Protein AF-0000000076656548 (afdb_homodimer)

Foldseek 3Di:
DPADLQPLQPPDDLVVVLVLVVLVVVLVCVFVVDLDDPVQLVVCVVPPDAFEEEEEQCFQVVSVQVCCVVTDVQHAAEYEDQDCPNYDDCVSGRVNYYYDYDDLLDADDPVQFARGQEYEYEACQSRDAPVSLLSSLLNSLRNHHAFHKYKYKYWALVFKDKVVDDPLNCVLSVQLLVVCVVVRGPRPPPVCVLVSNVVNPFPPKDKDKTKQVVDDPVSLLSQLVSVLSVSLSSLQSVCVVADDVQRHHNVSSVVSSVVSNVCSVVVVMRIIGMMMIIMTTHHD/DPADLQPLLPPDDLVVVLVLVVLVVVLVCVFVVDLDDPVQLVVCVVPPDAFEEEEEQCFQVVSVQVCCVVTDVQHAAEYEDQDCPNYDDCVSGRVNYYYDYDDLLDADDPVQFARGQEYEYEACQSRDAPVSLLSSLLSSLRNHHAFHKYKYKYWALCFKDKVVDDPLNCVLSVQLLVVCVVVRGPRPPPVCVLVSNVVNPFPPKDKDKTKQVVDDPVSLLSQLVSVLSVSLSSLQSVCVVADDVQNHHNVSSVVSSVVSNVCSVVVVMRIIGMMMIIMTTHHD

Radius of gyration: 24.7 Å; Cα contacts (8 Å, |Δi|>4): 1013; chains: 2; bounding box: 60×74×53 Å

Organism: Fusarium proliferatum (strain ET1) (NCBI:txid1227346)

Sequence (568 aa):
MTGPQIYTLNSGKKGVEEHRLDYQHITWLHLTKTLIPENIKSYLNSLGRPPAVADVGTGTGVWLRDFAPEVHQDARLDGFDIDDSKFFSPTELPPNVNLSFGNVFEPIPENLVGKYDLVHVRLLMVALKAGDWAPVAKNLQSLLRPGGYILWDETGFTKFNAVPITEAYQKWISTDVRYGLSVGRDVTSPMPLEGHFRKAGYVECSHIDFSSFSEGPEVQKRAGDTLVNYARQALNGIATKGEFEWIHSHEDVEKHCDILQQEVDDGVSVMGYEVRWTIGRKPEMTGPQIYTLNSGKKGVEEHRLDYQHITWLHLTKTLIPENIKSYLNSLGRPPAVADVGTGTGVWLRDFAPEVHQDARLDGFDIDDSKFFSPTELPPNVNLSFGNVFEPIPENLVGKYDLVHVRLLMVALKAGDWAPVAKNLQSLLRPGGYILWDETGFTKFNAVPITEAYQKWISTDVRYGLSVGRDVTSPMPLEGHFRKAGYVECSHIDFSSFSEGPEVQKRAGDTLVNYARQALNGIATKGEFEWIHSHEDVEKHCDILQQEVDDGVSVMGYEVRWTIGRKPE

Nearest PDB structures (foldseek):
  3mgg-assembly1_A  TM=7.264E-01  e=1.007E-14  Methanosarcina mazei
  5wp4-assembly1_A  TM=5.772E-01  e=6.913E-12  Arabidopsis thaliana
  5wp5-assembly2_B  TM=4.930E-01  e=1.034E-12  Arabidopsis thaliana
  2p8j-assembly1_B  TM=5.799E-01  e=1.576E-07  Clostridium acetobutylicum
  2p8j-assembly1_A  TM=5.796E-01  e=3.619E-07  Clostridium acetobutylicum

Structure (mmCIF, N/CA/C/O backbone):
data_AF-0000000076656548-model_v1
#
loop_
_entity.id
_entity.type
_entity.pdbx_description
1 polymer 'Methyltransferase domain-containing protein'
#
loop_
_atom_site.group_PDB
_atom_site.id
_atom_site.type_symbol
_atom_site.label_atom_id
_atom_site.label_alt_id
_atom_site.label_comp_id
_atom_site.label_asym_id
_atom_site.label_entity_id
_atom_site.label_seq_id
_atom_site.pdbx_PDB_ins_code
_atom_site.Cartn_x
_atom_site.Cartn_y
_atom_site.Cartn_z
_atom_site.occupancy
_atom_site.B_iso_or_equiv
_atom_site.auth_seq_id
_atom_site.auth_comp_id
_atom_site.auth_asym_id
_atom_site.auth_atom_id
_atom_site.pdbx_PDB_model_num
ATOM 1 N N . MET A 1 1 ? 10.75 -25.047 -28.062 1 23.38 1 MET A N 1
ATOM 2 C CA . MET A 1 1 ? 11.781 -24.984 -27.031 1 23.38 1 MET A CA 1
ATOM 3 C C . MET A 1 1 ? 11.492 -23.859 -26.047 1 23.38 1 MET A C 1
ATOM 5 O O . MET A 1 1 ? 12.375 -23.453 -25.281 1 23.38 1 MET A O 1
ATOM 9 N N . THR A 1 2 ? 10.484 -23.031 -26.344 1 27.67 2 THR A N 1
ATOM 10 C CA . THR A 1 2 ? 10.141 -21.703 -25.859 1 27.67 2 THR A CA 1
ATOM 11 C C . THR A 1 2 ? 9.617 -21.766 -24.422 1 27.67 2 THR A C 1
ATOM 13 O O . THR A 1 2 ? 9.07 -20.781 -23.906 1 27.67 2 THR A O 1
ATOM 16 N N . GLY A 1 3 ? 9.547 -22.969 -23.859 1 27.95 3 GLY A N 1
ATOM 17 C CA . GLY A 1 3 ? 8.641 -23.312 -22.766 1 27.95 3 GLY A CA 1
ATOM 18 C C . GLY A 1 3 ? 8.984 -22.625 -21.469 1 27.95 3 GLY A C 1
ATOM 19 O O . GLY A 1 3 ? 8.133 -21.984 -20.859 1 27.95 3 GLY A O 1
ATOM 20 N N . PRO A 1 4 ? 9.875 -23.188 -20.547 1 33.03 4 PRO A N 1
ATOM 21 C CA . PRO A 1 4 ? 10.125 -23.281 -19.094 1 33.03 4 PRO A CA 1
ATOM 22 C C . PRO A 1 4 ? 10.758 -22 -18.531 1 33.03 4 PRO A C 1
ATOM 24 O O . PRO A 1 4 ? 11.258 -22 -17.406 1 33.03 4 PRO A O 1
ATOM 27 N N . GLN A 1 5 ? 11.164 -21.078 -19.266 1 34.34 5 GLN A N 1
ATOM 28 C CA . GLN A 1 5 ? 12.039 -19.984 -18.844 1 34.34 5 GLN A CA 1
ATOM 29 C C . GLN A 1 5 ? 11.352 -19.094 -17.828 1 34.34 5 GLN A C 1
ATOM 31 O O . GLN A 1 5 ? 11.938 -18.125 -17.344 1 34.34 5 GLN A O 1
ATOM 36 N N . ILE A 1 6 ? 10.148 -19.391 -17.641 1 37.22 6 ILE A N 1
ATOM 37 C CA . ILE A 1 6 ? 9.398 -18.297 -17.047 1 37.22 6 ILE A CA 1
ATOM 38 C C . ILE A 1 6 ? 9.742 -18.172 -15.57 1 37.22 6 ILE A C 1
ATOM 40 O O . ILE A 1 6 ? 9.641 -17.094 -14.984 1 37.22 6 ILE A O 1
ATOM 44 N N . TYR A 1 7 ? 9.977 -19.344 -14.812 1 43 7 TYR A N 1
ATOM 45 C CA . TYR A 1 7 ? 10.148 -19.203 -13.375 1 43 7 TYR A CA 1
ATOM 46 C C . TYR A 1 7 ? 11.625 -19 -13.023 1 43 7 TYR A C 1
ATOM 48 O O . TYR A 1 7 ? 12.438 -19.906 -13.211 1 43 7 TYR A O 1
ATOM 56 N N . THR A 1 8 ? 12.125 -17.906 -13.117 1 39.84 8 THR A N 1
ATOM 57 C CA . THR A 1 8 ? 13.5 -17.594 -12.75 1 39.84 8 THR A CA 1
ATOM 58 C C . THR A 1 8 ? 13.797 -18.016 -11.32 1 39.84 8 THR A C 1
ATOM 60 O O . THR A 1 8 ? 14.953 -18.094 -10.914 1 39.84 8 THR A O 1
ATOM 63 N N . LEU A 1 9 ? 12.766 -18.328 -10.445 1 43.78 9 LEU A N 1
ATOM 64 C CA . LEU A 1 9 ? 13.078 -18.562 -9.039 1 43.78 9 LEU A CA 1
ATOM 65 C C . LEU A 1 9 ? 13.32 -20.047 -8.781 1 43.78 9 LEU A C 1
ATOM 67 O O . LEU A 1 9 ? 13.625 -20.438 -7.648 1 43.78 9 LEU A O 1
ATOM 71 N N . ASN A 1 10 ? 12.961 -21.047 -9.719 1 43.03 10 ASN A N 1
ATOM 72 C CA . ASN A 1 10 ? 12.781 -22.469 -9.469 1 43.03 10 ASN A CA 1
ATOM 73 C C . ASN A 1 10 ? 14.117 -23.203 -9.383 1 43.03 10 ASN A C 1
ATOM 75 O O . ASN A 1 10 ? 14.188 -24.406 -9.633 1 43.03 10 ASN A O 1
ATOM 79 N N . SER A 1 11 ? 15.258 -22.625 -9.148 1 43.84 11 SER A N 1
ATOM 80 C CA . SER A 1 11 ? 16.406 -23.438 -9.547 1 43.84 11 SER A CA 1
ATOM 81 C C . SER A 1 11 ? 16.844 -24.375 -8.43 1 43.84 11 SER A C 1
ATOM 83 O O . SER A 1 11 ? 17.828 -25.094 -8.57 1 43.84 11 SER A O 1
ATOM 85 N N . GLY A 1 12 ? 16.25 -24.5 -7.246 1 48.91 12 GLY A N 1
ATOM 86 C CA . GLY A 1 12 ? 16.938 -25.281 -6.234 1 48.91 12 GLY A CA 1
ATOM 87 C C . GLY A 1 12 ? 16.406 -26.703 -6.125 1 48.91 12 GLY A C 1
ATOM 88 O O . GLY A 1 12 ? 15.5 -27.094 -6.859 1 48.91 12 GLY A O 1
ATOM 89 N N . LYS A 1 13 ? 17.078 -27.734 -5.336 1 56.22 13 LYS A N 1
ATOM 90 C CA . LYS A 1 13 ? 16.688 -29.094 -5.004 1 56.22 13 LYS A CA 1
ATOM 91 C C . LYS A 1 13 ? 15.289 -29.125 -4.383 1 56.22 13 LYS A C 1
ATOM 93 O O . LYS A 1 13 ? 14.953 -28.266 -3.57 1 56.22 13 LYS A O 1
ATOM 98 N N . LYS A 1 14 ? 14.273 -29.891 -4.863 1 57.97 14 LYS A N 1
ATOM 99 C CA . LYS A 1 14 ? 12.875 -30.047 -4.469 1 57.97 14 LYS A CA 1
ATOM 100 C C . LYS A 1 14 ? 12.703 -29.812 -2.971 1 57.97 14 LYS A C 1
ATOM 102 O O . LYS A 1 14 ? 11.914 -28.953 -2.555 1 57.97 14 LYS A O 1
ATOM 107 N N . GLY A 1 15 ? 13.398 -30.453 -2.09 1 57.22 15 GLY A N 1
ATOM 108 C CA . GLY A 1 15 ? 13.273 -30.328 -0.647 1 57.22 15 GLY A CA 1
ATOM 109 C C . GLY A 1 15 ? 13.516 -28.906 -0.152 1 57.22 15 GLY A C 1
ATOM 110 O O . GLY A 1 15 ? 12.758 -28.391 0.669 1 57.22 15 GLY A O 1
ATOM 111 N N . VAL A 1 16 ? 14.438 -28.281 -0.635 1 62.56 16 VAL A N 1
ATOM 112 C CA . VAL A 1 16 ? 14.812 -26.938 -0.215 1 62.56 16 VAL A CA 1
ATOM 113 C C . VAL A 1 16 ? 13.781 -25.922 -0.721 1 62.56 16 VAL A C 1
ATOM 115 O O . VAL A 1 16 ? 13.344 -25.047 0.024 1 62.56 16 VAL A O 1
ATOM 118 N N . GLU A 1 17 ? 13.258 -26.156 -1.923 1 71.81 17 GLU A N 1
ATOM 119 C CA . GLU A 1 17 ? 12.273 -25.25 -2.514 1 71.81 17 GLU A CA 1
ATOM 120 C C . GLU A 1 17 ? 10.922 -25.375 -1.814 1 71.81 17 GLU A C 1
ATOM 122 O O . GLU A 1 17 ? 10.25 -24.375 -1.576 1 71.81 17 GLU A O 1
ATOM 127 N N . GLU A 1 18 ? 10.648 -26.594 -1.478 1 68.5 18 GLU A N 1
ATOM 128 C CA . GLU A 1 18 ? 9.406 -26.828 -0.75 1 68.5 18 GLU A CA 1
ATOM 129 C C . GLU A 1 18 ? 9.406 -26.094 0.591 1 68.5 18 GLU A C 1
ATOM 131 O O . GLU A 1 18 ? 8.414 -25.469 0.962 1 68.5 18 GLU A O 1
ATOM 136 N N . HIS A 1 19 ? 10.508 -26.141 1.224 1 73.88 19 HIS A N 1
ATOM 137 C CA . HIS A 1 19 ? 10.625 -25.484 2.523 1 73.88 19 HIS A CA 1
ATOM 138 C C . HIS A 1 19 ? 10.539 -23.969 2.389 1 73.88 19 HIS A C 1
ATOM 140 O O . HIS A 1 19 ? 9.914 -23.312 3.215 1 73.88 19 HIS A O 1
ATOM 146 N N . ARG A 1 20 ? 11.125 -23.531 1.336 1 77 20 ARG A N 1
ATOM 147 C CA . ARG A 1 20 ? 11.086 -22.094 1.078 1 77 20 ARG A CA 1
ATOM 148 C C . ARG A 1 20 ? 9.656 -21.625 0.841 1 77 20 ARG A C 1
ATOM 150 O O . ARG A 1 20 ? 9.219 -20.625 1.412 1 77 20 ARG A O 1
ATOM 157 N N . LEU A 1 21 ? 8.992 -22.344 0.007 1 77.69 21 LEU A N 1
ATOM 158 C CA . LEU A 1 21 ? 7.625 -21.969 -0.342 1 77.69 21 LEU A CA 1
ATOM 159 C C . LEU A 1 21 ? 6.703 -22.078 0.87 1 77.69 21 LEU A C 1
ATOM 161 O O . LEU A 1 21 ? 5.816 -21.234 1.058 1 77.69 21 LEU A O 1
ATOM 165 N N . ASP A 1 22 ? 7.02 -23.031 1.637 1 79.25 22 ASP A N 1
ATOM 166 C CA . ASP A 1 22 ? 6.25 -23.188 2.867 1 79.25 22 ASP A CA 1
ATOM 167 C C . ASP A 1 22 ? 6.512 -22.031 3.826 1 79.25 22 ASP A C 1
ATOM 169 O O . ASP A 1 22 ? 5.582 -21.484 4.43 1 79.25 22 ASP A O 1
ATOM 173 N N . TYR A 1 23 ? 7.766 -21.734 3.943 1 84.69 23 TYR A N 1
ATOM 174 C CA . TYR A 1 23 ? 8.141 -20.625 4.805 1 84.69 23 TYR A CA 1
ATOM 175 C C . TYR A 1 23 ? 7.496 -19.328 4.332 1 84.69 23 TYR A C 1
ATOM 177 O O . TYR A 1 23 ? 6.973 -18.547 5.141 1 84.69 23 TYR A O 1
ATOM 185 N N . GLN A 1 24 ? 7.469 -19.141 3.078 1 88.94 24 GLN A N 1
ATOM 186 C CA . GLN A 1 24 ? 6.84 -17.969 2.475 1 88.94 24 GLN A CA 1
ATOM 187 C C . GLN A 1 24 ? 5.34 -17.953 2.74 1 88.94 24 GLN A C 1
ATOM 189 O O . GLN A 1 24 ? 4.777 -16.906 3.092 1 88.94 24 GLN A O 1
ATOM 194 N N . HIS A 1 25 ? 4.746 -19.109 2.605 1 91 25 HIS A N 1
ATOM 195 C CA . HIS A 1 25 ? 3.312 -19.25 2.83 1 91 25 HIS A CA 1
ATOM 196 C C . HIS A 1 25 ? 2.947 -18.906 4.27 1 91 25 HIS A C 1
ATOM 198 O O . HIS A 1 25 ? 1.985 -18.172 4.516 1 91 25 HIS A O 1
ATOM 204 N N . ILE A 1 26 ? 3.729 -19.359 5.184 1 90.12 26 ILE A N 1
ATOM 205 C CA . ILE A 1 26 ? 3.463 -19.125 6.602 1 90.12 26 ILE A CA 1
ATOM 206 C C . ILE A 1 26 ? 3.615 -17.641 6.91 1 90.12 26 ILE A C 1
ATOM 208 O O . ILE A 1 26 ? 2.785 -17.062 7.613 1 90.12 26 ILE A O 1
ATOM 212 N N . THR A 1 27 ? 4.684 -17.062 6.375 1 92.31 27 THR A N 1
ATOM 213 C CA . THR A 1 27 ? 4.883 -15.625 6.586 1 92.31 27 THR A CA 1
ATOM 214 C C . THR A 1 27 ? 3.719 -14.828 6 1 92.31 27 THR A C 1
ATOM 216 O O . THR A 1 27 ? 3.227 -13.891 6.625 1 92.31 27 THR A O 1
ATOM 219 N N . TRP A 1 28 ? 3.295 -15.281 4.816 1 93.88 28 TRP A N 1
ATOM 220 C CA . TRP A 1 28 ? 2.166 -14.641 4.148 1 93.88 28 TRP A CA 1
ATOM 221 C C . TRP A 1 28 ? 0.92 -14.68 5.027 1 93.88 28 TRP A C 1
ATOM 223 O O . TRP A 1 28 ? 0.222 -13.672 5.168 1 93.88 28 TRP A O 1
ATOM 233 N N . LEU A 1 29 ? 0.73 -15.766 5.645 1 94 29 LEU A N 1
ATOM 234 C CA . LEU A 1 29 ? -0.461 -15.961 6.465 1 94 29 LEU A CA 1
ATOM 235 C C . LEU A 1 29 ? -0.381 -15.133 7.742 1 94 29 LEU A C 1
ATOM 237 O O . LEU A 1 29 ? -1.406 -14.688 8.266 1 94 29 LEU A O 1
ATOM 241 N N . HIS A 1 30 ? 0.812 -14.93 8.227 1 93.94 30 HIS A N 1
ATOM 242 C CA . HIS A 1 30 ? 0.971 -14.047 9.375 1 93.94 30 HIS A CA 1
ATOM 243 C C . HIS A 1 30 ? 0.56 -12.617 9.039 1 93.94 30 HIS A C 1
ATOM 245 O O . HIS A 1 30 ? 0.119 -11.867 9.914 1 93.94 30 HIS A O 1
ATOM 251 N N . LEU A 1 31 ? 0.656 -12.281 7.766 1 95.69 31 LEU A N 1
ATOM 252 C CA . LEU A 1 31 ? 0.308 -10.922 7.352 1 95.69 31 LEU A CA 1
ATOM 253 C C . LEU A 1 31 ? -1.186 -10.812 7.066 1 95.69 31 LEU A C 1
ATOM 255 O O . LEU A 1 31 ? -1.852 -9.906 7.574 1 95.69 31 LEU A O 1
ATOM 259 N N . THR A 1 32 ? -1.741 -11.719 6.363 1 96.06 32 THR A N 1
ATOM 260 C CA . THR A 1 32 ? -3.129 -11.617 5.922 1 96.06 32 THR A CA 1
ATOM 261 C C . THR A 1 32 ? -4.078 -12.133 6.996 1 96.06 32 THR A C 1
ATOM 263 O O . THR A 1 32 ? -5.277 -11.844 6.965 1 96.06 32 THR A O 1
ATOM 266 N N . LYS A 1 33 ? -3.553 -13.016 7.926 1 93.69 33 LYS A N 1
ATOM 267 C CA . LYS A 1 33 ? -4.277 -13.586 9.055 1 93.69 33 LYS A CA 1
ATOM 268 C C . LYS A 1 33 ? -5.293 -14.625 8.586 1 93.69 33 LYS A C 1
ATOM 270 O O . LYS A 1 33 ? -5.621 -15.555 9.328 1 93.69 33 LYS A O 1
ATOM 275 N N . THR A 1 34 ? -5.844 -14.5 7.387 1 95.5 34 THR A N 1
ATOM 276 C CA . THR A 1 34 ? -6.777 -15.43 6.77 1 95.5 34 THR A CA 1
ATOM 277 C C . THR A 1 34 ? -6.359 -15.75 5.336 1 95.5 34 THR A C 1
ATOM 279 O O . THR A 1 34 ? -5.504 -15.07 4.766 1 95.5 34 THR A O 1
ATOM 282 N N . LEU A 1 35 ? -6.945 -16.812 4.809 1 96.62 35 LEU A N 1
ATOM 283 C CA . LEU A 1 35 ? -6.562 -17.25 3.467 1 96.62 35 LEU A CA 1
ATOM 284 C C . LEU A 1 35 ? -7.367 -16.5 2.408 1 96.62 35 LEU A C 1
ATOM 286 O O . LEU A 1 35 ? -6.934 -16.391 1.26 1 96.62 35 LEU A O 1
ATOM 290 N N . ILE A 1 36 ? -8.609 -16.094 2.781 1 97.44 36 ILE A N 1
ATOM 291 C CA . ILE A 1 36 ? -9.445 -15.289 1.89 1 97.44 36 ILE A CA 1
ATOM 292 C C . ILE A 1 36 ? -10.164 -14.203 2.688 1 97.44 36 ILE A C 1
ATOM 294 O O . ILE A 1 36 ? -10.328 -14.328 3.904 1 97.44 36 ILE A O 1
ATOM 298 N N . PRO A 1 37 ? -10.492 -13.141 2.066 1 96.44 37 PRO A N 1
ATOM 299 C CA . PRO A 1 37 ? -11.211 -12.094 2.789 1 96.44 37 PRO A CA 1
ATOM 300 C C . PRO A 1 37 ? -12.641 -12.492 3.148 1 96.44 37 PRO A C 1
ATOM 302 O O . PRO A 1 37 ? -13.188 -13.438 2.564 1 96.44 37 PRO A O 1
ATOM 305 N N . GLU A 1 38 ? -13.219 -11.727 4.023 1 93.94 38 GLU A N 1
ATOM 306 C CA . GLU A 1 38 ? -14.516 -12.07 4.602 1 93.94 38 GLU A CA 1
ATOM 307 C C . GLU A 1 38 ? -15.609 -12.039 3.539 1 93.94 38 GLU A C 1
ATOM 309 O O . GLU A 1 38 ? -16.531 -12.852 3.578 1 93.94 38 GLU A O 1
ATOM 314 N N . ASN A 1 39 ? -15.555 -11.141 2.646 1 94.5 39 ASN A N 1
ATOM 315 C CA . ASN A 1 39 ? -16.594 -11.047 1.633 1 94.5 39 ASN A CA 1
ATOM 316 C C . ASN A 1 39 ? -16.609 -12.273 0.729 1 94.5 39 ASN A C 1
ATOM 318 O O . ASN A 1 39 ? -17.688 -12.766 0.364 1 94.5 39 ASN A O 1
ATOM 322 N N . ILE A 1 40 ? -15.469 -12.805 0.428 1 97.69 40 ILE A N 1
ATOM 323 C CA . ILE A 1 40 ? -15.391 -14 -0.397 1 97.69 40 ILE A CA 1
ATOM 324 C C . ILE A 1 40 ? -15.836 -15.219 0.414 1 97.69 40 ILE A C 1
ATOM 326 O O . ILE A 1 40 ? -16.547 -16.094 -0.097 1 97.69 40 ILE A O 1
ATOM 330 N N . LYS A 1 41 ? -15.422 -15.25 1.656 1 96.81 41 LYS A N 1
ATOM 331 C CA . LYS A 1 41 ? -15.859 -16.328 2.539 1 96.81 41 LYS A CA 1
ATOM 332 C C . LYS A 1 41 ? -17.391 -16.359 2.641 1 96.81 41 LYS A C 1
ATOM 334 O O . LYS A 1 41 ? -17.984 -17.438 2.549 1 96.81 41 LYS A O 1
ATOM 339 N N . SER A 1 42 ? -17.969 -15.203 2.818 1 96.88 42 SER A N 1
ATOM 340 C CA . SER A 1 42 ? -19.422 -15.086 2.91 1 96.88 42 SER A CA 1
ATOM 341 C C . SER A 1 42 ? -20.094 -15.547 1.621 1 96.88 42 SER A C 1
ATOM 343 O O . SER A 1 42 ? -21.094 -16.25 1.659 1 96.88 42 SER A O 1
ATOM 345 N N . TYR A 1 43 ? -19.547 -15.219 0.535 1 97.69 43 TYR A N 1
ATOM 346 C CA . TYR A 1 43 ? -20.078 -15.633 -0.762 1 97.69 43 TYR A CA 1
ATOM 347 C C . TYR A 1 43 ? -20.031 -17.156 -0.903 1 97.69 43 TYR A C 1
ATOM 349 O O . TYR A 1 43 ? -21.047 -17.781 -1.217 1 97.69 43 TYR A O 1
ATOM 357 N N . LEU A 1 44 ? -18.875 -17.766 -0.587 1 97.81 44 LEU A N 1
ATOM 358 C CA . LEU A 1 44 ? -18.734 -19.219 -0.724 1 97.81 44 LEU A CA 1
ATOM 359 C C . LEU A 1 44 ? -19.719 -19.953 0.173 1 97.81 44 LEU A C 1
ATOM 361 O O . LEU A 1 44 ? -20.281 -20.969 -0.223 1 97.81 44 LEU A O 1
ATOM 365 N N . ASN A 1 45 ? -20 -19.359 1.306 1 95.81 45 ASN A N 1
ATOM 366 C CA . ASN A 1 45 ? -20.922 -19.984 2.256 1 95.81 45 ASN A CA 1
ATOM 367 C C . ASN A 1 45 ? -22.375 -19.812 1.818 1 95.81 45 ASN A C 1
ATOM 369 O O . ASN A 1 45 ? -23.266 -20.531 2.279 1 95.81 45 ASN A O 1
ATOM 373 N N . SER A 1 46 ? -22.594 -18.891 1.012 1 96.88 46 SER A N 1
ATOM 374 C CA . SER A 1 46 ? -23.969 -18.562 0.612 1 96.88 46 SER A CA 1
ATOM 375 C C . SER A 1 46 ? -24.391 -19.391 -0.598 1 96.88 46 SER A C 1
ATOM 377 O O . SER A 1 46 ? -25.578 -19.375 -0.972 1 96.88 46 SER A O 1
ATOM 379 N N . LEU A 1 47 ? -23.578 -20.109 -1.214 1 96.69 47 LEU A N 1
ATOM 380 C CA . LEU A 1 47 ? -23.828 -20.766 -2.486 1 96.69 47 LEU A CA 1
ATOM 381 C C . LEU A 1 47 ? -24.875 -21.859 -2.332 1 96.69 47 LEU A C 1
ATOM 383 O O . LEU A 1 47 ? -25.562 -22.219 -3.299 1 96.69 47 LEU A O 1
ATOM 387 N N . GLY A 1 48 ? -25.109 -22.484 -1.204 1 95.56 48 GLY A N 1
ATOM 388 C CA . GLY A 1 48 ? -26.047 -23.578 -0.99 1 95.56 48 GLY A CA 1
ATOM 389 C C . GLY A 1 48 ? -25.547 -24.906 -1.549 1 95.56 48 GLY A C 1
ATOM 390 O O . GLY A 1 48 ? -26.312 -25.859 -1.673 1 95.56 48 GLY A O 1
ATOM 391 N N . ARG A 1 49 ? -24.391 -24.969 -2.025 1 97 49 ARG A N 1
ATOM 392 C CA . ARG A 1 49 ? -23.688 -26.141 -2.539 1 97 49 ARG A CA 1
ATOM 393 C C . ARG A 1 49 ? -22.203 -26.062 -2.242 1 97 49 ARG A C 1
ATOM 395 O O . ARG A 1 49 ? -21.688 -24.984 -1.93 1 97 49 ARG A O 1
ATOM 402 N N . PRO A 1 50 ? -21.531 -27.234 -2.291 1 97.75 50 PRO A N 1
ATOM 403 C CA . PRO A 1 50 ? -20.078 -27.156 -2.15 1 97.75 50 PRO A CA 1
ATOM 404 C C . PRO A 1 50 ? -19.422 -26.281 -3.221 1 97.75 50 PRO A C 1
ATOM 406 O O . PRO A 1 50 ? -19.781 -26.391 -4.398 1 97.75 50 PRO A O 1
ATOM 409 N N . PRO A 1 51 ? -18.516 -25.469 -2.807 1 98.44 51 PRO A N 1
ATOM 410 C CA . PRO A 1 51 ? -17.891 -24.578 -3.783 1 98.44 51 PRO A CA 1
ATOM 411 C C . PRO A 1 51 ? -16.828 -25.281 -4.629 1 98.44 51 PRO A C 1
ATOM 413 O O . PRO A 1 51 ? -16.328 -26.344 -4.246 1 98.44 51 PRO A O 1
ATOM 416 N N . ALA A 1 52 ? -16.531 -24.734 -5.773 1 98.75 52 ALA A N 1
ATOM 417 C CA . ALA A 1 52 ? -15.383 -25.094 -6.605 1 98.75 52 ALA A CA 1
ATOM 418 C C . ALA A 1 52 ? -14.352 -23.969 -6.633 1 98.75 52 ALA A C 1
ATOM 420 O O . ALA A 1 52 ? -14.695 -22.812 -6.906 1 98.75 52 ALA A O 1
ATOM 421 N N . VAL A 1 53 ? -13.102 -24.297 -6.328 1 98.75 53 VAL A N 1
ATOM 422 C CA . VAL A 1 53 ? -12.039 -23.297 -6.207 1 98.75 53 VAL A CA 1
ATOM 423 C C . VAL A 1 53 ? -10.844 -23.719 -7.059 1 98.75 53 VAL A C 1
ATOM 425 O O . VAL A 1 53 ? -10.414 -24.875 -7.02 1 98.75 53 VAL A O 1
ATOM 428 N N . ALA A 1 54 ? -10.375 -22.766 -7.84 1 98.56 54 ALA A N 1
ATOM 429 C CA . ALA A 1 54 ? -9.156 -22.969 -8.617 1 98.56 54 ALA A CA 1
ATOM 430 C C . ALA A 1 54 ? -8.008 -22.141 -8.055 1 98.56 54 ALA A C 1
ATOM 432 O O . ALA A 1 54 ? -8.156 -20.938 -7.809 1 98.56 54 ALA A O 1
ATOM 433 N N . ASP A 1 55 ? -6.902 -22.781 -7.805 1 98.12 55 ASP A N 1
ATOM 434 C CA . ASP A 1 55 ? -5.652 -22.125 -7.434 1 98.12 55 ASP A CA 1
ATOM 435 C C . ASP A 1 55 ? -4.648 -22.172 -8.586 1 98.12 55 ASP A C 1
ATOM 437 O O . ASP A 1 55 ? -4.051 -23.203 -8.867 1 98.12 55 ASP A O 1
ATOM 441 N N . VAL A 1 56 ? -4.43 -20.969 -9.18 1 96.06 56 VAL A N 1
ATOM 442 C CA . VAL A 1 56 ? -3.584 -20.875 -10.367 1 96.06 56 VAL A CA 1
ATOM 443 C C . VAL A 1 56 ? -2.168 -20.469 -9.961 1 96.06 56 VAL A C 1
ATOM 445 O O . VAL A 1 56 ? -1.978 -19.516 -9.195 1 96.06 56 VAL A O 1
ATOM 448 N N . GLY A 1 57 ? -1.145 -21.094 -10.562 1 93.19 57 GLY A N 1
ATOM 449 C CA . GLY A 1 57 ? 0.205 -21 -10.031 1 93.19 57 GLY A CA 1
ATOM 450 C C . GLY A 1 57 ? 0.348 -21.594 -8.641 1 93.19 57 GLY A C 1
ATOM 451 O O . GLY A 1 57 ? 0.902 -20.953 -7.742 1 93.19 57 GLY A O 1
ATOM 452 N N . THR A 1 58 ? -0.108 -22.766 -8.492 1 94.38 58 THR A N 1
ATOM 453 C CA . THR A 1 58 ? -0.376 -23.344 -7.176 1 94.38 58 THR A CA 1
ATOM 454 C C . THR A 1 58 ? 0.922 -23.75 -6.492 1 94.38 58 THR A C 1
ATOM 456 O O . THR A 1 58 ? 0.959 -23.922 -5.27 1 94.38 58 THR A O 1
ATOM 459 N N . GLY A 1 59 ? 1.992 -23.969 -7.223 1 90.62 59 GLY A N 1
ATOM 460 C CA . GLY A 1 59 ? 3.232 -24.438 -6.629 1 90.62 59 GLY A CA 1
ATOM 461 C C . GLY A 1 59 ? 3.115 -25.828 -6.039 1 90.62 59 GLY A C 1
ATOM 462 O O . GLY A 1 59 ? 2.697 -26.766 -6.723 1 90.62 59 GLY A O 1
ATOM 463 N N . THR A 1 60 ? 3.359 -25.953 -4.754 1 90.06 60 THR A N 1
ATOM 464 C CA . THR A 1 60 ? 3.262 -27.25 -4.09 1 90.06 60 THR A CA 1
ATOM 465 C C . THR A 1 60 ? 1.803 -27.609 -3.832 1 90.06 60 THR A C 1
ATOM 467 O O . THR A 1 60 ? 1.475 -28.781 -3.656 1 90.06 60 THR A O 1
ATOM 470 N N . GLY A 1 61 ? 0.976 -26.719 -3.814 1 94.31 61 GLY A N 1
ATOM 471 C CA . GLY A 1 61 ? -0.413 -26.922 -3.43 1 94.31 61 GLY A CA 1
ATOM 472 C C . GLY A 1 61 ? -0.689 -26.562 -1.982 1 94.31 61 GLY A C 1
ATOM 473 O O . GLY A 1 61 ? -1.76 -26.875 -1.455 1 94.31 61 GLY A O 1
ATOM 474 N N . VAL A 1 62 ? 0.235 -25.859 -1.406 1 93.31 62 VAL A N 1
ATOM 475 C CA . VAL A 1 62 ? 0.186 -25.609 0.032 1 93.31 62 VAL A CA 1
ATOM 476 C C . VAL A 1 62 ? -1.019 -24.734 0.366 1 93.31 62 VAL A C 1
ATOM 478 O O . VAL A 1 62 ? -1.646 -24.906 1.413 1 93.31 62 VAL A O 1
ATOM 481 N N . TRP A 1 63 ? -1.331 -23.781 -0.469 1 96.12 63 TRP A N 1
ATOM 482 C CA . TRP A 1 63 ? -2.48 -22.922 -0.199 1 96.12 63 TRP A CA 1
ATOM 483 C C . TRP A 1 63 ? -3.768 -23.734 -0.145 1 96.12 63 TRP A C 1
ATOM 485 O O . TRP A 1 63 ? -4.582 -23.562 0.765 1 96.12 63 TRP A O 1
ATOM 495 N N . LEU A 1 64 ? -3.936 -24.641 -1.078 1 97.19 64 LEU A N 1
ATOM 496 C CA . LEU A 1 64 ? -5.117 -25.5 -1.128 1 97.19 64 LEU A CA 1
ATOM 497 C C . LEU A 1 64 ? -5.156 -26.438 0.072 1 97.19 64 LEU A C 1
ATOM 499 O O . LEU A 1 64 ? -6.223 -26.688 0.636 1 97.19 64 LEU A O 1
ATOM 503 N N . ARG A 1 65 ? -3.994 -27 0.36 1 95.06 65 ARG A N 1
ATOM 504 C CA . ARG A 1 65 ? -3.912 -27.891 1.519 1 95.06 65 ARG A CA 1
ATOM 505 C C . ARG A 1 65 ? -4.449 -27.203 2.77 1 95.06 65 ARG A C 1
ATOM 507 O O . ARG A 1 65 ? -5.223 -27.797 3.525 1 95.06 65 ARG A O 1
ATOM 514 N N . ASP A 1 66 ? -4.059 -25.938 2.959 1 94.5 66 ASP A N 1
ATOM 515 C CA . ASP A 1 66 ? -4.457 -25.203 4.152 1 94.5 66 ASP A CA 1
ATOM 516 C C . ASP A 1 66 ? -5.875 -24.656 4.008 1 94.5 66 ASP A C 1
ATOM 518 O O . ASP A 1 66 ? -6.535 -24.359 5.004 1 94.5 66 ASP A O 1
ATOM 522 N N . PHE A 1 67 ? -6.336 -24.531 2.754 1 96.94 67 PHE A N 1
ATOM 523 C CA . PHE A 1 67 ? -7.664 -23.984 2.49 1 96.94 67 PHE A CA 1
ATOM 524 C C . PHE A 1 67 ? -8.727 -25.078 2.631 1 96.94 67 PHE A C 1
ATOM 526 O O . PHE A 1 67 ? -9.867 -24.797 3 1 96.94 67 PHE A O 1
ATOM 533 N N . ALA A 1 68 ? -8.438 -26.234 2.414 1 96.56 68 ALA A N 1
ATOM 534 C CA . ALA A 1 68 ? -9.359 -27.359 2.352 1 96.56 68 ALA A CA 1
ATOM 535 C C . ALA A 1 68 ? -10.18 -27.484 3.635 1 96.56 68 ALA A C 1
ATOM 537 O O . ALA A 1 68 ? -11.398 -27.641 3.588 1 96.56 68 ALA A O 1
ATOM 538 N N . PRO A 1 69 ? -9.57 -27.344 4.816 1 94.12 69 PRO A N 1
ATOM 539 C CA . PRO A 1 69 ? -10.344 -27.469 6.055 1 94.12 69 PRO A CA 1
ATOM 540 C C . PRO A 1 69 ? -11.336 -26.312 6.254 1 94.12 69 PRO A C 1
ATOM 542 O O . PRO A 1 69 ? -12.211 -26.391 7.117 1 94.12 69 PRO A O 1
ATOM 545 N N . GLU A 1 70 ? -11.211 -25.234 5.473 1 93.06 70 GLU A N 1
ATOM 546 C CA . GLU A 1 70 ? -12.023 -24.047 5.688 1 93.06 70 GLU A CA 1
ATOM 547 C C . GLU A 1 70 ? -13.312 -24.109 4.867 1 93.06 70 GLU A C 1
ATOM 549 O O . GLU A 1 70 ? -14.195 -23.25 5.023 1 93.06 70 GLU A O 1
ATOM 554 N N . VAL A 1 71 ? -13.406 -25.078 4.004 1 93.75 71 VAL A N 1
ATOM 555 C CA . VAL A 1 71 ? -14.578 -25.156 3.137 1 93.75 71 VAL A CA 1
ATOM 556 C C . VAL A 1 71 ? -15.242 -26.516 3.287 1 93.75 71 VAL A C 1
ATOM 558 O O . VAL A 1 71 ? -14.742 -27.375 4.008 1 93.75 71 VAL A O 1
ATOM 561 N N . HIS A 1 72 ? -16.391 -26.656 2.578 1 90.94 72 HIS A N 1
ATOM 562 C CA . HIS A 1 72 ? -17.141 -27.906 2.598 1 90.94 72 HIS A CA 1
ATOM 563 C C . HIS A 1 72 ? -16.266 -29.078 2.178 1 90.94 72 HIS A C 1
ATOM 565 O O . HIS A 1 72 ? -15.469 -28.969 1.246 1 90.94 72 HIS A O 1
ATOM 571 N N . GLN A 1 73 ? -16.469 -30.234 2.77 1 91.56 73 GLN A N 1
ATOM 572 C CA . GLN A 1 73 ? -15.625 -31.406 2.518 1 91.56 73 GLN A CA 1
ATOM 573 C C . GLN A 1 73 ? -15.734 -31.844 1.062 1 91.56 73 GLN A C 1
ATOM 575 O O . GLN A 1 73 ? -14.781 -32.406 0.507 1 91.56 73 GLN A O 1
ATOM 580 N N . ASP A 1 74 ? -16.859 -31.547 0.454 1 95.5 74 ASP A N 1
ATOM 581 C CA . ASP A 1 74 ? -17.094 -31.984 -0.922 1 95.5 74 ASP A CA 1
ATOM 582 C C . ASP A 1 74 ? -16.734 -30.875 -1.91 1 95.5 74 ASP A C 1
ATOM 584 O O . ASP A 1 74 ? -17.031 -30.969 -3.102 1 95.5 74 ASP A O 1
ATOM 588 N N . ALA A 1 75 ? -16.109 -29.844 -1.411 1 97.81 75 ALA A N 1
ATOM 589 C CA . ALA A 1 75 ? -15.656 -28.797 -2.307 1 97.81 75 ALA A CA 1
ATOM 590 C C . ALA A 1 75 ? -14.664 -29.328 -3.334 1 97.81 75 ALA A C 1
ATOM 592 O O . ALA A 1 75 ? -13.867 -30.219 -3.027 1 97.81 75 ALA A O 1
ATOM 593 N N . ARG A 1 76 ? -14.758 -28.828 -4.527 1 98.06 76 ARG A N 1
ATOM 594 C CA . ARG A 1 76 ? -13.781 -29.141 -5.566 1 98.06 76 ARG A CA 1
ATOM 595 C C . ARG A 1 76 ? -12.617 -28.141 -5.52 1 98.06 76 ARG A C 1
ATOM 597 O O . ARG A 1 76 ? -12.797 -26.953 -5.773 1 98.06 76 ARG A O 1
ATOM 604 N N . LEU A 1 77 ? -11.453 -28.641 -5.223 1 98.56 77 LEU A N 1
ATOM 605 C CA . LEU A 1 77 ? -10.258 -27.812 -5.113 1 98.56 77 LEU A CA 1
ATOM 606 C C . LEU A 1 77 ? -9.211 -28.234 -6.141 1 98.56 77 LEU A C 1
ATOM 608 O O . LEU A 1 77 ? -8.555 -29.266 -5.98 1 98.56 77 LEU A O 1
ATOM 612 N N . ASP A 1 78 ? -9.047 -27.375 -7.148 1 98.31 78 ASP A N 1
ATOM 613 C CA . ASP A 1 78 ? -8.125 -27.703 -8.234 1 98.31 78 ASP A CA 1
ATOM 614 C C . ASP A 1 78 ? -6.938 -26.734 -8.25 1 98.31 78 ASP A C 1
ATOM 616 O O . ASP A 1 78 ? -7.121 -25.516 -8.172 1 98.31 78 ASP A O 1
ATOM 620 N N . GLY A 1 79 ? -5.734 -27.266 -8.32 1 97.88 79 GLY A N 1
ATOM 621 C CA . GLY A 1 79 ? -4.516 -26.484 -8.477 1 97.88 79 GLY A CA 1
ATOM 622 C C . GLY A 1 79 ? -3.863 -26.672 -9.836 1 97.88 79 GLY A C 1
ATOM 623 O O . GLY A 1 79 ? -3.758 -27.797 -10.328 1 97.88 79 GLY A O 1
ATOM 624 N N . PHE A 1 80 ? -3.461 -25.578 -10.414 1 96.19 80 PHE A N 1
ATOM 625 C CA . PHE A 1 80 ? -2.822 -25.609 -11.727 1 96.19 80 PHE A CA 1
ATOM 626 C C . PHE A 1 80 ? -1.441 -24.969 -11.672 1 96.19 80 PHE A C 1
ATOM 628 O O . PHE A 1 80 ? -1.264 -23.922 -11.047 1 96.19 80 PHE A O 1
ATOM 635 N N . ASP A 1 81 ? -0.51 -25.609 -12.297 1 93.88 81 ASP A N 1
ATOM 636 C CA . ASP A 1 81 ? 0.826 -25.031 -12.453 1 93.88 81 ASP A CA 1
ATOM 637 C C . ASP A 1 81 ? 1.499 -25.547 -13.719 1 93.88 81 ASP A C 1
ATOM 639 O O . ASP A 1 81 ? 1.23 -26.672 -14.164 1 93.88 81 ASP A O 1
ATOM 643 N N . ILE A 1 82 ? 2.283 -24.703 -14.289 1 90.69 82 ILE A N 1
ATOM 644 C CA . ILE A 1 82 ? 3 -25.094 -15.492 1 90.69 82 ILE A CA 1
ATOM 645 C C . ILE A 1 82 ? 4.113 -26.062 -15.141 1 90.69 82 ILE A C 1
ATOM 647 O O . ILE A 1 82 ? 4.547 -26.859 -15.977 1 90.69 82 ILE A O 1
ATOM 651 N N . ASP A 1 83 ? 4.594 -25.984 -13.93 1 87.88 83 ASP A N 1
ATOM 652 C CA . ASP A 1 83 ? 5.629 -26.875 -13.414 1 87.88 83 ASP A CA 1
ATOM 653 C C . ASP A 1 83 ? 5.051 -27.859 -12.398 1 87.88 83 ASP A C 1
ATOM 655 O O . ASP A 1 83 ? 4.789 -27.484 -11.25 1 87.88 83 ASP A O 1
ATOM 659 N N . ASP A 1 84 ? 4.938 -29.094 -12.734 1 87.12 84 ASP A N 1
ATOM 660 C CA . ASP A 1 84 ? 4.309 -30.078 -11.867 1 87.12 84 ASP A CA 1
ATOM 661 C C . ASP A 1 84 ? 5.34 -30.766 -10.977 1 87.12 84 ASP A C 1
ATOM 663 O O . ASP A 1 84 ? 5 -31.656 -10.188 1 87.12 84 ASP A O 1
ATOM 667 N N . SER A 1 85 ? 6.578 -30.297 -11.062 1 85.44 85 SER A N 1
ATOM 668 C CA . SER A 1 85 ? 7.648 -30.969 -10.32 1 85.44 85 SER A CA 1
ATOM 669 C C . SER A 1 85 ? 7.559 -30.656 -8.828 1 85.44 85 SER A C 1
ATOM 671 O O . SER A 1 85 ? 8.125 -31.391 -8.008 1 85.44 85 SER A O 1
ATOM 673 N N . LYS A 1 86 ? 6.793 -29.672 -8.484 1 84.94 86 LYS A N 1
ATOM 674 C CA . LYS A 1 86 ? 6.77 -29.234 -7.094 1 84.94 86 LYS A CA 1
ATOM 675 C C . LYS A 1 86 ? 5.496 -29.703 -6.391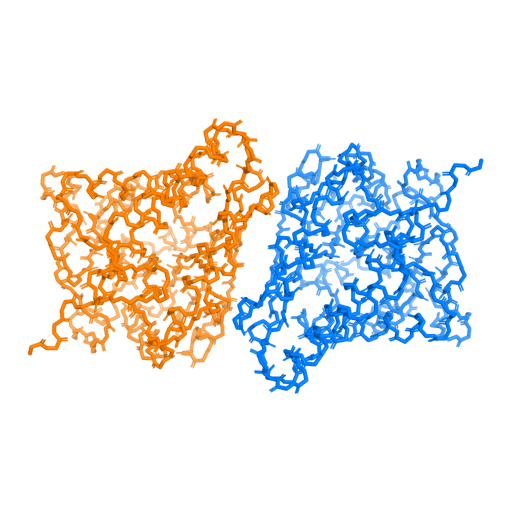 1 84.94 86 LYS A C 1
ATOM 677 O O . LYS A 1 86 ? 5.309 -29.438 -5.199 1 84.94 86 LYS A O 1
ATOM 682 N N . PHE A 1 87 ? 4.68 -30.422 -7.082 1 90.56 87 PHE A N 1
ATOM 683 C CA . PHE A 1 87 ? 3.4 -30.828 -6.516 1 90.56 87 PHE A CA 1
ATOM 684 C C . PHE A 1 87 ? 3.605 -31.719 -5.297 1 90.56 87 PHE A C 1
ATOM 686 O O . PHE A 1 87 ? 4.449 -32.625 -5.312 1 90.56 87 PHE A O 1
ATOM 693 N N . PHE A 1 88 ? 2.85 -31.438 -4.316 1 89.25 88 PHE A N 1
ATOM 694 C CA . PHE A 1 88 ? 2.746 -32.438 -3.254 1 89.25 88 PHE A CA 1
ATOM 695 C C . PHE A 1 88 ? 2.193 -33.75 -3.791 1 89.25 88 PHE A C 1
ATOM 697 O O . PHE A 1 88 ? 1.405 -33.75 -4.738 1 89.25 88 PHE A O 1
ATOM 704 N N . SER A 1 89 ? 2.605 -34.781 -3.082 1 90.5 89 SER A N 1
ATOM 705 C CA . SER A 1 89 ? 1.992 -36.062 -3.402 1 90.5 89 SER A CA 1
ATOM 706 C C . SER A 1 89 ? 0.517 -36.094 -3.02 1 90.5 89 SER A C 1
ATOM 708 O O . SER A 1 89 ? 0.105 -35.406 -2.08 1 90.5 89 SER A O 1
ATOM 710 N N . PRO A 1 90 ? -0.172 -36.844 -3.811 1 90.62 90 PRO A N 1
ATOM 711 C CA . PRO A 1 90 ? -1.601 -36.938 -3.5 1 90.62 90 PRO A CA 1
ATOM 712 C C . PRO A 1 90 ? -1.864 -37.375 -2.059 1 90.62 90 PRO A C 1
ATOM 714 O O . PRO A 1 90 ? -2.881 -37 -1.474 1 90.62 90 PRO A O 1
ATOM 717 N N . THR A 1 91 ? -1.003 -38.094 -1.464 1 91.19 91 THR A N 1
ATOM 718 C CA . THR A 1 91 ? -1.187 -38.594 -0.103 1 91.19 91 THR A CA 1
ATOM 719 C C . THR A 1 91 ? -0.968 -37.469 0.912 1 91.19 91 THR A C 1
ATOM 721 O O . THR A 1 91 ? -1.368 -37.594 2.072 1 91.19 91 THR A O 1
ATOM 724 N N . GLU A 1 92 ? -0.367 -36.406 0.464 1 91.12 92 GLU A N 1
ATOM 725 C CA . GLU A 1 92 ? -0.084 -35.281 1.345 1 91.12 92 GLU A CA 1
ATOM 726 C C . GLU A 1 92 ? -1.177 -34.219 1.249 1 91.12 92 GLU A C 1
ATOM 728 O O . GLU A 1 92 ? -1.117 -33.188 1.934 1 91.12 92 GLU A O 1
ATOM 733 N N . LEU A 1 93 ? -2.17 -34.531 0.447 1 94.31 93 LEU A N 1
ATOM 734 C CA . LEU A 1 93 ? -3.238 -33.594 0.207 1 94.31 93 LEU A CA 1
ATOM 735 C C . LEU A 1 93 ? -4.59 -34.156 0.611 1 94.31 93 LEU A C 1
ATOM 737 O O . LEU A 1 93 ? -4.793 -35.375 0.561 1 94.31 93 LEU A O 1
ATOM 741 N N . PRO A 1 94 ? -5.445 -33.281 1.017 1 95 94 PRO A N 1
ATOM 742 C CA . PRO A 1 94 ? -6.82 -33.75 1.201 1 95 94 PRO A CA 1
ATOM 743 C C . PRO A 1 94 ? -7.406 -34.375 -0.064 1 95 94 PRO A C 1
ATOM 745 O O . PRO A 1 94 ? -7.035 -34 -1.175 1 95 94 PRO A O 1
ATOM 748 N N . PRO A 1 95 ? -8.336 -35.281 0.097 1 93.81 95 PRO A N 1
ATOM 749 C CA . PRO A 1 95 ? -8.844 -36.031 -1.045 1 93.81 95 PRO A CA 1
ATOM 750 C C . PRO A 1 95 ? -9.578 -35.156 -2.059 1 93.81 95 PRO A C 1
ATOM 752 O O . PRO A 1 95 ? -9.727 -35.531 -3.221 1 93.81 95 PRO A O 1
ATOM 755 N N . ASN A 1 96 ? -10.023 -34 -1.648 1 95.44 96 ASN A N 1
ATOM 756 C CA . ASN A 1 96 ? -10.773 -33.156 -2.566 1 95.44 96 ASN A CA 1
ATOM 757 C C . ASN A 1 96 ? -9.859 -32.156 -3.27 1 95.44 96 ASN A C 1
ATOM 759 O O . ASN A 1 96 ? -10.344 -31.203 -3.906 1 95.44 96 ASN A O 1
ATOM 763 N N . VAL A 1 97 ? -8.523 -32.281 -3.152 1 97.69 97 VAL A N 1
ATOM 764 C CA . VAL A 1 97 ? -7.555 -31.438 -3.838 1 97.69 97 VAL A CA 1
ATOM 765 C C . VAL A 1 97 ? -6.957 -32.188 -5.02 1 97.69 97 VAL A C 1
ATOM 767 O O . VAL A 1 97 ? -6.453 -33.312 -4.859 1 97.69 97 VAL A O 1
ATOM 770 N N . ASN A 1 98 ? -7.035 -31.594 -6.152 1 96.94 98 ASN A N 1
ATOM 771 C CA . ASN A 1 98 ? -6.449 -32.156 -7.367 1 96.94 98 ASN A CA 1
ATOM 772 C C . ASN A 1 98 ? -5.461 -31.172 -8.008 1 96.94 98 ASN A C 1
ATOM 774 O O . ASN A 1 98 ? -5.82 -30.047 -8.328 1 96.94 98 ASN A O 1
ATOM 778 N N . LEU A 1 99 ? -4.27 -31.641 -8.164 1 97.56 99 LEU A N 1
ATOM 779 C CA . LEU A 1 99 ? -3.252 -30.828 -8.82 1 97.56 99 LEU A CA 1
ATOM 780 C C . LEU A 1 99 ? -3 -31.328 -10.242 1 97.56 99 LEU A C 1
ATOM 782 O O . LEU A 1 99 ? -2.939 -32.531 -10.484 1 97.56 99 LEU A O 1
ATOM 786 N N . SER A 1 100 ? -2.918 -30.438 -11.195 1 95.88 100 SER A N 1
ATOM 787 C CA . SER A 1 100 ? -2.654 -30.812 -12.578 1 95.88 100 SER A CA 1
ATOM 788 C C . SER A 1 100 ? -1.939 -29.688 -13.328 1 95.88 100 SER A C 1
ATOM 790 O O . SER A 1 100 ? -1.816 -28.578 -12.812 1 95.88 100 SER A O 1
ATOM 792 N N . PHE A 1 101 ? -1.501 -30.031 -14.43 1 94.56 101 PHE A N 1
ATOM 793 C CA . PHE A 1 101 ? -0.845 -29.078 -15.312 1 94.56 101 PHE A CA 1
ATOM 794 C C . PHE A 1 101 ? -1.832 -28.016 -15.789 1 94.56 101 PHE A C 1
ATOM 796 O O . PHE A 1 101 ? -2.979 -28.328 -16.109 1 94.56 101 PHE A O 1
ATOM 803 N N . GLY A 1 102 ? -1.396 -26.766 -15.805 1 92.38 102 GLY A N 1
ATOM 804 C CA . GLY A 1 102 ? -2.16 -25.656 -16.359 1 92.38 102 GLY A CA 1
ATOM 805 C C . GLY A 1 102 ? -1.296 -24.484 -16.781 1 92.38 102 GLY A C 1
ATOM 806 O O . GLY A 1 102 ? -0.324 -24.141 -16.094 1 92.38 102 GLY A O 1
ATOM 807 N N . ASN A 1 103 ? -1.636 -23.953 -17.953 1 90.5 103 ASN A N 1
ATOM 808 C CA . ASN A 1 103 ? -0.961 -22.781 -18.5 1 90.5 103 ASN A CA 1
ATOM 809 C C . ASN A 1 103 ? -1.941 -21.625 -18.75 1 90.5 103 ASN A C 1
ATOM 811 O O . ASN A 1 103 ? -2.656 -21.625 -19.75 1 90.5 103 ASN A O 1
ATOM 815 N N . VAL A 1 104 ? -1.919 -20.609 -17.938 1 86.38 104 VAL A N 1
ATOM 816 C CA . VAL A 1 104 ? -2.928 -19.562 -17.969 1 86.38 104 VAL A CA 1
ATOM 817 C C . VAL A 1 104 ? -2.6 -18.578 -19.094 1 86.38 104 VAL A C 1
ATOM 819 O O . VAL A 1 104 ? -3.391 -17.672 -19.391 1 86.38 104 VAL A O 1
ATOM 822 N N . PHE A 1 105 ? -1.452 -18.703 -19.703 1 87.38 105 PHE A N 1
ATOM 823 C CA . PHE A 1 105 ? -1.099 -17.875 -20.844 1 87.38 105 PHE A CA 1
ATOM 824 C C . PHE A 1 105 ? -1.829 -18.344 -22.094 1 87.38 105 PHE A C 1
ATOM 826 O O . PHE A 1 105 ? -1.888 -17.609 -23.094 1 87.38 105 PHE A O 1
ATOM 833 N N . GLU A 1 106 ? -2.297 -19.516 -22.016 1 90.12 106 GLU A N 1
ATOM 834 C CA . GLU A 1 106 ? -3.094 -20.078 -23.109 1 90.12 106 GLU A CA 1
ATOM 835 C C . GLU A 1 106 ? -4.578 -20.078 -22.75 1 90.12 106 GLU A C 1
ATOM 837 O O . GLU A 1 106 ? -4.945 -20.016 -21.578 1 90.12 106 GLU A O 1
ATOM 842 N N . PRO A 1 107 ? -5.352 -20.172 -23.797 1 91.25 107 PRO A N 1
ATOM 843 C CA . PRO A 1 107 ? -6.785 -20.25 -23.516 1 91.25 107 PRO A CA 1
ATOM 844 C C . PRO A 1 107 ? -7.148 -21.406 -22.594 1 91.25 107 PRO A C 1
ATOM 846 O O . PRO A 1 107 ? -6.578 -22.484 -22.703 1 91.25 107 PRO A O 1
ATOM 849 N N . ILE A 1 108 ? -8.023 -21.094 -21.781 1 94.06 108 ILE A N 1
ATOM 850 C CA . ILE A 1 108 ? -8.453 -22.094 -20.812 1 94.06 108 ILE A CA 1
ATOM 851 C C . ILE A 1 108 ? -9.195 -23.219 -21.516 1 94.06 108 ILE A C 1
ATOM 853 O O . ILE A 1 108 ? -10.039 -22.984 -22.375 1 94.06 108 ILE A O 1
ATOM 857 N N . PRO A 1 109 ? -8.906 -24.422 -21.094 1 95.19 109 PRO A N 1
ATOM 858 C CA . PRO A 1 109 ? -9.656 -25.547 -21.656 1 95.19 109 PRO A CA 1
ATOM 859 C C . PRO A 1 109 ? -11.156 -25.438 -21.422 1 95.19 109 PRO A C 1
ATOM 861 O O . PRO A 1 109 ? -11.594 -25 -20.359 1 95.19 109 PRO A O 1
ATOM 864 N N . GLU A 1 110 ? -11.945 -25.906 -22.359 1 95.62 110 GLU A N 1
ATOM 865 C CA . GLU A 1 110 ? -13.398 -25.766 -22.359 1 95.62 110 GLU A CA 1
ATOM 866 C C . GLU A 1 110 ? -14.016 -26.422 -21.125 1 95.62 110 GLU A C 1
ATOM 868 O O . GLU A 1 110 ? -14.992 -25.906 -20.578 1 95.62 110 GLU A O 1
ATOM 873 N N . ASN A 1 111 ? -13.492 -27.469 -20.719 1 95.62 111 ASN A N 1
ATOM 874 C CA . ASN A 1 111 ? -14.062 -28.219 -19.609 1 95.62 111 ASN A CA 1
ATOM 875 C C . ASN A 1 111 ? -13.867 -27.5 -18.281 1 95.62 111 ASN A C 1
ATOM 877 O O . ASN A 1 111 ? -14.469 -27.875 -17.266 1 95.62 111 ASN A O 1
ATOM 881 N N . LEU A 1 112 ? -13.07 -26.484 -18.266 1 97.12 112 LEU A N 1
ATOM 882 C CA . LEU A 1 112 ? -12.805 -25.734 -17.047 1 97.12 112 LEU A CA 1
ATOM 883 C C . LEU A 1 112 ? -13.516 -24.391 -17.062 1 97.12 112 LEU A C 1
ATOM 885 O O . LEU A 1 112 ? -13.586 -23.703 -16.047 1 97.12 112 LEU A O 1
ATOM 889 N N . VAL A 1 113 ? -14.047 -23.969 -18.219 1 97.69 113 VAL A N 1
ATOM 890 C CA . VAL A 1 113 ? -14.672 -22.656 -18.391 1 97.69 113 VAL A CA 1
ATOM 891 C C . VAL A 1 113 ? -15.938 -22.578 -17.531 1 97.69 113 VAL A C 1
ATOM 893 O O . VAL A 1 113 ? -16.797 -23.469 -17.594 1 97.69 113 VAL A O 1
ATOM 896 N N . GLY A 1 114 ? -15.992 -21.609 -16.703 1 98.06 114 GLY A N 1
ATOM 897 C CA . GLY A 1 114 ? -17.188 -21.328 -15.906 1 98.06 114 GLY A CA 1
ATOM 898 C C . GLY A 1 114 ? -17.438 -22.359 -14.828 1 98.06 114 GLY A C 1
ATOM 899 O O . GLY A 1 114 ? -18.578 -22.672 -14.508 1 98.06 114 GLY A O 1
ATOM 900 N N . LYS A 1 115 ? -16.391 -22.891 -14.281 1 98.19 115 LYS A N 1
ATOM 901 C CA . LYS A 1 115 ? -16.594 -24.016 -13.375 1 98.19 115 LYS A CA 1
ATOM 902 C C . LYS A 1 115 ? -16.281 -23.625 -11.93 1 98.19 115 LYS A C 1
ATOM 904 O O . LYS A 1 115 ? -16.594 -24.375 -11 1 98.19 115 LYS A O 1
ATOM 909 N N . TYR A 1 116 ? -15.812 -22.453 -11.695 1 98.75 116 TYR A N 1
ATOM 910 C CA . TYR A 1 116 ? -15.273 -22.172 -10.367 1 98.75 116 TYR A CA 1
ATOM 911 C C . TYR A 1 116 ? -15.977 -20.969 -9.742 1 98.75 116 TYR A C 1
ATOM 913 O O . TYR A 1 116 ? -16.344 -20.031 -10.445 1 98.75 116 TYR A O 1
ATOM 921 N N . ASP A 1 117 ? -16.062 -21 -8.445 1 98.81 117 ASP A N 1
ATOM 922 C CA . ASP A 1 117 ? -16.641 -19.922 -7.664 1 98.81 117 ASP A CA 1
ATOM 923 C C . ASP A 1 117 ? -15.57 -18.953 -7.18 1 98.81 117 ASP A C 1
ATOM 925 O O . ASP A 1 117 ? -15.852 -17.797 -6.883 1 98.81 117 ASP A O 1
ATOM 929 N N . LEU A 1 118 ? -14.406 -19.453 -7.078 1 98.81 118 LEU A N 1
ATOM 930 C CA . LEU A 1 118 ? -13.242 -18.672 -6.66 1 98.81 118 LEU A CA 1
ATOM 931 C C . LEU A 1 118 ? -12 -19.078 -7.445 1 98.81 118 LEU A C 1
ATOM 933 O O . LEU A 1 118 ? -11.711 -20.266 -7.582 1 98.81 118 LEU A O 1
ATOM 937 N N . VAL A 1 119 ? -11.352 -18.094 -7.973 1 98.75 119 VAL A N 1
ATOM 938 C CA . VAL A 1 119 ? -10.023 -18.266 -8.539 1 98.75 119 VAL A CA 1
ATOM 939 C C . VAL A 1 119 ? -8.992 -17.531 -7.684 1 98.75 119 VAL A C 1
ATOM 941 O O . VAL A 1 119 ? -9.109 -16.328 -7.461 1 98.75 119 VAL A O 1
ATOM 944 N N . HIS A 1 120 ? -8.094 -18.266 -7.188 1 98.38 120 HIS A N 1
ATOM 945 C CA . HIS A 1 120 ? -6.992 -17.719 -6.406 1 98.38 120 HIS A CA 1
ATOM 946 C C . HIS A 1 120 ? -5.691 -17.719 -7.203 1 98.38 120 HIS A C 1
ATOM 948 O O . HIS A 1 120 ? -5.406 -18.672 -7.922 1 98.38 120 HIS A O 1
ATOM 954 N N . VAL A 1 121 ? -4.973 -16.625 -7.152 1 96.62 121 VAL A N 1
ATOM 955 C CA . VAL A 1 121 ? -3.664 -16.484 -7.781 1 96.62 121 VAL A CA 1
ATOM 956 C C . VAL A 1 121 ? -2.684 -15.859 -6.785 1 96.62 121 VAL A C 1
ATOM 958 O O . VAL A 1 121 ? -3.027 -14.922 -6.07 1 96.62 121 VAL A O 1
ATOM 961 N N . ARG A 1 122 ? -1.525 -16.406 -6.711 1 94.12 122 ARG A N 1
ATOM 962 C CA . ARG A 1 122 ? -0.522 -15.805 -5.844 1 94.12 122 ARG A CA 1
ATOM 963 C C . ARG A 1 122 ? 0.857 -15.836 -6.492 1 94.12 122 ARG A C 1
ATOM 965 O O . ARG A 1 122 ? 1.305 -16.891 -6.957 1 94.12 122 ARG A O 1
ATOM 972 N N . LEU A 1 123 ? 1.553 -14.664 -6.492 1 90 123 LEU A N 1
ATOM 973 C CA . LEU A 1 123 ? 2.943 -14.484 -6.898 1 90 123 LEU A CA 1
ATOM 974 C C . LEU A 1 123 ? 3.166 -15.008 -8.312 1 90 123 LEU A C 1
ATOM 976 O O . LEU A 1 123 ? 4.109 -15.758 -8.562 1 90 123 LEU A O 1
ATOM 980 N N . LEU A 1 124 ? 2.268 -14.617 -9.188 1 84 124 LEU A N 1
ATOM 981 C CA . LEU A 1 124 ? 2.369 -14.984 -10.594 1 84 124 LEU A CA 1
ATOM 982 C C . LEU A 1 124 ? 2.93 -13.836 -11.422 1 84 124 LEU A C 1
ATOM 984 O O . LEU A 1 124 ? 3.375 -14.039 -12.555 1 84 124 LEU A O 1
ATOM 988 N N . MET A 1 125 ? 3.004 -12.695 -10.898 1 75.75 125 MET A N 1
ATOM 989 C CA . MET A 1 125 ? 3.297 -11.477 -11.641 1 75.75 125 MET A CA 1
ATOM 990 C C . MET A 1 125 ? 4.711 -11.516 -12.211 1 75.75 125 MET A C 1
ATOM 992 O O . MET A 1 125 ? 4.977 -10.93 -13.266 1 75.75 125 MET A O 1
ATOM 996 N N . VAL A 1 126 ? 5.523 -12.133 -11.523 1 70 126 VAL A N 1
ATOM 997 C CA . VAL A 1 126 ? 6.91 -12.164 -11.961 1 70 126 VAL A CA 1
ATOM 998 C C . VAL A 1 126 ? 7.008 -12.906 -13.297 1 70 126 VAL A C 1
ATOM 1000 O O . VAL A 1 126 ? 7.941 -12.688 -14.07 1 70 126 VAL A O 1
ATOM 1003 N N . ALA A 1 127 ? 5.973 -13.633 -13.547 1 70.69 127 ALA A N 1
ATOM 1004 C CA . ALA A 1 127 ? 5.98 -14.422 -14.781 1 70.69 127 ALA A CA 1
ATOM 1005 C C . ALA A 1 127 ? 5.336 -13.648 -15.922 1 70.69 127 ALA A C 1
ATOM 1007 O O . ALA A 1 127 ? 5.414 -14.055 -17.078 1 70.69 127 ALA A O 1
ATOM 1008 N N . LEU A 1 128 ? 4.738 -12.57 -15.57 1 78.31 128 LEU A N 1
ATOM 1009 C CA . LEU A 1 128 ? 3.953 -11.852 -16.562 1 78.31 128 LEU A CA 1
ATOM 1010 C C . LEU A 1 128 ? 4.73 -10.656 -17.109 1 78.31 128 LEU A C 1
ATOM 1012 O O . LEU A 1 128 ? 5.391 -9.945 -16.344 1 78.31 128 LEU A O 1
ATOM 1016 N N . LYS A 1 129 ? 4.746 -10.648 -18.422 1 79.81 129 LYS A N 1
ATOM 1017 C CA . LYS A 1 129 ? 5.184 -9.414 -19.062 1 79.81 129 LYS A CA 1
ATOM 1018 C C . LYS A 1 129 ? 4.043 -8.406 -19.156 1 79.81 129 LYS A C 1
ATOM 1020 O O . LYS A 1 129 ? 2.879 -8.758 -18.938 1 79.81 129 LYS A O 1
ATOM 1025 N N . ALA A 1 130 ? 4.414 -7.16 -19.453 1 75.5 130 ALA A N 1
ATOM 1026 C CA . ALA A 1 130 ? 3.439 -6.074 -19.453 1 75.5 130 ALA A CA 1
ATOM 1027 C C . ALA A 1 130 ? 2.266 -6.391 -20.375 1 75.5 130 ALA A C 1
ATOM 1029 O O . ALA A 1 130 ? 1.11 -6.121 -20.047 1 75.5 130 ALA A O 1
ATOM 1030 N N . GLY A 1 131 ? 2.49 -7.039 -21.438 1 78.88 131 GLY A N 1
ATOM 1031 C CA . GLY A 1 131 ? 1.458 -7.332 -22.422 1 78.88 131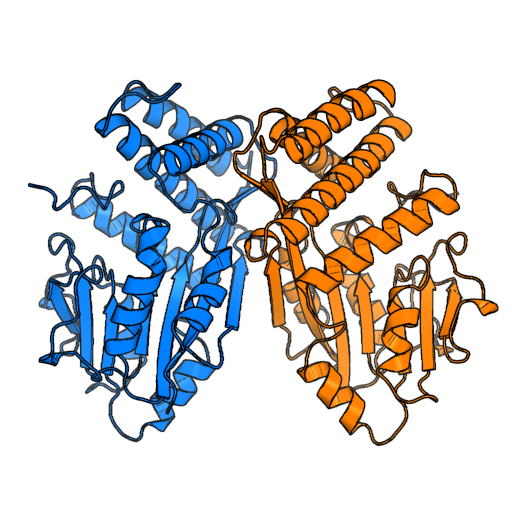 GLY A CA 1
ATOM 1032 C C . GLY A 1 131 ? 0.645 -8.57 -22.078 1 78.88 131 GLY A C 1
ATOM 1033 O O . GLY A 1 131 ? -0.399 -8.812 -22.688 1 78.88 131 GLY A O 1
ATOM 1034 N N . ASP A 1 132 ? 1.029 -9.281 -21.031 1 84.75 132 ASP A N 1
ATOM 1035 C CA . ASP A 1 132 ? 0.397 -10.555 -20.719 1 84.75 132 ASP A CA 1
ATOM 1036 C C . ASP A 1 132 ? -0.795 -10.352 -19.781 1 84.75 132 ASP A C 1
ATOM 1038 O O . ASP A 1 132 ? -1.655 -11.227 -19.672 1 84.75 132 ASP A O 1
ATOM 1042 N N . TRP A 1 133 ? -0.881 -9.25 -19.234 1 82.94 133 TRP A N 1
ATOM 1043 C CA . TRP A 1 133 ? -1.832 -9.07 -18.141 1 82.94 133 TRP A CA 1
ATOM 1044 C C . TRP A 1 133 ? -3.268 -9.195 -18.641 1 82.94 133 TRP A C 1
ATOM 1046 O O . TRP A 1 133 ? -4.062 -9.953 -18.078 1 82.94 133 TRP A O 1
ATOM 1056 N N . ALA A 1 134 ? -3.557 -8.516 -19.688 1 82 134 ALA A N 1
ATOM 1057 C CA . ALA A 1 134 ? -4.934 -8.461 -20.172 1 82 134 ALA A CA 1
ATOM 1058 C C . ALA A 1 134 ? -5.422 -9.844 -20.594 1 82 134 ALA A C 1
ATOM 1060 O O . ALA A 1 134 ? -6.469 -10.305 -20.125 1 82 134 ALA A O 1
ATOM 1061 N N . PRO A 1 135 ? -4.66 -10.57 -21.359 1 86.44 135 PRO A N 1
ATOM 1062 C CA . PRO A 1 135 ? -5.145 -11.898 -21.734 1 86.44 135 PRO A CA 1
ATOM 1063 C C . PRO A 1 135 ? -5.215 -12.867 -20.562 1 86.44 135 PRO A C 1
ATOM 1065 O O . PRO A 1 135 ? -6.129 -13.688 -20.484 1 86.44 135 PRO A O 1
ATOM 1068 N N . VAL A 1 136 ? -4.285 -12.781 -19.656 1 90.5 136 VAL A N 1
ATOM 1069 C CA . VAL A 1 136 ? -4.281 -13.672 -18.516 1 90.5 136 VAL A CA 1
ATOM 1070 C C . VAL A 1 136 ? -5.484 -13.367 -17.625 1 90.5 136 VAL A C 1
ATOM 1072 O O . VAL A 1 136 ? -6.16 -14.281 -17.141 1 90.5 136 VAL A O 1
ATOM 1075 N N . ALA A 1 137 ? -5.75 -12.078 -17.406 1 89.5 137 ALA A N 1
ATOM 1076 C CA . ALA A 1 137 ? -6.91 -11.695 -16.594 1 89.5 137 ALA A CA 1
ATOM 1077 C C . ALA A 1 137 ? -8.203 -12.219 -17.219 1 89.5 137 ALA A C 1
ATOM 1079 O O . ALA A 1 137 ? -9.094 -12.688 -16.516 1 89.5 137 ALA A O 1
ATOM 1080 N N . LYS A 1 138 ? -8.266 -12.172 -18.5 1 90.5 138 LYS A N 1
ATOM 1081 C CA . LYS A 1 138 ? -9.438 -12.664 -19.203 1 90.5 138 LYS A CA 1
ATOM 1082 C C . LYS A 1 138 ? -9.555 -14.188 -19.078 1 90.5 138 LYS A C 1
ATOM 1084 O O . LYS A 1 138 ? -10.648 -14.719 -18.875 1 90.5 138 LYS A O 1
ATOM 1089 N N . ASN A 1 139 ? -8.43 -14.812 -19.297 1 93.62 139 ASN A N 1
ATOM 1090 C CA . ASN A 1 139 ? -8.414 -16.266 -19.125 1 93.62 139 ASN A CA 1
ATOM 1091 C C . ASN A 1 139 ? -8.844 -16.672 -17.719 1 93.62 139 ASN A C 1
ATOM 1093 O O . ASN A 1 139 ? -9.648 -17.594 -17.562 1 93.62 139 ASN A O 1
ATOM 1097 N N . LEU A 1 140 ? -8.359 -15.961 -16.797 1 96.06 140 LEU A N 1
ATOM 1098 C CA . LEU A 1 140 ? -8.719 -16.266 -15.406 1 96.06 140 LEU A CA 1
ATOM 1099 C C . LEU A 1 140 ? -10.203 -16.016 -15.164 1 96.06 140 LEU A C 1
ATOM 1101 O O . LEU A 1 140 ? -10.852 -16.781 -14.445 1 96.06 140 LEU A O 1
ATOM 1105 N N . GLN A 1 141 ? -10.703 -14.984 -15.75 1 96.19 141 GLN A N 1
ATOM 1106 C CA . GLN A 1 141 ? -12.133 -14.703 -15.625 1 96.19 141 GLN A CA 1
ATOM 1107 C C . GLN A 1 141 ? -12.969 -15.828 -16.219 1 96.19 141 GLN A C 1
ATOM 1109 O O . GLN A 1 141 ? -14.039 -16.156 -15.703 1 96.19 141 GLN A O 1
ATOM 1114 N N . SER A 1 142 ? -12.508 -16.406 -17.312 1 96.44 142 SER A N 1
ATOM 1115 C CA . SER A 1 142 ? -13.25 -17.453 -18 1 96.44 142 SER A CA 1
ATOM 1116 C C . SER A 1 142 ? -13.422 -18.688 -17.109 1 96.44 142 SER A C 1
ATOM 1118 O O . SER A 1 142 ? -14.328 -19.484 -17.328 1 96.44 142 SER A O 1
ATOM 1120 N N . LEU A 1 143 ? -12.562 -18.859 -16.141 1 97.94 143 LEU A N 1
ATOM 1121 C CA . LEU A 1 143 ? -12.672 -19.969 -15.203 1 97.94 143 LEU A CA 1
ATOM 1122 C C . LEU A 1 143 ? -13.875 -19.781 -14.281 1 97.94 143 LEU A C 1
ATOM 1124 O O . LEU A 1 143 ? -14.414 -20.766 -13.758 1 97.94 143 LEU A O 1
ATOM 1128 N N . LEU A 1 144 ? -14.266 -18.578 -14.094 1 98.56 144 LEU A N 1
ATOM 1129 C CA . LEU A 1 144 ? -15.227 -18.219 -13.047 1 98.56 144 LEU A CA 1
ATOM 1130 C C . LEU A 1 144 ? -16.656 -18.438 -13.523 1 98.56 144 LEU A C 1
ATOM 1132 O O . LEU A 1 144 ? -16.984 -18.141 -14.672 1 98.56 144 LEU A O 1
ATOM 1136 N N . ARG A 1 145 ? -17.484 -18.938 -12.625 1 98.38 145 ARG A N 1
ATOM 1137 C CA . ARG A 1 145 ? -18.938 -18.828 -12.781 1 98.38 145 ARG A CA 1
ATOM 1138 C C . ARG A 1 145 ? -19.375 -17.375 -12.695 1 98.38 145 ARG A C 1
ATOM 1140 O O . ARG A 1 145 ? -18.719 -16.547 -12.062 1 98.38 145 ARG A O 1
ATOM 1147 N N . PRO A 1 146 ? -20.547 -17.109 -13.398 1 97.81 146 PRO A N 1
ATOM 1148 C CA . PRO A 1 146 ? -21.109 -15.781 -13.133 1 97.81 146 PRO A CA 1
ATOM 1149 C C . PRO A 1 146 ? -21.266 -15.5 -11.641 1 97.81 146 PRO A C 1
ATOM 1151 O O . PRO A 1 146 ? -21.781 -16.344 -10.906 1 97.81 146 PRO A O 1
ATOM 1154 N N . GLY A 1 147 ? -20.75 -14.367 -11.211 1 97.94 147 GLY A N 1
ATOM 1155 C CA . GLY A 1 147 ? -20.828 -14 -9.805 1 97.94 147 GLY A CA 1
ATOM 1156 C C . GLY A 1 147 ? -19.641 -14.469 -8.992 1 97.94 147 GLY A C 1
ATOM 1157 O O . GLY A 1 147 ? -19.484 -14.102 -7.828 1 97.94 147 GLY A O 1
ATOM 1158 N N . GLY A 1 148 ? -18.766 -15.297 -9.586 1 98.62 148 GLY A N 1
ATOM 1159 C CA . GLY A 1 148 ? -17.578 -15.789 -8.898 1 98.62 148 GLY A CA 1
ATOM 1160 C C . GLY A 1 148 ? -16.531 -14.719 -8.664 1 98.62 148 GLY A C 1
ATOM 1161 O O . GLY A 1 148 ? -16.594 -13.648 -9.273 1 98.62 148 GLY A O 1
ATOM 1162 N N . TYR A 1 149 ? -15.57 -14.992 -7.75 1 98.69 149 TYR A N 1
ATOM 1163 C CA . TYR A 1 149 ? -14.547 -14.023 -7.367 1 98.69 149 TYR A CA 1
ATOM 1164 C C . TYR A 1 149 ? -13.164 -14.484 -7.809 1 98.69 149 TYR A C 1
ATOM 1166 O O . TYR A 1 149 ? -12.898 -15.688 -7.891 1 98.69 149 TYR A O 1
ATOM 1174 N N . ILE A 1 150 ? -12.367 -13.516 -8.047 1 98.44 150 ILE A N 1
ATOM 1175 C CA . ILE A 1 150 ? -10.93 -13.75 -8.148 1 98.44 150 ILE A CA 1
ATOM 1176 C C . ILE A 1 150 ? -10.211 -13.039 -7 1 98.44 150 ILE A C 1
ATOM 1178 O O . ILE A 1 150 ? -10.555 -11.914 -6.645 1 98.44 150 ILE A O 1
ATOM 1182 N N . LEU A 1 151 ? -9.328 -13.727 -6.352 1 98.31 151 LEU A N 1
ATOM 1183 C CA . LEU A 1 151 ? -8.398 -13.18 -5.375 1 98.31 151 LEU A CA 1
ATOM 1184 C C . LEU A 1 151 ? -6.957 -13.32 -5.859 1 98.31 151 LEU A C 1
ATOM 1186 O O . LEU A 1 151 ? -6.41 -14.422 -5.875 1 98.31 151 LEU A O 1
ATOM 1190 N N . TRP A 1 152 ? -6.434 -12.219 -6.254 1 96.75 152 TRP A N 1
ATOM 1191 C CA . TRP A 1 152 ? -5.039 -12.195 -6.684 1 96.75 152 TRP A CA 1
ATOM 1192 C C . TRP A 1 152 ? -4.145 -11.609 -5.594 1 96.75 152 TRP A C 1
ATOM 1194 O O . TRP A 1 152 ? -4.199 -10.406 -5.316 1 96.75 152 TRP A O 1
ATOM 1204 N N . ASP A 1 153 ? -3.318 -12.422 -5.027 1 95.94 153 ASP A N 1
ATOM 1205 C CA . ASP A 1 153 ? -2.438 -12.117 -3.906 1 95.94 153 ASP A CA 1
ATOM 1206 C C . ASP A 1 153 ? -1 -11.906 -4.379 1 95.94 153 ASP A C 1
ATOM 1208 O O . ASP A 1 153 ? -0.326 -12.859 -4.777 1 95.94 153 ASP A O 1
ATOM 1212 N N . GLU A 1 154 ? -0.507 -10.648 -4.305 1 94.94 154 GLU A N 1
ATOM 1213 C CA . GLU A 1 154 ? 0.771 -10.328 -4.934 1 94.94 154 GLU A CA 1
ATOM 1214 C C . GLU A 1 154 ? 1.594 -9.383 -4.062 1 94.94 154 GLU A C 1
ATOM 1216 O O . GLU A 1 154 ? 1.059 -8.734 -3.158 1 94.94 154 GLU A O 1
ATOM 1221 N N . THR A 1 155 ? 2.816 -9.391 -4.258 1 95 155 THR A N 1
ATOM 1222 C CA . THR A 1 155 ? 3.781 -8.383 -3.842 1 95 155 THR A CA 1
ATOM 1223 C C . THR A 1 155 ? 4.695 -7.996 -5 1 95 155 THR A C 1
ATOM 1225 O O . THR A 1 155 ? 4.488 -8.43 -6.133 1 95 155 THR A O 1
ATOM 1228 N N . GLY A 1 156 ? 5.613 -7.035 -4.781 1 93 156 GLY A N 1
ATOM 1229 C CA . GLY A 1 156 ? 6.527 -6.586 -5.816 1 93 156 GLY A CA 1
ATOM 1230 C C . GLY A 1 156 ? 7.516 -5.539 -5.328 1 93 156 GLY A C 1
ATOM 1231 O O . GLY A 1 156 ? 7.496 -5.164 -4.152 1 93 156 GLY A O 1
ATOM 1232 N N . PHE A 1 157 ? 8.297 -5.105 -6.262 1 93.06 157 PHE A N 1
ATOM 1233 C CA . PHE A 1 157 ? 9.383 -4.188 -5.934 1 93.06 157 PHE A CA 1
ATOM 1234 C C . PHE A 1 157 ? 8.844 -2.934 -5.254 1 93.06 157 PHE A C 1
ATOM 1236 O O . PHE A 1 157 ? 9.461 -2.416 -4.32 1 93.06 157 PHE A O 1
ATOM 1243 N N . THR A 1 158 ? 7.711 -2.514 -5.656 1 92.62 158 THR A N 1
ATOM 1244 C CA . THR A 1 158 ? 7.133 -1.282 -5.137 1 92.62 158 THR A CA 1
ATOM 1245 C C . THR A 1 158 ? 6.621 -1.486 -3.713 1 92.62 158 THR A C 1
ATOM 1247 O O . THR A 1 158 ? 6.227 -0.527 -3.045 1 92.62 158 THR A O 1
ATOM 1250 N N . LYS A 1 159 ? 6.648 -2.729 -3.25 1 95.81 159 LYS A N 1
ATOM 1251 C CA . LYS A 1 159 ? 6.113 -3.053 -1.93 1 95.81 159 LYS A CA 1
ATOM 1252 C C . LYS A 1 159 ? 7.227 -3.48 -0.977 1 95.81 159 LYS A C 1
ATOM 1254 O O . LYS A 1 159 ? 6.965 -3.82 0.178 1 95.81 159 LYS A O 1
ATOM 1259 N N . PHE A 1 160 ? 8.484 -3.475 -1.471 1 96.81 160 PHE A N 1
ATOM 1260 C CA . PHE A 1 160 ? 9.633 -3.805 -0.645 1 96.81 160 PHE A CA 1
ATOM 1261 C C . PHE A 1 160 ? 10.203 -2.555 0.013 1 96.81 160 PHE A C 1
ATOM 1263 O O . PHE A 1 160 ? 10.211 -1.479 -0.589 1 96.81 160 PHE A O 1
ATOM 1270 N N . ASN A 1 161 ? 10.656 -2.721 1.22 1 96.56 161 ASN A N 1
ATOM 1271 C CA . ASN A 1 161 ? 11.312 -1.615 1.911 1 96.56 161 ASN A CA 1
ATOM 1272 C C . ASN A 1 161 ? 12.305 -2.117 2.961 1 96.56 161 ASN A C 1
ATOM 1274 O O . ASN A 1 161 ? 12.344 -3.312 3.262 1 96.56 161 ASN A O 1
ATOM 1278 N N . ALA A 1 162 ? 13.117 -1.207 3.449 1 97.38 162 ALA A N 1
ATOM 1279 C CA . ALA A 1 162 ? 14.07 -1.46 4.527 1 97.38 162 ALA A CA 1
ATOM 1280 C C . ALA A 1 162 ? 14.242 -0.226 5.406 1 97.38 162 ALA A C 1
ATOM 1282 O O . ALA A 1 162 ? 14.234 0.904 4.914 1 97.38 162 ALA A O 1
ATOM 1283 N N . VAL A 1 163 ? 14.383 -0.422 6.68 1 95.38 163 VAL A N 1
ATOM 1284 C CA . VAL A 1 163 ? 14.578 0.669 7.629 1 95.38 163 VAL A CA 1
ATOM 1285 C C . VAL A 1 163 ? 15.719 0.333 8.586 1 95.38 163 VAL A C 1
ATOM 1287 O O . VAL A 1 163 ? 15.602 -0.581 9.406 1 95.38 163 VAL A O 1
ATOM 1290 N N . PRO A 1 164 ? 16.859 1.029 8.562 1 97.06 164 PRO A N 1
ATOM 1291 C CA . PRO A 1 164 ? 17.188 1.997 7.516 1 97.06 164 PRO A CA 1
ATOM 1292 C C . PRO A 1 164 ? 17.438 1.338 6.16 1 97.06 164 PRO A C 1
ATOM 1294 O O . PRO A 1 164 ? 17.547 0.112 6.074 1 97.06 164 PRO A O 1
ATOM 1297 N N . ILE A 1 165 ? 17.453 2.176 5.191 1 97.56 165 ILE A N 1
ATOM 1298 C CA . ILE A 1 165 ? 17.781 1.711 3.848 1 97.56 165 ILE A CA 1
ATOM 1299 C C . ILE A 1 165 ? 19.297 1.604 3.693 1 97.56 165 ILE A C 1
ATOM 1301 O O . ILE A 1 165 ? 19.984 2.615 3.535 1 97.56 165 ILE A O 1
ATOM 1305 N N . THR A 1 166 ? 19.828 0.403 3.654 1 97.75 166 THR A N 1
ATOM 1306 C CA . THR A 1 166 ? 21.266 0.189 3.617 1 97.75 166 THR A CA 1
ATOM 1307 C C . THR A 1 166 ? 21.781 0.186 2.178 1 97.75 166 THR A C 1
ATOM 1309 O O . THR A 1 166 ? 20.984 0.081 1.235 1 97.75 166 THR A O 1
ATOM 1312 N N . GLU A 1 167 ? 23.047 0.287 2.072 1 97.06 167 GLU A N 1
ATOM 1313 C CA . GLU A 1 167 ? 23.672 0.219 0.755 1 97.06 167 GLU A CA 1
ATOM 1314 C C . GLU A 1 167 ? 23.438 -1.139 0.101 1 97.06 167 GLU A C 1
ATOM 1316 O O . GLU A 1 167 ? 23.234 -1.222 -1.11 1 97.06 167 GLU A O 1
ATOM 1321 N N . ALA A 1 168 ? 23.547 -2.188 0.908 1 98 168 ALA A N 1
ATOM 1322 C CA . ALA A 1 168 ? 23.328 -3.533 0.376 1 98 168 ALA A CA 1
ATOM 1323 C C . ALA A 1 168 ? 21.922 -3.691 -0.172 1 98 168 ALA A C 1
ATOM 1325 O O . ALA A 1 168 ? 21.719 -4.258 -1.25 1 98 168 ALA A O 1
ATOM 1326 N N . TYR A 1 169 ? 20.938 -3.203 0.557 1 98.38 169 TYR A N 1
ATOM 1327 C CA . TYR A 1 169 ? 19.562 -3.268 0.105 1 98.38 169 TYR A CA 1
ATOM 1328 C C . TYR A 1 169 ? 19.375 -2.498 -1.197 1 98.38 169 TYR A C 1
ATOM 1330 O O . TYR A 1 169 ? 18.75 -2.996 -2.137 1 98.38 169 TYR A O 1
ATOM 1338 N N . GLN A 1 170 ? 19.953 -1.286 -1.249 1 97.62 170 GLN A N 1
ATOM 1339 C CA . GLN A 1 170 ? 19.797 -0.427 -2.42 1 97.62 170 GLN A CA 1
ATOM 1340 C C . GLN A 1 170 ? 20.422 -1.076 -3.656 1 97.62 170 GLN A C 1
ATOM 1342 O O . GLN A 1 170 ? 19.844 -1.01 -4.746 1 97.62 170 GLN A O 1
ATOM 1347 N N . LYS A 1 171 ? 21.578 -1.616 -3.441 1 97.94 171 LYS A N 1
ATOM 1348 C CA . LYS A 1 171 ? 22.266 -2.266 -4.559 1 97.94 171 LYS A CA 1
ATOM 1349 C C 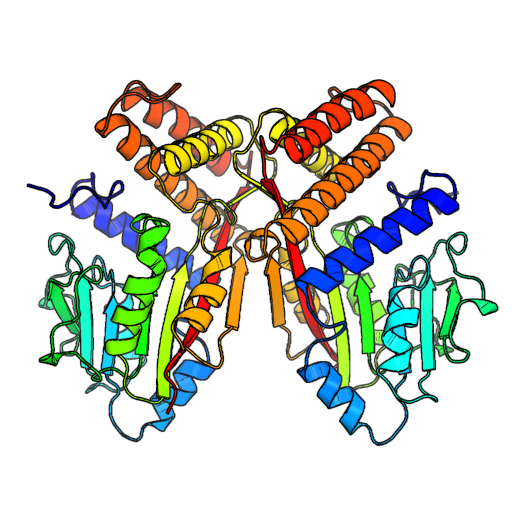. LYS A 1 171 ? 21.438 -3.418 -5.113 1 97.94 171 LYS A C 1
ATOM 1351 O O . LYS A 1 171 ? 21.266 -3.533 -6.328 1 97.94 171 LYS A O 1
ATOM 1356 N N . TRP A 1 172 ? 20.891 -4.234 -4.242 1 98 172 TRP A N 1
ATOM 1357 C CA . TRP A 1 172 ? 20.078 -5.359 -4.672 1 98 172 TRP A CA 1
ATOM 1358 C C . TRP A 1 172 ? 18.828 -4.875 -5.414 1 98 172 TRP A C 1
ATOM 1360 O O . TRP A 1 172 ? 18.625 -5.227 -6.574 1 98 172 TRP A O 1
ATOM 1370 N N . ILE A 1 173 ? 18.016 -4.016 -4.758 1 97.69 173 ILE A N 1
ATOM 1371 C CA . ILE A 1 173 ? 16.688 -3.713 -5.258 1 97.69 173 ILE A CA 1
ATOM 1372 C C . ILE A 1 173 ? 16.781 -2.924 -6.562 1 97.69 173 ILE A C 1
ATOM 1374 O O . ILE A 1 173 ? 16.016 -3.15 -7.492 1 97.69 173 ILE A O 1
ATOM 1378 N N . SER A 1 174 ? 17.781 -2.021 -6.66 1 97.38 174 SER A N 1
ATOM 1379 C CA . SER A 1 174 ? 17.922 -1.24 -7.887 1 97.38 174 SER A CA 1
ATOM 1380 C C . SER A 1 174 ? 18.344 -2.121 -9.055 1 97.38 174 SER A C 1
ATOM 1382 O O . SER A 1 174 ? 17.875 -1.937 -10.18 1 97.38 174 SER A O 1
ATOM 1384 N N . THR A 1 175 ? 19.234 -3.082 -8.781 1 97.12 175 THR A N 1
ATOM 1385 C CA . THR A 1 175 ? 19.672 -4.004 -9.82 1 97.12 175 THR A CA 1
ATOM 1386 C C . THR A 1 175 ? 18.516 -4.887 -10.281 1 97.12 175 THR A C 1
ATOM 1388 O O . THR A 1 175 ? 18.328 -5.09 -11.484 1 97.12 175 THR A O 1
ATOM 1391 N N . ASP A 1 176 ? 17.797 -5.367 -9.32 1 95.5 176 ASP A N 1
ATOM 1392 C CA . ASP A 1 176 ? 16.656 -6.227 -9.633 1 95.5 176 ASP A CA 1
ATOM 1393 C C . ASP A 1 176 ? 15.609 -5.48 -10.461 1 95.5 176 ASP A C 1
ATOM 1395 O O . ASP A 1 176 ? 15.062 -6.031 -11.414 1 95.5 176 ASP A O 1
ATOM 1399 N N . VAL A 1 177 ? 15.359 -4.25 -10.164 1 96.06 177 VAL A N 1
ATOM 1400 C CA . VAL A 1 177 ? 14.414 -3.418 -10.898 1 96.06 177 VAL A CA 1
ATOM 1401 C C . VAL A 1 177 ? 14.922 -3.18 -12.312 1 96.06 177 VAL A C 1
ATOM 1403 O O . VAL A 1 177 ? 14.18 -3.33 -13.281 1 96.06 177 VAL A O 1
ATOM 1406 N N . ARG A 1 178 ? 16.203 -2.82 -12.453 1 96.44 178 ARG A N 1
ATOM 1407 C CA . ARG A 1 178 ? 16.781 -2.574 -13.773 1 96.44 178 ARG A CA 1
ATOM 1408 C C . ARG A 1 178 ? 16.734 -3.832 -14.633 1 96.44 178 ARG A C 1
ATOM 1410 O O . ARG A 1 178 ? 16.453 -3.76 -15.836 1 96.44 178 ARG A O 1
ATOM 1417 N N . TYR A 1 179 ? 17.016 -4.926 -14.008 1 95.06 179 TYR A N 1
ATOM 1418 C CA . TYR A 1 179 ? 16.922 -6.176 -14.758 1 95.06 179 TYR A CA 1
ATOM 1419 C C . TYR A 1 179 ? 15.492 -6.434 -15.219 1 95.06 179 TYR A C 1
ATOM 1421 O O . TYR A 1 179 ? 15.266 -6.781 -16.391 1 95.06 179 TYR A O 1
ATOM 1429 N N . GLY A 1 180 ? 14.539 -6.355 -14.258 1 92.12 180 GLY A N 1
ATOM 1430 C CA . GLY A 1 180 ? 13.141 -6.531 -14.625 1 92.12 180 GLY A CA 1
ATOM 1431 C C . GLY A 1 180 ? 12.727 -5.68 -15.812 1 92.12 180 GLY A C 1
ATOM 1432 O O . GLY A 1 180 ? 12.07 -6.168 -16.734 1 92.12 180 GLY A O 1
ATOM 1433 N N . LEU A 1 181 ? 13.141 -4.441 -15.805 1 92.5 181 LEU A N 1
ATOM 1434 C CA . LEU A 1 181 ? 12.844 -3.531 -16.906 1 92.5 181 LEU A CA 1
ATOM 1435 C C . LEU A 1 181 ? 13.477 -4.023 -18.203 1 92.5 181 LEU A C 1
ATOM 1437 O O . LEU A 1 181 ? 12.844 -3.986 -19.266 1 92.5 181 LEU A O 1
ATOM 1441 N N . SER A 1 182 ? 14.68 -4.496 -18.141 1 92.88 182 SER A N 1
ATOM 1442 C CA . SER A 1 182 ? 15.422 -4.918 -19.312 1 92.88 182 SER A CA 1
ATOM 1443 C C . SER A 1 182 ? 14.766 -6.117 -19.984 1 92.88 182 SER A C 1
ATOM 1445 O O . SER A 1 182 ? 14.891 -6.301 -21.203 1 92.88 182 SER A O 1
ATOM 1447 N N . VAL A 1 183 ? 14.016 -6.906 -19.203 1 89 183 VAL A N 1
ATOM 1448 C CA . VAL A 1 183 ? 13.414 -8.102 -19.781 1 89 183 VAL A CA 1
ATOM 1449 C C . VAL A 1 183 ? 11.922 -7.867 -20 1 89 183 VAL A C 1
ATOM 1451 O O . VAL A 1 183 ? 11.164 -8.82 -20.234 1 89 183 VAL A O 1
ATOM 1454 N N . GLY A 1 184 ? 11.445 -6.68 -19.797 1 88.81 184 GLY A N 1
ATOM 1455 C CA . GLY A 1 184 ? 10.094 -6.297 -20.188 1 88.81 184 GLY A CA 1
ATOM 1456 C C . GLY A 1 184 ? 9.07 -6.535 -19.094 1 88.81 184 GLY A C 1
ATOM 1457 O O . GLY A 1 184 ? 7.863 -6.523 -19.359 1 88.81 184 GLY A O 1
ATOM 1458 N N . ARG A 1 185 ? 9.477 -6.719 -17.859 1 88.31 185 ARG A N 1
ATOM 1459 C CA . ARG A 1 185 ? 8.555 -6.906 -16.75 1 88.31 185 ARG A CA 1
ATOM 1460 C C . ARG A 1 185 ? 7.91 -5.586 -16.344 1 88.31 185 ARG A C 1
ATOM 1462 O O . ARG A 1 185 ? 8.523 -4.523 -16.469 1 88.31 185 ARG A O 1
ATOM 1469 N N . ASP A 1 186 ? 6.652 -5.66 -15.938 1 89.25 186 ASP A N 1
ATOM 1470 C CA . ASP A 1 186 ? 6.066 -4.504 -15.266 1 89.25 186 ASP A CA 1
ATOM 1471 C C . ASP A 1 186 ? 6.531 -4.414 -13.82 1 89.25 186 ASP A C 1
ATOM 1473 O O . ASP A 1 186 ? 5.93 -5.023 -12.93 1 89.25 186 ASP A O 1
ATOM 1477 N N . VAL A 1 187 ? 7.488 -3.627 -13.531 1 91.81 187 VAL A N 1
ATOM 1478 C CA . VAL A 1 187 ? 8.141 -3.574 -12.219 1 91.81 187 VAL A CA 1
ATOM 1479 C C . VAL A 1 187 ? 7.285 -2.762 -11.25 1 91.81 187 VAL A C 1
ATOM 1481 O O . VAL A 1 187 ? 7.598 -2.674 -10.062 1 91.81 187 VAL A O 1
ATOM 1484 N N . THR A 1 188 ? 6.145 -2.193 -11.703 1 91.56 188 THR A N 1
ATOM 1485 C CA . THR A 1 188 ? 5.27 -1.425 -10.828 1 91.56 188 THR A CA 1
ATOM 1486 C C . THR A 1 188 ? 4.207 -2.322 -10.195 1 91.56 188 THR A C 1
ATOM 1488 O O . THR A 1 188 ? 3.451 -1.885 -9.328 1 91.56 188 THR A O 1
ATOM 1491 N N . SER A 1 189 ? 4.137 -3.543 -10.641 1 89.62 189 SER A N 1
ATOM 1492 C CA . SER A 1 189 ? 3.199 -4.48 -10.039 1 89.62 189 SER A CA 1
ATOM 1493 C C . SER A 1 189 ? 3.416 -4.586 -8.531 1 89.62 189 SER A C 1
ATOM 1495 O O . SER A 1 189 ? 4.551 -4.52 -8.055 1 89.62 189 SER A O 1
ATOM 1497 N N . PRO A 1 190 ? 2.354 -4.668 -7.832 1 92 190 PRO A N 1
ATOM 1498 C CA . PRO A 1 190 ? 0.971 -5.008 -8.18 1 92 190 PRO A CA 1
ATOM 1499 C C . PRO A 1 190 ? 0.082 -3.773 -8.328 1 92 190 PRO A C 1
ATOM 1501 O O . PRO A 1 190 ? -1.14 -3.898 -8.438 1 92 190 PRO A O 1
ATOM 1504 N N . MET A 1 191 ? 0.604 -2.66 -8.445 1 91.81 191 MET A N 1
ATOM 1505 C CA . MET A 1 191 ? -0.142 -1.409 -8.359 1 91.81 191 MET A CA 1
ATOM 1506 C C . MET A 1 191 ? -1.205 -1.33 -9.445 1 91.81 191 MET A C 1
ATOM 1508 O O . MET A 1 191 ? -2.344 -0.936 -9.188 1 91.81 191 MET A O 1
ATOM 1512 N N . PRO A 1 192 ? -0.978 -1.788 -10.625 1 89.81 192 PRO A N 1
ATOM 1513 C CA . PRO A 1 192 ? -1.964 -1.631 -11.703 1 89.81 192 PRO A CA 1
ATOM 1514 C C . PRO A 1 192 ? -2.986 -2.764 -11.734 1 89.81 192 PRO A C 1
ATOM 1516 O O . PRO A 1 192 ? -3.891 -2.762 -12.57 1 89.81 192 PRO A O 1
ATOM 1519 N N . LEU A 1 193 ? -2.867 -3.721 -10.891 1 91.69 193 LEU A N 1
ATOM 1520 C CA . LEU A 1 193 ? -3.633 -4.957 -11.008 1 91.69 193 LEU A CA 1
ATOM 1521 C C . LEU A 1 193 ? -5.129 -4.676 -10.953 1 91.69 193 LEU A C 1
ATOM 1523 O O . LEU A 1 193 ? -5.898 -5.238 -11.742 1 91.69 193 LEU A O 1
ATOM 1527 N N . GLU A 1 194 ? -5.551 -3.895 -10.023 1 93.69 194 GLU A N 1
ATOM 1528 C CA . GLU A 1 194 ? -6.973 -3.572 -9.93 1 93.69 194 GLU A CA 1
ATOM 1529 C C . GLU A 1 194 ? -7.488 -2.959 -11.227 1 93.69 194 GLU A C 1
ATOM 1531 O O . GLU A 1 194 ? -8.586 -3.287 -11.68 1 93.69 194 GLU A O 1
ATOM 1536 N N . GLY A 1 195 ? -6.719 -2.066 -11.812 1 90.81 195 GLY A N 1
ATOM 1537 C CA . GLY A 1 195 ? -7.07 -1.486 -13.102 1 90.81 195 GLY A CA 1
ATOM 1538 C C . GLY A 1 195 ? -7.188 -2.516 -14.211 1 90.81 195 GLY A C 1
ATOM 1539 O O . GLY A 1 195 ? -8.086 -2.436 -15.047 1 90.81 195 GLY A O 1
ATOM 1540 N N . HIS A 1 196 ? -6.266 -3.463 -14.219 1 90.44 196 HIS A N 1
ATOM 1541 C CA . HIS A 1 196 ? -6.32 -4.547 -15.195 1 90.44 196 HIS A CA 1
ATOM 1542 C C . HIS A 1 196 ? -7.609 -5.352 -15.047 1 90.44 196 HIS A C 1
ATOM 1544 O O . HIS A 1 196 ? -8.203 -5.762 -16.047 1 90.44 196 HIS A O 1
ATOM 1550 N N . PHE A 1 197 ? -8.031 -5.57 -13.781 1 94 197 PHE A N 1
ATOM 1551 C CA . PHE A 1 197 ? -9.289 -6.277 -13.547 1 94 197 PHE A CA 1
ATOM 1552 C C . PHE A 1 197 ? -10.461 -5.508 -14.133 1 94 197 PHE A C 1
ATOM 1554 O O . PHE A 1 197 ? -11.289 -6.078 -14.852 1 94 197 PHE A O 1
ATOM 1561 N N . ARG A 1 198 ? -10.477 -4.242 -13.898 1 93.56 198 ARG A N 1
ATOM 1562 C CA . ARG A 1 198 ? -11.57 -3.422 -14.422 1 93.56 198 ARG A CA 1
ATOM 1563 C C . ARG A 1 198 ? -11.602 -3.459 -15.945 1 93.56 198 ARG A C 1
ATOM 1565 O O . ARG A 1 198 ? -12.664 -3.607 -16.547 1 93.56 198 ARG A O 1
ATOM 1572 N N . LYS A 1 199 ? -10.477 -3.385 -16.547 1 91.12 199 LYS A N 1
ATOM 1573 C CA . LYS A 1 199 ? -10.367 -3.406 -18.016 1 91.12 199 LYS A CA 1
ATOM 1574 C C . LYS A 1 199 ? -10.805 -4.754 -18.578 1 91.12 199 LYS A C 1
ATOM 1576 O O . LYS A 1 199 ? -11.359 -4.824 -19.672 1 91.12 199 LYS A O 1
ATOM 1581 N N . ALA A 1 200 ? -10.594 -5.758 -17.781 1 92.06 200 ALA A N 1
ATOM 1582 C CA . ALA A 1 200 ? -10.945 -7.105 -18.219 1 92.06 200 ALA A CA 1
ATOM 1583 C C . ALA A 1 200 ? -12.438 -7.379 -17.984 1 92.06 200 ALA A C 1
ATOM 1585 O O . ALA A 1 200 ? -12.938 -8.445 -18.359 1 92.06 200 ALA A O 1
ATOM 1586 N N . GLY A 1 201 ? -13.156 -6.477 -17.328 1 94.12 201 GLY A N 1
ATOM 1587 C CA . GLY A 1 201 ? -14.594 -6.602 -17.203 1 94.12 201 GLY A CA 1
ATOM 1588 C C . GLY A 1 201 ? -15.039 -7.066 -15.828 1 94.12 201 GLY A C 1
ATOM 1589 O O . GLY A 1 201 ? -16.234 -7.324 -15.602 1 94.12 201 GLY A O 1
ATOM 1590 N N . TYR A 1 202 ? -14.094 -7.172 -14.883 1 97.06 202 TYR A N 1
ATOM 1591 C CA . TYR A 1 202 ? -14.5 -7.488 -13.516 1 97.06 202 TYR A CA 1
ATOM 1592 C C . TYR A 1 202 ? -15.25 -6.32 -12.891 1 97.06 202 TYR A C 1
ATOM 1594 O O . TYR A 1 202 ? -15.047 -5.164 -13.273 1 97.06 202 TYR A O 1
ATOM 1602 N N . VAL A 1 203 ? -16.078 -6.637 -11.969 1 97.12 203 VAL A N 1
ATOM 1603 C CA . VAL A 1 203 ? -16.797 -5.621 -11.211 1 97.12 203 VAL A CA 1
ATOM 1604 C C . VAL A 1 203 ? -16.469 -5.754 -9.727 1 97.12 203 VAL A C 1
ATOM 1606 O O . VAL A 1 203 ? -1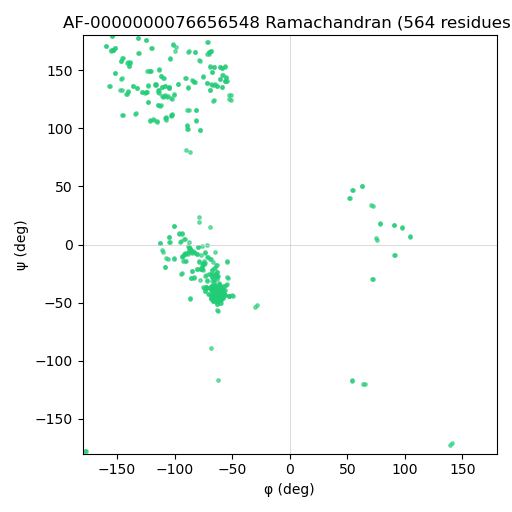5.789 -6.695 -9.32 1 97.12 203 VAL A O 1
ATOM 1609 N N . GLU A 1 204 ? -16.875 -4.758 -8.914 1 95.69 204 GLU A N 1
ATOM 1610 C CA . GLU A 1 204 ? -16.594 -4.734 -7.477 1 95.69 204 GLU A CA 1
ATOM 1611 C C . GLU A 1 204 ? -15.117 -4.945 -7.188 1 95.69 204 GLU A C 1
ATOM 1613 O O . GLU A 1 204 ? -14.758 -5.727 -6.305 1 95.69 204 GLU A O 1
ATOM 1618 N N . CYS A 1 205 ? -14.328 -4.344 -8 1 96.62 205 CYS A N 1
ATOM 1619 C CA . CYS A 1 205 ? -12.883 -4.465 -7.84 1 96.62 205 CYS A CA 1
ATOM 1620 C C . CYS A 1 205 ? -12.398 -3.678 -6.625 1 96.62 205 CYS A C 1
ATOM 1622 O O . CYS A 1 205 ? -12.883 -2.574 -6.363 1 96.62 205 CYS A O 1
ATOM 1624 N N . SER A 1 206 ? -11.484 -4.223 -5.867 1 95.5 206 SER A N 1
ATOM 1625 C CA . SER A 1 206 ? -10.883 -3.584 -4.699 1 95.5 206 SER A CA 1
ATOM 1626 C C . SER A 1 206 ? -9.547 -4.227 -4.344 1 95.5 206 SER A C 1
ATOM 1628 O O . SER A 1 206 ? -9.133 -5.199 -4.977 1 95.5 206 SER A O 1
ATOM 1630 N N . HIS A 1 207 ? -8.844 -3.625 -3.441 1 96.75 207 HIS A N 1
ATOM 1631 C CA . HIS A 1 207 ? -7.625 -4.242 -2.939 1 96.75 207 HIS A CA 1
ATOM 1632 C C . HIS A 1 207 ? -7.402 -3.908 -1.467 1 96.75 207 HIS A C 1
ATOM 1634 O O . HIS A 1 207 ? -7.969 -2.941 -0.953 1 96.75 207 HIS A O 1
ATOM 1640 N N . ILE A 1 208 ? -6.652 -4.699 -0.83 1 94.69 208 ILE A N 1
ATOM 1641 C CA . ILE A 1 208 ? -6.242 -4.527 0.559 1 94.69 208 ILE A CA 1
ATOM 1642 C C . ILE A 1 208 ? -4.75 -4.832 0.7 1 94.69 208 ILE A C 1
ATOM 1644 O O . ILE A 1 208 ? -4.262 -5.82 0.148 1 94.69 208 ILE A O 1
ATOM 1648 N N . ASP A 1 209 ? -4.062 -3.998 1.45 1 96.25 209 ASP A N 1
ATOM 1649 C CA . ASP A 1 209 ? -2.635 -4.199 1.669 1 96.25 209 ASP A CA 1
ATOM 1650 C C . ASP A 1 209 ? -2.354 -4.625 3.109 1 96.25 209 ASP A C 1
ATOM 1652 O O . ASP A 1 209 ? -3.012 -4.152 4.039 1 96.25 209 ASP A O 1
ATOM 1656 N N . PHE A 1 210 ? -1.398 -5.484 3.248 1 96.69 210 PHE A N 1
ATOM 1657 C CA . PHE A 1 210 ? -0.891 -5.945 4.535 1 96.69 210 PHE A CA 1
ATOM 1658 C C . PHE A 1 210 ? 0.616 -5.738 4.629 1 96.69 210 PHE A C 1
ATOM 1660 O O . PHE A 1 210 ? 1.361 -6.148 3.736 1 96.69 210 PHE A O 1
ATOM 1667 N N . SER A 1 211 ? 1.03 -5.152 5.699 1 96.81 211 SER A N 1
ATOM 1668 C CA . SER A 1 211 ? 2.445 -4.797 5.77 1 96.81 211 SER A CA 1
ATOM 1669 C C . SER A 1 211 ? 3.148 -5.547 6.895 1 96.81 211 SER A C 1
ATOM 1671 O O . SER A 1 211 ? 2.617 -5.656 8 1 96.81 211 SER A O 1
ATOM 1673 N N . SER A 1 212 ? 4.328 -6.023 6.633 1 97.38 212 SER A N 1
ATOM 1674 C CA . SER A 1 212 ? 5.137 -6.645 7.68 1 97.38 212 SER A CA 1
ATOM 1675 C C . SER A 1 212 ? 5.586 -5.617 8.711 1 97.38 212 SER A C 1
ATOM 1677 O O . SER A 1 212 ? 5.883 -5.969 9.859 1 97.38 212 SER A O 1
ATOM 1679 N N . PHE A 1 213 ? 5.609 -4.355 8.367 1 95.31 213 PHE A N 1
ATOM 1680 C CA . PHE A 1 213 ? 6.059 -3.305 9.273 1 95.31 213 PHE A CA 1
ATOM 1681 C C . PHE A 1 213 ? 5.008 -3.023 10.336 1 95.31 213 PHE A C 1
ATOM 1683 O O . PHE A 1 213 ? 5.293 -2.363 11.344 1 95.31 213 PHE A O 1
ATOM 1690 N N . SER A 1 214 ? 3.805 -3.492 10.086 1 93.31 214 SER A N 1
ATOM 1691 C CA . SER A 1 214 ? 2.727 -3.311 11.055 1 93.31 214 SER A CA 1
ATOM 1692 C C . SER A 1 214 ? 2.717 -4.434 12.086 1 93.31 214 SER A C 1
ATOM 1694 O O . SER A 1 214 ? 1.9 -4.422 13.008 1 93.31 214 SER A O 1
ATOM 1696 N N . GLU A 1 215 ? 3.596 -5.406 11.914 1 94.75 215 GLU A N 1
ATOM 1697 C CA . GLU A 1 215 ? 3.594 -6.598 12.758 1 94.75 215 GLU A CA 1
ATOM 1698 C C . GLU A 1 215 ? 4.68 -6.52 13.828 1 94.75 215 GLU A C 1
ATOM 1700 O O . GLU A 1 215 ? 5.465 -5.57 13.852 1 94.75 215 GLU A O 1
ATOM 1705 N N . GLY A 1 216 ? 4.695 -7.465 14.758 1 93.19 216 GLY A N 1
ATOM 1706 C CA . GLY A 1 216 ? 5.699 -7.551 15.812 1 93.19 216 GLY A CA 1
ATOM 1707 C C . GLY A 1 216 ? 7.059 -7.996 15.305 1 93.19 216 GLY A C 1
ATOM 1708 O O . GLY A 1 216 ? 7.195 -8.375 14.141 1 93.19 216 GLY A O 1
ATOM 1709 N N . PRO A 1 217 ? 8.047 -7.988 16.172 1 94.12 217 PRO A N 1
ATOM 1710 C CA . PRO A 1 217 ? 9.438 -8.242 15.781 1 94.12 217 PRO A CA 1
ATOM 1711 C C . PRO A 1 217 ? 9.625 -9.633 15.172 1 94.12 217 PRO A C 1
ATOM 1713 O O . PRO A 1 217 ? 10.438 -9.805 14.258 1 94.12 217 PRO A O 1
ATOM 1716 N N . GLU A 1 218 ? 8.891 -10.609 15.656 1 93.94 218 GLU A N 1
ATOM 1717 C CA . GLU A 1 218 ? 9.047 -11.969 15.141 1 93.94 218 GLU A CA 1
ATOM 1718 C C . GLU A 1 218 ? 8.609 -12.055 13.68 1 93.94 218 GLU A C 1
ATOM 1720 O O . GLU A 1 218 ? 9.305 -12.641 12.852 1 93.94 218 GLU A O 1
ATOM 1725 N N . VAL A 1 219 ? 7.477 -11.508 13.383 1 95.5 219 VAL A N 1
ATOM 1726 C CA . VAL A 1 219 ? 6.953 -11.531 12.023 1 95.5 219 VAL A CA 1
ATOM 1727 C C . VAL A 1 219 ? 7.824 -10.656 11.125 1 95.5 219 VAL A C 1
ATOM 1729 O O . VAL A 1 219 ? 8.062 -11 9.961 1 95.5 219 VAL A O 1
ATOM 1732 N N . GLN A 1 220 ? 8.32 -9.57 11.656 1 96.44 220 GLN A N 1
ATOM 1733 C CA . GLN A 1 220 ? 9.227 -8.719 10.891 1 96.44 220 GLN A CA 1
ATOM 1734 C C . GLN A 1 220 ? 10.508 -9.461 10.523 1 96.44 220 GLN A C 1
ATOM 1736 O O . GLN A 1 220 ? 10.992 -9.352 9.398 1 96.44 220 GLN A O 1
ATOM 1741 N N . LYS A 1 221 ? 11.008 -10.188 11.461 1 96 221 LYS A N 1
ATOM 1742 C CA . LYS A 1 221 ? 12.203 -10.984 11.188 1 96 221 LYS A CA 1
ATOM 1743 C C . LYS A 1 221 ? 11.938 -12.016 10.102 1 96 221 LYS A C 1
ATOM 1745 O O . LYS A 1 221 ? 12.734 -12.172 9.172 1 96 221 LYS A O 1
ATOM 1750 N N . ARG A 1 222 ? 10.828 -12.711 10.203 1 94.62 222 ARG A N 1
ATOM 1751 C CA . ARG A 1 222 ? 10.445 -13.695 9.188 1 94.62 222 ARG A CA 1
ATOM 1752 C C . ARG A 1 222 ? 10.32 -13.047 7.812 1 94.62 222 ARG A C 1
ATOM 1754 O O . ARG A 1 222 ? 10.734 -13.625 6.809 1 94.62 222 ARG A O 1
ATOM 1761 N N . ALA A 1 223 ? 9.672 -11.891 7.824 1 96.75 223 ALA A N 1
ATOM 1762 C CA . ALA A 1 223 ? 9.508 -11.164 6.57 1 96.75 223 ALA A CA 1
ATOM 1763 C C . ALA A 1 223 ? 10.859 -10.781 5.973 1 96.75 223 ALA A C 1
ATOM 1765 O O . ALA A 1 223 ? 11.055 -10.883 4.762 1 96.75 223 ALA A O 1
ATOM 1766 N N . GLY A 1 224 ? 11.773 -10.312 6.844 1 97.25 224 GLY A N 1
ATOM 1767 C CA . GLY A 1 224 ? 13.117 -10.008 6.387 1 97.25 224 GLY A CA 1
ATOM 1768 C C . GLY A 1 224 ? 13.828 -11.203 5.785 1 97.25 224 GLY A C 1
ATOM 1769 O O . GLY A 1 224 ? 14.414 -11.109 4.703 1 97.25 224 GLY A O 1
ATOM 1770 N N . ASP A 1 225 ? 13.742 -12.344 6.469 1 95.81 225 ASP A N 1
ATOM 1771 C CA . ASP A 1 225 ? 14.336 -13.578 5.969 1 95.81 225 ASP A CA 1
ATOM 1772 C C . ASP A 1 225 ? 13.742 -13.969 4.621 1 95.81 225 ASP A C 1
ATOM 1774 O O . ASP A 1 225 ? 14.461 -14.398 3.715 1 95.81 225 ASP A O 1
ATOM 1778 N N . THR A 1 226 ? 12.477 -13.828 4.52 1 94.94 226 THR A N 1
ATOM 1779 C CA . THR A 1 226 ? 11.773 -14.164 3.285 1 94.94 226 THR A CA 1
ATOM 1780 C C . THR A 1 226 ? 12.25 -13.273 2.139 1 94.94 226 THR A C 1
ATOM 1782 O O . THR A 1 226 ? 12.445 -13.75 1.017 1 94.94 226 THR A O 1
ATOM 1785 N N . LEU A 1 227 ? 12.414 -12.031 2.428 1 96 227 LEU A N 1
ATOM 1786 C CA . LEU A 1 227 ? 12.82 -11.086 1.392 1 96 227 LEU A CA 1
ATOM 1787 C C . LEU A 1 227 ? 14.25 -11.375 0.93 1 96 227 LEU A C 1
ATOM 1789 O O . LEU A 1 227 ? 14.555 -11.266 -0.261 1 96 227 LEU A O 1
ATOM 1793 N N . VAL A 1 228 ? 15.133 -11.719 1.849 1 96.06 228 VAL A N 1
ATOM 1794 C CA . VAL A 1 228 ? 16.5 -12.062 1.479 1 96.06 228 VAL A CA 1
ATOM 1795 C C . VAL A 1 228 ? 16.5 -13.32 0.609 1 96.06 228 VAL A C 1
ATOM 1797 O O . VAL A 1 228 ? 17.234 -13.406 -0.373 1 96.06 228 VAL A O 1
ATOM 1800 N N . ASN A 1 229 ? 15.68 -14.266 0.992 1 92.94 229 ASN A N 1
ATOM 1801 C CA . ASN A 1 229 ? 15.555 -15.469 0.177 1 92.94 229 ASN A CA 1
ATOM 1802 C C . ASN A 1 229 ? 15.055 -15.141 -1.228 1 92.94 229 ASN A C 1
ATOM 1804 O O . ASN A 1 229 ? 15.516 -15.734 -2.207 1 92.94 229 ASN A O 1
ATOM 1808 N N . TYR A 1 230 ? 14.164 -14.281 -1.283 1 92.25 230 TYR A N 1
ATOM 1809 C CA . TYR A 1 230 ? 13.703 -13.82 -2.588 1 92.25 230 TYR A CA 1
ATOM 1810 C C . TYR A 1 230 ? 14.844 -13.203 -3.387 1 92.25 230 TYR A C 1
ATOM 1812 O O . TYR A 1 230 ? 15.016 -13.508 -4.57 1 92.25 230 TYR A O 1
ATOM 1820 N N . ALA A 1 231 ? 15.562 -12.281 -2.756 1 95.25 231 ALA A N 1
ATOM 1821 C CA . ALA A 1 231 ? 16.688 -11.641 -3.414 1 95.25 231 ALA A CA 1
ATOM 1822 C C . ALA A 1 231 ? 17.672 -12.672 -3.971 1 95.25 231 ALA A C 1
ATOM 1824 O O . ALA A 1 231 ? 18.125 -12.555 -5.105 1 95.25 231 ALA A O 1
ATOM 1825 N N . ARG A 1 232 ? 17.922 -13.641 -3.15 1 94.19 232 ARG A N 1
ATOM 1826 C CA . ARG A 1 232 ? 18.844 -14.711 -3.533 1 94.19 232 ARG A CA 1
ATOM 1827 C C . ARG A 1 232 ? 18.344 -15.445 -4.773 1 94.19 232 ARG A C 1
ATOM 1829 O O . ARG A 1 232 ? 19.109 -15.672 -5.715 1 94.19 232 ARG A O 1
ATOM 1836 N N . GLN A 1 233 ? 17.094 -15.75 -4.797 1 89.25 233 GLN A N 1
ATOM 1837 C CA . GLN A 1 233 ? 16.516 -16.469 -5.926 1 89.25 233 GLN A CA 1
ATOM 1838 C C . GLN A 1 233 ? 16.5 -15.602 -7.184 1 89.25 233 GLN A C 1
ATOM 1840 O O . GLN A 1 233 ? 16.875 -16.062 -8.266 1 89.25 233 GLN A O 1
ATOM 1845 N N . ALA A 1 234 ? 16.062 -14.422 -7.035 1 90.88 234 ALA A N 1
ATOM 1846 C CA . ALA A 1 234 ? 15.977 -13.5 -8.164 1 90.88 234 ALA A CA 1
ATOM 1847 C C . ALA A 1 234 ? 17.344 -13.25 -8.781 1 90.88 234 ALA A C 1
ATOM 1849 O O . ALA A 1 234 ? 17.516 -13.359 -10 1 90.88 234 ALA A O 1
ATOM 1850 N N . LEU A 1 235 ? 18.359 -12.984 -7.961 1 95.12 235 LEU A N 1
ATOM 1851 C CA . LEU A 1 235 ? 19.688 -12.641 -8.453 1 95.12 235 LEU A CA 1
ATOM 1852 C C . LEU A 1 235 ? 20.391 -13.867 -9.039 1 95.12 235 LEU A C 1
ATOM 1854 O O . LEU A 1 235 ? 21.141 -13.766 -10.008 1 95.12 235 LEU A O 1
ATOM 1858 N N . ASN A 1 236 ? 20.156 -14.977 -8.406 1 93.38 236 ASN A N 1
ATOM 1859 C CA . ASN A 1 236 ? 20.734 -16.188 -8.977 1 93.38 236 ASN A CA 1
ATOM 1860 C C . ASN A 1 236 ? 20.109 -16.531 -10.32 1 93.38 236 ASN A C 1
ATOM 1862 O O . ASN A 1 236 ? 20.766 -17.078 -11.203 1 93.38 236 ASN A O 1
ATOM 1866 N N . GLY A 1 237 ? 18.781 -16.234 -10.43 1 90.12 237 GLY A N 1
ATOM 1867 C CA . GLY A 1 237 ? 18.172 -16.344 -11.742 1 90.12 237 GLY A CA 1
ATOM 1868 C C . GLY A 1 237 ? 18.844 -15.492 -12.797 1 90.12 237 GLY A C 1
ATOM 1869 O O . GLY A 1 237 ? 19.031 -15.93 -13.93 1 90.12 237 GLY A O 1
ATOM 1870 N N . ILE A 1 238 ? 19.219 -14.352 -12.422 1 92.06 238 ILE A N 1
ATOM 1871 C CA . ILE A 1 238 ? 19.938 -13.43 -13.312 1 92.06 238 ILE A CA 1
ATOM 1872 C C . ILE A 1 238 ? 21.297 -14.016 -13.672 1 92.06 238 ILE A C 1
ATOM 1874 O O . ILE A 1 238 ? 21.688 -14.023 -14.844 1 92.06 238 ILE A O 1
ATOM 1878 N N . ALA A 1 239 ? 22 -14.5 -12.672 1 93.62 239 ALA A N 1
ATOM 1879 C CA . ALA A 1 239 ? 23.328 -15.078 -12.883 1 93.62 239 ALA A CA 1
ATOM 1880 C C . ALA A 1 239 ? 23.266 -16.25 -13.859 1 93.62 239 ALA A C 1
ATOM 1882 O O . ALA A 1 239 ? 24.156 -16.422 -14.695 1 93.62 239 ALA A O 1
ATOM 1883 N N . THR A 1 240 ? 22.297 -17.047 -13.773 1 92.06 240 THR A N 1
ATOM 1884 C CA . THR A 1 240 ? 22.141 -18.219 -14.625 1 92.06 240 THR A CA 1
ATOM 1885 C C . THR A 1 240 ? 21.938 -17.812 -16.078 1 92.06 240 THR A C 1
ATOM 1887 O O . THR A 1 240 ? 22.391 -18.516 -16.984 1 92.06 240 THR A O 1
ATOM 1890 N N . LYS A 1 241 ? 21.203 -16.75 -16.359 1 89.38 241 LYS A N 1
ATOM 1891 C CA . LYS A 1 241 ? 20.891 -16.297 -17.703 1 89.38 241 LYS A CA 1
ATOM 1892 C C . LYS A 1 241 ? 22.062 -15.539 -18.312 1 89.38 241 LYS A C 1
ATOM 1894 O O . LYS A 1 241 ? 22.109 -15.305 -19.516 1 89.38 241 LYS A O 1
ATOM 1899 N N . GLY A 1 242 ? 22.984 -15.148 -17.484 1 85.75 242 GLY A N 1
ATOM 1900 C CA . GLY A 1 242 ? 24.172 -14.422 -17.938 1 85.75 242 GLY A CA 1
ATOM 1901 C C . GLY A 1 242 ? 24.578 -13.312 -16.984 1 85.75 242 GLY A C 1
ATOM 1902 O O . GLY A 1 242 ? 24.078 -13.234 -15.859 1 85.75 242 GLY A O 1
ATOM 1903 N N . GLU A 1 243 ? 25.5 -12.547 -17.438 1 88 243 GLU A N 1
ATOM 1904 C CA . GLU A 1 243 ? 26.016 -11.461 -16.609 1 88 243 GLU A CA 1
ATOM 1905 C C . GLU A 1 243 ? 25.125 -10.227 -16.703 1 88 243 GLU A C 1
ATOM 1907 O O . GLU A 1 243 ? 24.531 -9.969 -17.766 1 88 243 GLU A O 1
ATOM 1912 N N . PHE A 1 244 ? 24.953 -9.633 -15.617 1 95.44 244 PHE A N 1
ATOM 1913 C CA . PHE A 1 244 ? 24.219 -8.375 -15.547 1 95.44 244 PHE A CA 1
ATOM 1914 C C . PHE A 1 244 ? 24.812 -7.461 -14.484 1 95.44 244 PHE A C 1
ATOM 1916 O O . PHE A 1 244 ? 24.734 -7.754 -13.289 1 95.44 244 PHE A O 1
ATOM 1923 N N . GLU A 1 245 ? 25.438 -6.344 -14.992 1 96.19 245 GLU A N 1
ATOM 1924 C CA . GLU A 1 245 ? 26.094 -5.379 -14.109 1 96.19 245 GLU A CA 1
ATOM 1925 C C . GLU A 1 245 ? 27.109 -6.062 -13.203 1 96.19 245 GLU A C 1
ATOM 1927 O O . GLU A 1 245 ? 28.016 -6.742 -13.688 1 96.19 245 GLU A O 1
ATOM 1932 N N . TRP A 1 246 ? 26.891 -6.027 -11.852 1 96.81 246 TRP A N 1
ATOM 1933 C CA . TRP A 1 246 ? 27.891 -6.551 -10.93 1 96.81 246 TRP A CA 1
ATOM 1934 C C . TRP A 1 246 ? 27.719 -8.055 -10.734 1 96.81 246 TRP A C 1
ATOM 1936 O O . TRP A 1 246 ? 28.531 -8.695 -10.07 1 96.81 246 TRP A O 1
ATOM 1946 N N . ILE A 1 247 ? 26.672 -8.633 -11.281 1 97.44 247 ILE A N 1
ATOM 1947 C CA . ILE A 1 247 ? 26.406 -10.062 -11.156 1 97.44 247 ILE A CA 1
ATOM 1948 C C . ILE A 1 247 ? 27.094 -10.812 -12.289 1 97.44 247 ILE A C 1
ATOM 1950 O O . ILE A 1 247 ? 26.562 -10.906 -13.398 1 97.44 247 ILE A O 1
ATOM 1954 N N . HIS A 1 248 ? 28.266 -11.406 -11.992 1 95.94 248 HIS A N 1
ATOM 1955 C CA . HIS A 1 248 ? 29.031 -12.141 -12.984 1 95.94 248 HIS A CA 1
ATOM 1956 C C . HIS A 1 248 ? 28.984 -13.641 -12.734 1 95.94 248 HIS A C 1
ATOM 1958 O O . HIS A 1 248 ? 29.281 -14.438 -13.625 1 95.94 248 HIS A O 1
ATOM 1964 N N . SER A 1 249 ? 28.625 -13.992 -11.461 1 95.31 249 SER A N 1
ATOM 1965 C CA . SER A 1 249 ? 28.594 -15.391 -11.055 1 95.31 249 SER A CA 1
ATOM 1966 C C . SER A 1 249 ? 27.625 -15.602 -9.891 1 95.31 249 SER A C 1
ATOM 1968 O O . SER A 1 249 ? 27.156 -14.633 -9.281 1 95.31 249 SER A O 1
ATOM 1970 N N . HIS A 1 250 ? 27.344 -16.875 -9.656 1 95.75 250 HIS A N 1
ATOM 1971 C CA . HIS A 1 250 ? 26.531 -17.203 -8.484 1 95.75 250 HIS A CA 1
ATOM 1972 C C . HIS A 1 250 ? 27.25 -16.812 -7.199 1 95.75 250 HIS A C 1
ATOM 1974 O O . HIS A 1 250 ? 26.609 -16.453 -6.207 1 95.75 250 HIS A O 1
ATOM 1980 N N . GLU A 1 251 ? 28.547 -16.812 -7.254 1 96.44 251 GLU A N 1
ATOM 1981 C CA . GLU A 1 251 ? 29.328 -16.422 -6.082 1 96.44 251 GLU A CA 1
ATOM 1982 C C . GLU A 1 251 ? 29.094 -14.953 -5.734 1 96.44 251 GLU A C 1
ATOM 1984 O O . GLU A 1 251 ? 28.984 -14.602 -4.559 1 96.44 251 GLU A O 1
ATOM 1989 N N . ASP A 1 252 ? 29 -14.086 -6.742 1 97.44 252 ASP A N 1
ATOM 1990 C CA . ASP A 1 252 ? 28.688 -12.68 -6.523 1 97.44 252 ASP A CA 1
ATOM 1991 C C . ASP A 1 252 ? 27.359 -12.508 -5.785 1 97.44 252 ASP A C 1
ATOM 1993 O O . ASP A 1 252 ? 27.266 -11.711 -4.855 1 97.44 252 ASP A O 1
ATOM 1997 N N . VAL A 1 253 ? 26.391 -13.289 -6.203 1 97.38 253 VAL A N 1
ATOM 1998 C CA . VAL A 1 253 ? 25.047 -13.227 -5.648 1 97.38 253 VAL A CA 1
ATOM 1999 C C . VAL A 1 253 ? 25.062 -13.664 -4.184 1 97.38 253 VAL A C 1
ATOM 2001 O O . VAL A 1 253 ? 24.547 -12.969 -3.312 1 97.38 253 VAL A O 1
ATOM 2004 N N . GLU A 1 254 ? 25.734 -14.758 -3.922 1 97.19 254 GLU A N 1
ATOM 2005 C CA . GLU A 1 254 ? 25.75 -15.305 -2.568 1 97.19 254 GLU A CA 1
ATOM 2006 C C . GLU A 1 254 ? 26.469 -14.375 -1.6 1 97.19 254 GLU A C 1
ATOM 2008 O O . GLU A 1 254 ? 26.016 -14.188 -0.464 1 97.19 254 GLU A O 1
ATOM 2013 N N . LYS A 1 255 ? 27.562 -13.773 -2.037 1 98 255 LYS A N 1
ATOM 2014 C CA . LYS A 1 255 ? 28.297 -12.82 -1.206 1 98 255 LYS A CA 1
ATOM 2015 C C . LYS A 1 255 ? 27.406 -11.641 -0.813 1 98 255 LYS A C 1
ATOM 2017 O O . LYS A 1 255 ? 27.391 -11.234 0.35 1 98 255 LYS A O 1
ATOM 2022 N N . HIS A 1 256 ? 26.719 -11.141 -1.794 1 98.44 256 HIS A N 1
ATOM 2023 C CA . HIS A 1 256 ? 25.875 -9.984 -1.526 1 98.44 256 HIS A CA 1
ATOM 2024 C C . HIS A 1 256 ? 24.703 -10.352 -0.623 1 98.44 256 HIS A C 1
ATOM 2026 O O . HIS A 1 256 ? 24.391 -9.617 0.314 1 98.44 256 HIS A O 1
ATOM 2032 N N . CYS A 1 257 ? 24.047 -11.5 -0.886 1 97.81 257 CYS A N 1
ATOM 2033 C CA . CYS A 1 257 ? 22.891 -11.922 -0.103 1 97.81 257 CYS A CA 1
ATOM 2034 C C . CYS A 1 257 ? 23.297 -12.273 1.324 1 97.81 257 CYS A C 1
ATOM 2036 O 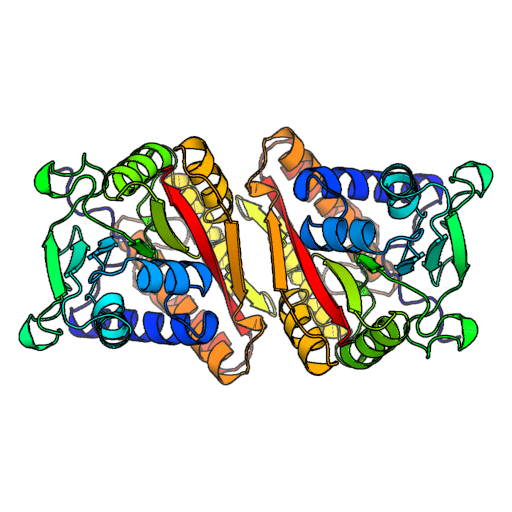O . CYS A 1 257 ? 22.5 -12.086 2.258 1 97.81 257 CYS A O 1
ATOM 2038 N N . ASP A 1 258 ? 24.516 -12.703 1.492 1 98 258 ASP A N 1
ATOM 2039 C CA . ASP A 1 258 ? 25.031 -12.945 2.84 1 98 258 ASP A CA 1
ATOM 2040 C C . ASP A 1 258 ? 25.109 -11.641 3.635 1 98 258 ASP A C 1
ATOM 2042 O O . ASP A 1 258 ? 24.844 -11.625 4.84 1 98 258 ASP A O 1
ATOM 2046 N N . ILE A 1 259 ? 25.547 -10.586 2.971 1 98.62 259 ILE A N 1
ATOM 2047 C CA . ILE A 1 259 ? 25.578 -9.273 3.615 1 98.62 259 ILE A CA 1
ATOM 2048 C C . ILE A 1 259 ? 24.156 -8.867 4.027 1 98.62 259 ILE A C 1
ATOM 2050 O O . ILE A 1 259 ? 23.938 -8.438 5.16 1 98.62 259 ILE A O 1
ATOM 2054 N N . LEU A 1 260 ? 23.156 -9.055 3.109 1 98.44 260 LEU A N 1
ATOM 2055 C CA . LEU A 1 260 ? 21.766 -8.742 3.414 1 98.44 260 LEU A CA 1
ATOM 2056 C C . LEU A 1 260 ? 21.281 -9.539 4.621 1 98.44 260 LEU A C 1
ATOM 2058 O O . LEU A 1 260 ? 20.672 -8.984 5.531 1 98.44 260 LEU A O 1
ATOM 2062 N N . GLN A 1 261 ? 21.609 -10.828 4.566 1 97.56 261 GLN A N 1
ATOM 2063 C CA . GLN A 1 261 ? 21.156 -11.703 5.645 1 97.56 261 GLN A CA 1
ATOM 2064 C C . GLN A 1 261 ? 21.766 -11.281 6.984 1 97.56 261 GLN A C 1
ATOM 2066 O O . GLN A 1 261 ? 21.078 -11.289 8.008 1 97.56 261 GLN A O 1
ATOM 2071 N N . GLN A 1 262 ? 23 -10.938 6.992 1 98.12 262 GLN A N 1
ATOM 2072 C CA . GLN A 1 262 ? 23.672 -10.5 8.211 1 98.12 262 GLN A CA 1
ATOM 2073 C C . GLN A 1 262 ? 23.047 -9.227 8.766 1 98.12 262 GLN A C 1
ATOM 2075 O O . GLN A 1 262 ? 22.906 -9.07 9.977 1 98.12 262 GLN A O 1
ATOM 2080 N N . GLU A 1 263 ? 22.719 -8.32 7.875 1 98 263 GLU A N 1
ATOM 2081 C CA . GLU A 1 263 ? 22.078 -7.082 8.312 1 98 263 GLU A CA 1
ATOM 2082 C C . GLU A 1 263 ? 20.734 -7.352 8.969 1 98 263 GLU A C 1
ATOM 2084 O O . GLU A 1 263 ? 20.375 -6.688 9.945 1 98 263 GLU A O 1
ATOM 2089 N N . VAL A 1 264 ? 20 -8.352 8.43 1 97.19 264 VAL A N 1
ATOM 2090 C CA . VAL A 1 264 ? 18.719 -8.734 9.016 1 97.19 264 VAL A CA 1
ATOM 2091 C C . VAL A 1 264 ? 18.953 -9.438 10.352 1 97.19 264 VAL A C 1
ATOM 2093 O O . VAL A 1 264 ? 18.297 -9.109 11.352 1 97.19 264 VAL A O 1
ATOM 2096 N N . ASP A 1 265 ? 19.891 -10.289 10.445 1 96.75 265 ASP A N 1
ATOM 2097 C CA . ASP A 1 265 ? 20.172 -11.086 11.641 1 96.75 265 ASP A CA 1
ATOM 2098 C C . ASP A 1 265 ? 20.672 -10.211 12.781 1 96.75 265 ASP A C 1
ATOM 2100 O O . ASP A 1 265 ? 20.312 -10.422 13.938 1 96.75 265 ASP A O 1
ATOM 2104 N N . ASP A 1 266 ? 21.5 -9.203 12.461 1 97 266 ASP A N 1
ATOM 2105 C CA . ASP A 1 266 ? 22.141 -8.367 13.477 1 97 266 ASP A CA 1
ATOM 2106 C C . ASP A 1 266 ? 21.25 -7.195 13.859 1 97 266 ASP A C 1
ATOM 2108 O O . ASP A 1 266 ? 21.594 -6.402 14.742 1 97 266 ASP A O 1
ATOM 2112 N N . GLY A 1 267 ? 20.172 -7.082 13.172 1 94.5 267 GLY A N 1
ATOM 2113 C CA . GLY A 1 267 ? 19.25 -5.996 13.492 1 94.5 267 GLY A CA 1
ATOM 2114 C C . GLY A 1 267 ? 19.703 -4.656 12.93 1 94.5 267 GLY A C 1
ATOM 2115 O O . GLY A 1 267 ? 19.266 -3.604 13.406 1 94.5 267 GLY A O 1
ATOM 2116 N N . VAL A 1 268 ? 20.625 -4.691 11.93 1 96.06 268 VAL A N 1
ATOM 2117 C CA . VAL A 1 268 ? 21.109 -3.477 11.281 1 96.06 268 VAL A CA 1
ATOM 2118 C C . VAL A 1 268 ? 19.969 -2.838 10.477 1 96.06 268 VAL A C 1
ATOM 2120 O O . VAL A 1 268 ? 19.859 -1.612 10.422 1 96.06 268 VAL A O 1
ATOM 2123 N N . SER A 1 269 ? 19.141 -3.664 9.875 1 96.5 269 SER A N 1
ATOM 2124 C CA . SER A 1 269 ? 18.031 -3.211 9.039 1 96.5 269 SER A CA 1
ATOM 2125 C C . SER A 1 269 ? 16.828 -4.137 9.156 1 96.5 269 SER A C 1
ATOM 2127 O O . SER A 1 269 ? 16.984 -5.359 9.203 1 96.5 269 SER A O 1
ATOM 2129 N N . VAL A 1 270 ? 15.688 -3.531 9.336 1 96.62 270 VAL A N 1
ATOM 2130 C CA . VAL A 1 270 ? 14.445 -4.285 9.211 1 96.62 270 VAL A CA 1
ATOM 2131 C C . VAL A 1 270 ? 13.969 -4.254 7.758 1 96.62 270 VAL A C 1
ATOM 2133 O O . VAL A 1 270 ? 13.461 -3.232 7.285 1 96.62 270 VAL A O 1
ATOM 2136 N N . MET A 1 271 ? 14.203 -5.355 7.098 1 97.62 271 MET A N 1
ATOM 2137 C CA . MET A 1 271 ? 13.695 -5.508 5.738 1 97.62 271 MET A CA 1
ATOM 2138 C C . MET A 1 271 ? 12.289 -6.094 5.75 1 97.62 271 MET A C 1
ATOM 2140 O O . MET A 1 271 ? 12 -7.012 6.52 1 97.62 271 MET A O 1
ATOM 2144 N N . GLY A 1 272 ? 11.406 -5.512 4.957 1 96.75 272 GLY A N 1
ATOM 2145 C CA . GLY A 1 272 ? 10.023 -5.977 4.938 1 96.75 272 GLY A CA 1
ATOM 2146 C C . GLY A 1 272 ? 9.32 -5.691 3.623 1 96.75 272 GLY A C 1
ATOM 2147 O O . GLY A 1 272 ? 9.945 -5.23 2.664 1 96.75 272 GLY A O 1
ATOM 2148 N N . TYR A 1 273 ? 8.07 -6.094 3.553 1 97.19 273 TYR A N 1
ATOM 2149 C CA . TYR A 1 273 ? 7.266 -5.93 2.348 1 97.19 273 TYR A CA 1
ATOM 2150 C C . TYR A 1 273 ? 5.781 -5.859 2.688 1 97.19 273 TYR A C 1
ATOM 2152 O O . TYR A 1 273 ? 5.391 -6.066 3.838 1 97.19 273 TYR A O 1
ATOM 2160 N N . GLU A 1 274 ? 5.039 -5.457 1.714 1 96.75 274 GLU A N 1
ATOM 2161 C CA . GLU A 1 274 ? 3.58 -5.523 1.771 1 96.75 274 GLU A CA 1
ATOM 2162 C C . GLU A 1 274 ? 3.035 -6.543 0.775 1 96.75 274 GLU A C 1
ATOM 2164 O O . GLU A 1 274 ? 3.621 -6.754 -0.29 1 96.75 274 GLU A O 1
ATOM 2169 N N . VAL A 1 275 ? 2 -7.16 1.206 1 96.69 275 VAL A N 1
ATOM 2170 C CA . VAL A 1 275 ? 1.24 -8.039 0.321 1 96.69 275 VAL A CA 1
ATOM 2171 C C . VAL A 1 275 ? -0.095 -7.387 -0.03 1 96.69 275 VAL A C 1
ATOM 2173 O O . VAL A 1 275 ? -0.727 -6.754 0.819 1 96.69 275 VAL A O 1
ATOM 2176 N N . ARG A 1 276 ? -0.435 -7.48 -1.277 1 96.75 276 ARG A N 1
ATOM 2177 C CA . ARG A 1 276 ? -1.7 -6.902 -1.721 1 96.75 276 ARG A CA 1
ATOM 2178 C C . ARG A 1 276 ? -2.66 -7.988 -2.193 1 96.75 276 ARG A C 1
ATOM 2180 O O . ARG A 1 276 ? -2.35 -8.742 -3.119 1 96.75 276 ARG A O 1
ATOM 2187 N N . TRP A 1 277 ? -3.834 -8.047 -1.497 1 97.69 277 TRP A N 1
ATOM 2188 C CA . TRP A 1 277 ? -4.98 -8.766 -2.047 1 97.69 277 TRP A CA 1
ATOM 2189 C C . TRP A 1 277 ? -5.734 -7.902 -3.049 1 97.69 277 TRP A C 1
ATOM 2191 O O . TRP A 1 277 ? -6.23 -6.828 -2.701 1 97.69 277 TRP A O 1
ATOM 2201 N N . THR A 1 278 ? -5.773 -8.281 -4.254 1 96.75 278 THR A N 1
ATOM 2202 C CA . THR A 1 278 ? -6.625 -7.637 -5.246 1 96.75 278 THR A CA 1
ATOM 2203 C C . THR A 1 278 ? -7.824 -8.523 -5.586 1 96.75 278 THR A C 1
ATOM 2205 O O . THR A 1 278 ? -7.66 -9.695 -5.906 1 96.75 278 THR A O 1
ATOM 2208 N N . ILE A 1 279 ? -8.992 -7.941 -5.477 1 98 279 ILE A N 1
ATOM 2209 C CA . ILE A 1 279 ? -10.242 -8.695 -5.602 1 98 279 ILE A CA 1
ATOM 2210 C C . ILE A 1 279 ? -11.016 -8.203 -6.82 1 98 279 ILE A C 1
ATOM 2212 O O . ILE A 1 279 ? -11.047 -7.008 -7.109 1 98 279 ILE A O 1
ATOM 2216 N N . GLY A 1 280 ? -11.57 -9.094 -7.57 1 97.69 280 GLY A N 1
ATOM 2217 C CA . GLY A 1 280 ? -12.539 -8.828 -8.625 1 97.69 280 GLY A CA 1
ATOM 2218 C C . GLY A 1 280 ? -13.672 -9.844 -8.656 1 97.69 280 GLY A C 1
ATOM 2219 O O . GLY A 1 280 ? -13.539 -10.945 -8.133 1 97.69 280 GLY A O 1
ATOM 2220 N N . ARG A 1 281 ? -14.781 -9.414 -9.227 1 98.38 281 ARG A N 1
ATOM 2221 C CA . ARG A 1 281 ? -15.953 -10.289 -9.359 1 98.38 281 ARG A CA 1
ATOM 2222 C C . ARG A 1 281 ? -16.406 -10.375 -10.812 1 98.38 281 ARG A C 1
ATOM 2224 O O . ARG A 1 281 ? -16.438 -9.359 -11.516 1 98.38 281 ARG A O 1
ATOM 2231 N N . LYS A 1 282 ? -16.625 -11.586 -11.273 1 98.06 282 LYS A N 1
ATOM 2232 C CA . LYS A 1 282 ? -17.25 -11.727 -12.578 1 98.06 282 LYS A CA 1
ATOM 2233 C C . LYS A 1 282 ? -18.703 -11.281 -12.547 1 98.06 282 LYS A C 1
ATOM 2235 O O . LYS A 1 282 ? -19.469 -11.695 -11.664 1 98.06 282 LYS A O 1
ATOM 2240 N N . PRO A 1 283 ? -19.078 -10.492 -13.508 1 96.25 283 PRO A N 1
ATOM 2241 C CA . PRO A 1 283 ? -20.469 -10.07 -13.523 1 96.25 283 PRO A CA 1
ATOM 2242 C C . PRO A 1 283 ? -21.453 -11.242 -13.594 1 96.25 283 PRO A C 1
ATOM 2244 O O . PRO A 1 283 ? -21.125 -12.273 -14.195 1 96.25 283 PRO A O 1
ATOM 2247 N N . GLU A 1 284 ? -22.641 -10.969 -13.031 1 92.19 284 GLU A N 1
ATOM 2248 C CA . GLU A 1 284 ? -23.688 -11.992 -13.039 1 92.19 284 GLU A CA 1
ATOM 2249 C C . GLU A 1 284 ? -24.328 -12.117 -14.414 1 92.19 284 GLU A C 1
ATOM 2251 O O . GLU A 1 284 ? -24.422 -11.133 -15.156 1 92.19 284 GLU A O 1
ATOM 2256 N N . MET B 1 1 ? 9.68 28.047 25.203 1 24.02 1 MET B N 1
ATOM 2257 C CA . MET B 1 1 ? 10.445 28.234 23.969 1 24.02 1 MET B CA 1
ATOM 2258 C C . MET B 1 1 ? 10.258 27.062 23.031 1 24.02 1 MET B C 1
ATOM 2260 O O . MET B 1 1 ? 11.031 26.891 22.078 1 24.02 1 MET B O 1
ATOM 2264 N N . THR B 1 2 ? 9.641 25.969 23.531 1 28.09 2 THR B N 1
ATOM 2265 C CA . THR B 1 2 ? 9.516 24.594 23.062 1 28.09 2 THR B CA 1
ATOM 2266 C C . THR B 1 2 ? 8.633 24.531 21.812 1 28.09 2 THR B C 1
ATOM 2268 O O . THR B 1 2 ? 8.094 23.469 21.5 1 28.09 2 THR B O 1
ATOM 2271 N N . GLY B 1 3 ? 8.391 25.719 21.172 1 27.3 3 GLY B N 1
ATOM 2272 C CA . GLY B 1 3 ? 7.289 26.047 20.266 1 27.3 3 GLY B CA 1
ATOM 2273 C C . GLY B 1 3 ? 7.281 25.203 19.016 1 27.3 3 GLY B C 1
ATOM 2274 O O . GLY B 1 3 ? 6.594 24.188 18.938 1 27.3 3 GLY B O 1
ATOM 2275 N N . PRO B 1 4 ? 7.461 25.828 17.703 1 33.66 4 PRO B N 1
ATOM 2276 C CA . PRO B 1 4 ? 7.176 25.797 16.266 1 33.66 4 PRO B CA 1
ATOM 2277 C C . PRO B 1 4 ? 8.008 24.75 15.523 1 33.66 4 PRO B C 1
ATOM 2279 O O . PRO B 1 4 ? 8.117 24.797 14.297 1 33.66 4 PRO B O 1
ATOM 2282 N N . GLN B 1 5 ? 8.844 24.031 16.078 1 34.66 5 GLN B N 1
ATOM 2283 C CA . GLN B 1 5 ? 9.93 23.281 15.453 1 34.66 5 GLN B CA 1
ATOM 2284 C C . GLN B 1 5 ? 9.383 22.172 14.57 1 34.66 5 GLN B C 1
ATOM 2286 O O . GLN B 1 5 ? 10.141 21.5 13.859 1 34.66 5 GLN B O 1
ATOM 2291 N N . ILE B 1 6 ? 8.164 21.906 14.766 1 38.5 6 ILE B N 1
ATOM 2292 C CA . ILE B 1 6 ? 7.84 20.562 14.305 1 38.5 6 ILE B CA 1
ATOM 2293 C C . ILE B 1 6 ? 7.684 20.547 12.789 1 38.5 6 ILE B C 1
ATOM 2295 O O . ILE B 1 6 ? 7.758 19.5 12.148 1 38.5 6 ILE B O 1
ATOM 2299 N N . TYR B 1 7 ? 7.207 21.719 12.164 1 42.91 7 TYR B N 1
ATOM 2300 C CA . TYR B 1 7 ? 6.957 21.625 10.734 1 42.91 7 TYR B CA 1
ATOM 2301 C C . TYR B 1 7 ? 8.227 21.906 9.938 1 42.91 7 TYR B C 1
ATOM 2303 O O . TYR B 1 7 ? 8.719 23.031 9.93 1 42.91 7 TYR B O 1
ATOM 2311 N N . THR B 1 8 ? 9.055 21.047 9.805 1 39.66 8 THR B N 1
ATOM 2312 C CA . THR B 1 8 ? 10.289 21.172 9.031 1 39.66 8 THR B CA 1
ATOM 2313 C C . THR B 1 8 ? 9.984 21.609 7.605 1 39.66 8 THR B C 1
ATOM 2315 O O . THR B 1 8 ? 10.883 22.016 6.867 1 39.66 8 THR B O 1
ATOM 2318 N N . LEU B 1 9 ? 8.688 21.547 7.121 1 43.28 9 LEU B N 1
ATOM 2319 C CA . LEU B 1 9 ? 8.469 21.812 5.703 1 43.28 9 LEU B CA 1
ATOM 2320 C C . LEU B 1 9 ? 8.133 23.281 5.465 1 43.28 9 LEU B C 1
ATOM 2322 O O . LEU B 1 9 ? 7.895 23.688 4.328 1 43.28 9 LEU B O 1
ATOM 2326 N N . ASN B 1 10 ? 7.836 24.141 6.555 1 42.25 10 ASN B N 1
ATOM 2327 C CA . ASN B 1 10 ? 7.18 25.438 6.469 1 42.25 10 ASN B CA 1
ATOM 2328 C C . ASN B 1 10 ? 8.148 26.531 6.008 1 42.25 10 ASN B C 1
ATOM 2330 O O . ASN B 1 10 ? 7.988 27.703 6.363 1 42.25 10 ASN B O 1
ATOM 2334 N N . SER B 1 11 ? 9.211 26.281 5.328 1 43.66 11 SER B N 1
ATOM 2335 C CA . SER B 1 11 ? 10.172 27.375 5.336 1 43.66 11 SER B CA 1
ATOM 2336 C C . SER B 1 11 ? 9.906 28.359 4.195 1 43.66 11 SER B C 1
ATOM 2338 O O . SER B 1 11 ? 10.617 29.344 4.043 1 43.66 11 SER B O 1
ATOM 2340 N N . GLY B 1 12 ? 8.938 28.25 3.275 1 48.84 12 GLY B N 1
ATOM 2341 C CA . GLY B 1 12 ? 8.992 29.156 2.143 1 48.84 12 GLY B CA 1
ATOM 2342 C C . GLY B 1 12 ? 8.047 30.344 2.279 1 48.84 12 GLY B C 1
ATOM 2343 O O . GLY B 1 12 ? 7.324 30.453 3.273 1 48.84 12 GLY B O 1
ATOM 2344 N N . LYS B 1 13 ? 8.133 31.531 1.414 1 56.25 13 LYS B N 1
ATOM 2345 C CA . LYS B 1 13 ? 7.246 32.688 1.294 1 56.25 13 LYS B CA 1
ATOM 2346 C C . LYS B 1 13 ? 5.797 32.25 1.101 1 56.25 13 LYS B C 1
ATOM 2348 O O . LYS B 1 13 ? 5.527 31.281 0.381 1 56.25 13 LYS B O 1
ATOM 2353 N N . LYS B 1 14 ? 4.762 32.656 1.914 1 57.78 14 LYS B N 1
ATOM 2354 C CA . LYS B 1 14 ? 3.338 32.344 1.942 1 57.78 14 LYS B CA 1
ATOM 2355 C C . LYS B 1 14 ? 2.822 32 0.547 1 57.78 14 LYS B C 1
ATOM 2357 O O . LYS B 1 14 ? 2.277 30.922 0.33 1 57.78 14 LYS B O 1
ATOM 2362 N N . GLY B 1 15 ? 3.018 32.781 -0.468 1 57.09 15 GLY B N 1
ATOM 2363 C CA . GLY B 1 15 ? 2.541 32.562 -1.823 1 57.09 15 GLY B CA 1
ATOM 2364 C C . GLY B 1 15 ? 3.074 31.281 -2.438 1 57.09 15 GLY B C 1
ATOM 2365 O O . GLY B 1 15 ? 2.32 30.516 -3.037 1 57.09 15 GLY B O 1
ATOM 2366 N N . VAL B 1 16 ? 4.234 30.984 -2.258 1 62.53 16 VAL B N 1
ATOM 2367 C CA . VAL B 1 16 ? 4.879 29.812 -2.832 1 62.53 16 VAL B CA 1
ATOM 2368 C C . VAL B 1 16 ? 4.41 28.547 -2.104 1 62.53 16 VAL B C 1
ATOM 2370 O O . VAL B 1 16 ? 4.09 27.547 -2.736 1 62.53 16 VAL B O 1
ATOM 2373 N N . GLU B 1 17 ? 4.223 28.656 -0.795 1 71.81 17 GLU B N 1
ATOM 2374 C CA . GLU B 1 17 ? 3.789 27.516 0.008 1 71.81 17 GLU B CA 1
ATOM 2375 C C . GLU B 1 17 ? 2.328 27.172 -0.267 1 71.81 17 GLU B C 1
ATOM 2377 O O . GLU B 1 17 ? 1.97 26 -0.353 1 71.81 17 GLU B O 1
ATOM 2382 N N . GLU B 1 18 ? 1.586 28.219 -0.448 1 68.31 18 GLU B N 1
ATOM 2383 C CA . GLU B 1 18 ? 0.18 28.016 -0.776 1 68.31 18 GLU B CA 1
ATOM 2384 C C . GLU B 1 18 ? 0.03 27.266 -2.098 1 68.31 18 GLU B C 1
ATOM 2386 O O . GLU B 1 18 ? -0.773 26.328 -2.203 1 68.31 18 GLU B O 1
ATOM 2391 N N . HIS B 1 19 ? 0.833 27.625 -3.023 1 73.88 19 HIS B N 1
ATOM 2392 C CA . HIS B 1 19 ? 0.77 26.984 -4.332 1 73.88 19 HIS B CA 1
ATOM 2393 C C . HIS B 1 19 ? 1.222 25.531 -4.262 1 73.88 19 HIS B C 1
ATOM 2395 O O . HIS B 1 19 ? 0.633 24.656 -4.906 1 73.88 19 HIS B O 1
ATOM 2401 N N . ARG B 1 20 ? 2.188 25.359 -3.43 1 77 20 ARG B N 1
ATOM 2402 C CA . ARG B 1 20 ? 2.684 24 -3.246 1 77 20 ARG B CA 1
ATOM 2403 C C . ARG B 1 20 ? 1.61 23.094 -2.635 1 77 20 ARG B C 1
ATOM 2405 O O . ARG B 1 20 ? 1.378 21.984 -3.111 1 77 20 ARG B O 1
ATOM 2412 N N . LEU B 1 21 ? 1.025 23.594 -1.61 1 77.5 21 LEU B N 1
ATOM 2413 C CA . LEU B 1 21 ? 0.012 22.828 -0.906 1 77.5 21 LEU B CA 1
ATOM 2414 C C . LEU B 1 21 ? -1.2 22.578 -1.798 1 77.5 21 LEU B C 1
ATOM 2416 O O . LEU B 1 21 ? -1.786 21.484 -1.769 1 77.5 21 LEU B O 1
ATOM 2420 N N . ASP B 1 22 ? -1.444 23.547 -2.578 1 79.25 22 ASP B N 1
ATOM 2421 C CA . ASP B 1 22 ? -2.543 23.391 -3.527 1 79.25 22 ASP B CA 1
ATOM 2422 C C . ASP B 1 22 ? -2.211 22.328 -4.578 1 79.25 22 ASP B C 1
ATOM 2424 O O . ASP B 1 22 ? -3.051 21.5 -4.914 1 79.25 22 ASP B O 1
ATOM 2428 N N . TYR B 1 23 ? -1.015 22.453 -5.062 1 84.75 23 TYR B N 1
ATOM 2429 C CA . TYR B 1 23 ? -0.566 21.469 -6.051 1 84.75 23 TYR B CA 1
ATOM 2430 C C . TYR B 1 23 ? -0.601 20.062 -5.477 1 84.75 23 TYR B C 1
ATOM 2432 O O . TYR B 1 23 ? -1.058 19.125 -6.141 1 84.75 23 TYR B O 1
ATOM 2440 N N . GLN B 1 24 ? -0.21 19.938 -4.277 1 88.94 24 GLN B N 1
ATOM 2441 C CA . GLN B 1 24 ? -0.228 18.656 -3.58 1 88.94 24 GLN B CA 1
ATOM 2442 C C . GLN B 1 24 ? -1.656 18.141 -3.404 1 88.94 24 GLN B C 1
ATOM 2444 O O . GLN B 1 24 ? -1.931 16.969 -3.627 1 88.94 24 GLN B O 1
ATOM 2449 N N . HIS B 1 25 ? -2.518 19.062 -3.053 1 90.94 25 HIS B N 1
ATOM 2450 C CA . HIS B 1 25 ? -3.922 18.719 -2.854 1 90.94 25 HIS B CA 1
ATOM 2451 C C . HIS B 1 25 ? -4.555 18.219 -4.148 1 90.94 25 HIS B C 1
ATOM 2453 O O . HIS B 1 25 ? -5.258 17.203 -4.145 1 90.94 25 HIS B O 1
ATOM 2459 N N . ILE B 1 26 ? -4.242 18.859 -5.223 1 90.12 26 ILE B N 1
ATOM 2460 C CA . ILE B 1 26 ? -4.809 18.469 -6.512 1 90.12 26 ILE B CA 1
ATOM 2461 C C . ILE B 1 26 ? -4.285 17.109 -6.926 1 90.12 26 ILE B C 1
ATOM 2463 O O . ILE B 1 26 ? -5.047 16.25 -7.391 1 90.12 26 ILE B O 1
ATOM 2467 N N . THR B 1 27 ? -2.984 16.922 -6.754 1 92.44 27 THR B N 1
ATOM 2468 C CA . THR B 1 27 ? -2.408 15.625 -7.078 1 92.44 27 THR B CA 1
ATOM 2469 C C . THR B 1 27 ? -3.037 14.523 -6.227 1 92.44 27 THR B C 1
ATOM 2471 O O . THR B 1 27 ? -3.359 13.445 -6.734 1 92.44 27 THR B O 1
ATOM 2474 N N . TRP B 1 28 ? -3.227 14.867 -4.949 1 93.94 28 TRP B N 1
ATOM 2475 C CA . TRP B 1 28 ? -3.852 13.93 -4.02 1 93.94 28 TRP B CA 1
ATOM 2476 C C . TRP B 1 28 ? -5.238 13.523 -4.504 1 93.94 28 TRP B C 1
ATOM 2478 O O . TRP B 1 28 ? -5.586 12.344 -4.488 1 93.94 28 TRP B O 1
ATOM 2488 N N . LEU B 1 29 ? -5.941 14.469 -4.988 1 94 29 LEU B N 1
ATOM 2489 C CA . LEU B 1 29 ? -7.312 14.227 -5.422 1 94 29 LEU B CA 1
ATOM 2490 C C . LEU B 1 29 ? -7.34 13.414 -6.711 1 94 29 LEU B C 1
ATOM 2492 O O . LEU B 1 29 ? -8.273 12.641 -6.945 1 94 29 LEU B O 1
ATOM 2496 N N . HIS B 1 30 ? -6.328 13.578 -7.52 1 93.88 30 HIS B N 1
ATOM 2497 C CA . HIS B 1 30 ? -6.23 12.742 -8.711 1 93.88 30 HIS B CA 1
ATOM 2498 C C . HIS B 1 30 ? -6.051 11.273 -8.336 1 93.88 30 HIS B C 1
ATOM 2500 O O . HIS B 1 30 ? -6.457 10.391 -9.086 1 93.88 30 HIS B O 1
ATOM 2506 N N . LEU B 1 31 ? -5.5 11.039 -7.168 1 95.62 31 LEU B N 1
ATOM 2507 C CA . LEU B 1 31 ? -5.266 9.664 -6.734 1 95.62 31 LEU B CA 1
ATOM 2508 C C . LEU B 1 31 ? -6.5 9.094 -6.043 1 95.62 31 LEU B C 1
ATOM 2510 O O . LEU B 1 31 ? -6.957 8.008 -6.383 1 95.62 31 LEU B O 1
ATOM 2514 N N . THR B 1 32 ? -7.082 9.812 -5.164 1 96.06 32 THR B N 1
ATOM 2515 C CA . THR B 1 32 ? -8.18 9.297 -4.352 1 96.06 32 THR B CA 1
ATOM 2516 C C . THR B 1 32 ? -9.508 9.438 -5.082 1 96.06 32 THR B C 1
ATOM 2518 O O . THR B 1 32 ? -10.492 8.781 -4.727 1 96.06 32 THR B O 1
ATOM 2521 N N . LYS B 1 33 ? -9.586 10.391 -6.078 1 93.69 33 LYS B N 1
ATOM 2522 C CA . LYS B 1 33 ? -10.742 10.656 -6.926 1 93.69 33 LYS B CA 1
ATOM 2523 C C . LYS B 1 33 ? -11.859 11.336 -6.137 1 93.69 33 LYS B C 1
ATOM 2525 O O . LYS B 1 33 ? -12.664 12.078 -6.703 1 93.69 33 LYS B O 1
ATOM 2530 N N . THR B 1 34 ? -11.977 11.086 -4.828 1 95.5 34 THR B N 1
ATOM 2531 C CA . THR B 1 34 ? -12.938 11.703 -3.926 1 95.5 34 THR B CA 1
ATOM 2532 C C . THR B 1 34 ? -12.25 12.211 -2.662 1 95.5 34 THR B C 1
ATOM 2534 O O . THR B 1 34 ? -11.102 11.859 -2.393 1 95.5 34 THR B O 1
ATOM 2537 N N . LEU B 1 35 ? -12.977 13.062 -1.946 1 96.56 35 LEU B N 1
ATOM 2538 C CA . LEU B 1 35 ? -12.391 13.656 -0.75 1 96.56 35 LEU B CA 1
ATOM 2539 C C . LEU B 1 35 ? -12.57 12.742 0.456 1 96.56 35 LEU B C 1
ATOM 2541 O O . LEU B 1 35 ? -11.812 12.82 1.426 1 96.56 35 LEU B O 1
ATOM 2545 N N . ILE B 1 36 ? -13.672 11.93 0.427 1 97.44 36 ILE B N 1
ATOM 2546 C CA . ILE B 1 36 ? -13.922 10.945 1.478 1 97.44 36 ILE B CA 1
ATOM 2547 C C . ILE B 1 36 ? -14.445 9.656 0.861 1 97.44 36 ILE B C 1
ATOM 2549 O O . ILE B 1 36 ? -14.984 9.664 -0.25 1 97.44 36 ILE B O 1
ATOM 2553 N N . PRO B 1 37 ? -14.234 8.57 1.51 1 96.44 37 PRO B N 1
ATOM 2554 C CA . PRO B 1 37 ? -14.75 7.309 0.97 1 96.44 37 PRO B CA 1
ATOM 2555 C C . PRO B 1 37 ? -16.266 7.215 1.055 1 96.44 37 PRO B C 1
ATOM 2557 O O . PRO B 1 37 ? -16.906 7.957 1.813 1 96.44 37 PRO B O 1
ATOM 2560 N N . GLU B 1 38 ? -16.797 6.266 0.338 1 93.94 38 GLU B N 1
ATOM 2561 C CA . GLU B 1 38 ? -18.25 6.141 0.177 1 93.94 38 GLU B CA 1
ATOM 2562 C C . GLU B 1 38 ? -18.922 5.812 1.505 1 93.94 38 GLU B C 1
ATOM 2564 O O . GLU B 1 38 ? -20.031 6.277 1.774 1 93.94 38 GLU B O 1
ATOM 2569 N N . ASN B 1 39 ? -18.328 5.02 2.301 1 94.5 39 ASN B N 1
ATOM 2570 C CA . ASN B 1 39 ? -18.938 4.641 3.564 1 94.5 39 ASN B CA 1
ATOM 2571 C C . ASN B 1 39 ? -19.094 5.84 4.496 1 94.5 39 ASN B C 1
ATOM 2573 O O . ASN B 1 39 ? -20.109 5.98 5.176 1 94.5 39 ASN B O 1
ATOM 2577 N N . ILE B 1 40 ? -18.141 6.723 4.477 1 97.69 40 ILE B N 1
ATOM 2578 C CA . ILE B 1 40 ? -18.219 7.926 5.305 1 97.69 40 ILE B CA 1
ATOM 2579 C C . ILE B 1 40 ? -19.234 8.891 4.715 1 97.69 40 ILE B C 1
ATOM 2581 O O . ILE B 1 40 ? -20.016 9.516 5.449 1 97.69 40 ILE B O 1
ATOM 2585 N N . LYS B 1 41 ? -19.234 8.992 3.41 1 96.81 41 LYS B N 1
ATOM 2586 C CA . LYS B 1 41 ? -20.219 9.82 2.742 1 96.81 41 LYS B CA 1
ATOM 2587 C C . LYS B 1 41 ? -21.641 9.367 3.082 1 96.81 41 LYS B C 1
ATOM 2589 O O . LYS B 1 41 ? -22.5 10.195 3.396 1 96.81 41 LYS B O 1
ATOM 2594 N N . SER B 1 42 ? -21.844 8.086 3.02 1 96.88 42 SER B N 1
ATOM 2595 C CA . SER B 1 42 ? -23.156 7.512 3.342 1 96.88 42 SER B CA 1
ATOM 2596 C C . SER B 1 42 ? -23.531 7.789 4.789 1 96.88 42 SER B C 1
ATOM 2598 O O . SER B 1 42 ? -24.688 8.133 5.078 1 96.88 42 SER B O 1
ATOM 2600 N N . TYR B 1 43 ? -22.625 7.695 5.664 1 97.69 43 TYR B N 1
ATOM 2601 C CA . TYR B 1 43 ? -22.859 7.984 7.074 1 97.69 43 TYR B CA 1
ATOM 2602 C C . TYR B 1 43 ? -23.266 9.438 7.273 1 97.69 43 TYR B C 1
ATOM 2604 O O . TYR B 1 43 ? -24.297 9.727 7.895 1 97.69 43 TYR B O 1
ATOM 2612 N N . LEU B 1 44 ? -22.516 10.367 6.668 1 97.81 44 LEU B N 1
ATOM 2613 C CA . LEU B 1 44 ? -22.812 11.789 6.828 1 97.81 44 LEU B CA 1
ATOM 2614 C C . LEU B 1 44 ? -24.203 12.125 6.289 1 97.81 44 LEU B C 1
ATOM 2616 O O . LEU B 1 44 ? -24.922 12.938 6.875 1 97.81 44 LEU B O 1
ATOM 2620 N N . ASN B 1 45 ? -24.594 11.438 5.254 1 95.81 45 ASN B N 1
ATOM 2621 C CA . ASN B 1 45 ? -25.891 11.68 4.641 1 95.81 45 ASN B CA 1
ATOM 2622 C C . ASN B 1 45 ? -27.016 11.07 5.465 1 95.81 45 ASN B C 1
ATOM 2624 O O . ASN B 1 45 ? -28.188 11.445 5.305 1 95.81 45 ASN B O 1
ATOM 2628 N N . SER B 1 46 ? -26.688 10.164 6.266 1 96.88 46 SER B N 1
ATOM 2629 C CA . SER B 1 46 ? -27.703 9.438 7.023 1 96.88 46 SER B CA 1
ATOM 2630 C C . SER B 1 46 ? -28.016 10.133 8.344 1 96.88 46 SER B C 1
ATOM 2632 O O . SER B 1 46 ? -28.969 9.766 9.039 1 96.88 46 SER B O 1
ATOM 2634 N N . LEU B 1 47 ? -27.328 11.117 8.734 1 96.69 47 LEU B N 1
ATOM 2635 C CA . LEU B 1 47 ? -27.406 11.727 10.055 1 96.69 47 LEU B CA 1
ATOM 2636 C C . LEU B 1 47 ? -28.75 12.414 10.266 1 96.69 47 LEU B C 1
ATOM 2638 O O . LEU B 1 47 ? -29.188 12.578 11.406 1 96.69 47 LEU B O 1
ATOM 2642 N N . GLY B 1 48 ? -29.469 12.875 9.281 1 95.56 48 GLY B N 1
ATOM 2643 C CA . GLY B 1 48 ? -30.734 13.602 9.406 1 95.56 48 GLY B CA 1
ATOM 2644 C C . GLY B 1 48 ? -30.547 15.039 9.859 1 95.56 48 GLY B C 1
ATOM 2645 O O . GLY B 1 48 ? -31.516 15.703 10.242 1 95.56 48 GLY B O 1
ATOM 2646 N N . ARG B 1 49 ? -29.391 15.492 10 1 97 49 ARG B N 1
ATOM 2647 C CA . ARG B 1 49 ? -28.984 16.844 10.344 1 97 49 ARG B CA 1
ATOM 2648 C C . ARG B 1 49 ? -27.703 17.234 9.633 1 97 49 ARG B C 1
ATOM 2650 O O . ARG B 1 49 ? -26.969 16.359 9.133 1 97 49 ARG B O 1
ATOM 2657 N N . PRO B 1 50 ? -27.453 18.562 9.539 1 97.75 50 PRO B N 1
ATOM 2658 C CA . PRO B 1 50 ? -26.156 18.953 8.984 1 97.75 50 PRO B CA 1
ATOM 2659 C C . PRO B 1 50 ? -24.984 18.391 9.781 1 97.75 50 PRO B C 1
ATOM 2661 O O . PRO B 1 50 ? -24.984 18.422 11.016 1 97.75 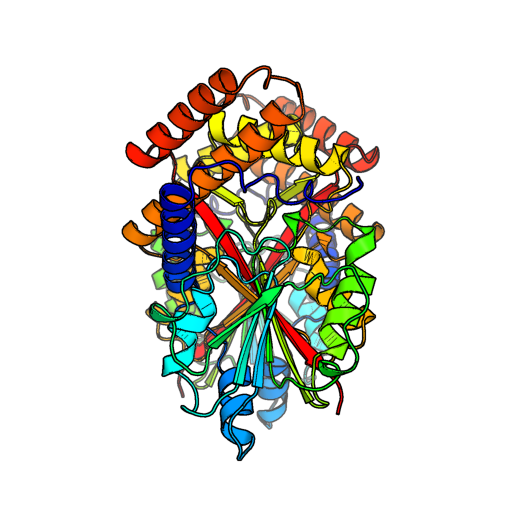50 PRO B O 1
ATOM 2664 N N . PRO B 1 51 ? -24.016 17.875 9.078 1 98.44 51 PRO B N 1
ATOM 2665 C CA . PRO B 1 51 ? -22.891 17.281 9.789 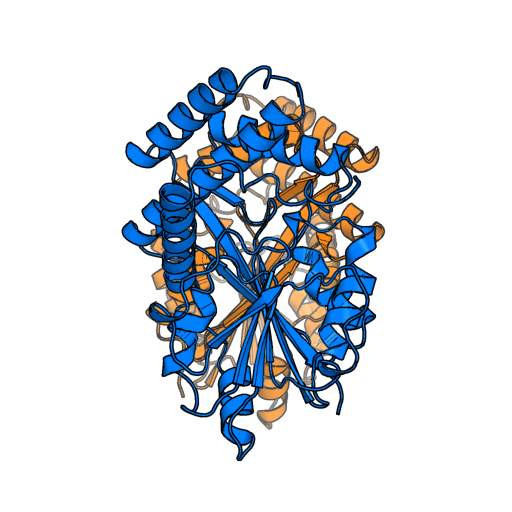1 98.44 51 PRO B CA 1
ATOM 2666 C C . PRO B 1 51 ? -21.906 18.328 10.336 1 98.44 51 PRO B C 1
ATOM 2668 O O . PRO B 1 51 ? -21.906 19.469 9.875 1 98.44 51 PRO B O 1
ATOM 2671 N N . ALA B 1 52 ? -21.141 17.969 11.32 1 98.75 52 ALA B N 1
ATOM 2672 C CA . ALA B 1 52 ? -19.984 18.703 11.812 1 98.75 52 ALA B CA 1
ATOM 2673 C C . ALA B 1 52 ? -18.688 17.969 11.492 1 98.75 52 ALA B C 1
ATOM 2675 O O . ALA B 1 52 ? -18.547 16.781 11.797 1 98.75 52 ALA B O 1
ATOM 2676 N N . VAL B 1 53 ? -17.75 18.672 10.852 1 98.75 53 VAL B N 1
ATOM 2677 C CA . VAL B 1 53 ? -16.5 18.062 10.383 1 98.75 53 VAL B CA 1
ATOM 2678 C C . VAL B 1 53 ? -15.312 18.875 10.875 1 98.75 53 VAL B C 1
ATOM 2680 O O . VAL B 1 53 ? -15.305 20.109 10.773 1 98.75 53 VAL B O 1
ATOM 2683 N N . ALA B 1 54 ? -14.367 18.172 11.438 1 98.56 54 ALA B N 1
ATOM 2684 C CA . ALA B 1 54 ? -13.102 18.781 11.836 1 98.56 54 ALA B CA 1
ATOM 2685 C C . ALA B 1 54 ? -11.961 18.344 10.93 1 98.56 54 ALA B C 1
ATOM 2687 O O . ALA B 1 54 ? -11.789 17.141 10.672 1 98.56 54 ALA B O 1
ATOM 2688 N N . ASP B 1 55 ? -11.242 19.297 10.422 1 98.06 55 ASP B N 1
ATOM 2689 C CA . ASP B 1 55 ? -10.008 19.062 9.68 1 98.06 55 ASP B CA 1
ATOM 2690 C C . ASP B 1 55 ? -8.781 19.469 10.5 1 98.06 55 ASP B C 1
ATOM 2692 O O . ASP B 1 55 ? -8.5 20.656 10.648 1 98.06 55 ASP B O 1
ATOM 2696 N N . VAL B 1 56 ? -8.031 18.453 10.93 1 96 56 VAL B N 1
ATOM 2697 C CA . VAL B 1 56 ? -6.895 18.672 11.82 1 96 56 VAL B CA 1
ATOM 2698 C C . VAL B 1 56 ? -5.605 18.734 11.008 1 96 56 VAL B C 1
ATOM 2700 O O . VAL B 1 56 ? -5.348 17.859 10.18 1 96 56 VAL B O 1
ATOM 2703 N N . GLY B 1 57 ? -4.707 19.672 11.336 1 93.12 57 GLY B N 1
ATOM 2704 C CA . GLY B 1 57 ? -3.604 19.969 10.438 1 93.12 57 GLY B CA 1
ATOM 2705 C C . GLY B 1 57 ? -4.059 20.516 9.094 1 93.12 57 GLY B C 1
ATOM 2706 O O . GLY B 1 57 ? -3.613 20.047 8.047 1 93.12 57 GLY B O 1
ATOM 2707 N N . THR B 1 58 ? -4.895 21.5 9.141 1 94.31 58 THR B N 1
ATOM 2708 C CA . THR B 1 58 ? -5.695 21.891 7.988 1 94.31 58 THR B CA 1
ATOM 2709 C C . THR B 1 58 ? -4.852 22.656 6.98 1 94.31 58 THR B C 1
ATOM 2711 O O . THR B 1 58 ? -5.219 22.781 5.809 1 94.31 58 THR B O 1
ATOM 2714 N N . GLY B 1 59 ? -3.746 23.234 7.371 1 90.5 59 GLY B N 1
ATOM 2715 C CA . GLY B 1 59 ? -2.945 24.062 6.477 1 90.5 59 GLY B CA 1
ATOM 2716 C C . GLY B 1 59 ? -3.668 25.312 6.008 1 90.5 59 GLY B C 1
ATOM 2717 O O . GLY B 1 59 ? -4.156 26.094 6.824 1 90.5 59 GLY B O 1
ATOM 2718 N N . THR B 1 60 ? -3.848 25.438 4.719 1 89.88 60 THR B N 1
ATOM 2719 C CA . THR B 1 60 ? -4.543 26.594 4.172 1 89.88 60 THR B CA 1
ATOM 2720 C C . THR B 1 60 ? -6.051 26.469 4.363 1 89.88 60 THR B C 1
ATOM 2722 O O . THR B 1 60 ? -6.773 27.469 4.348 1 89.88 60 THR B O 1
ATOM 2725 N N . GLY B 1 61 ? -6.52 25.359 4.539 1 94.31 61 GLY B N 1
ATOM 2726 C CA . GLY B 1 61 ? -7.949 25.094 4.582 1 94.31 61 GLY B CA 1
ATOM 2727 C C . GLY B 1 61 ? -8.5 24.594 3.258 1 94.31 61 GLY B C 1
ATOM 2728 O O . GLY B 1 61 ? -9.719 24.516 3.076 1 94.31 61 GLY B O 1
ATOM 2729 N N . VAL B 1 62 ? -7.605 24.203 2.404 1 93.19 62 VAL B N 1
ATOM 2730 C CA . VAL B 1 62 ? -7.984 23.891 1.03 1 93.19 62 VAL B CA 1
ATOM 2731 C C . VAL B 1 62 ? -8.883 22.656 1.013 1 93.19 62 VAL B C 1
ATOM 2733 O O . VAL B 1 62 ? -9.812 22.562 0.199 1 93.19 62 VAL B O 1
ATOM 2736 N N . TRP B 1 63 ? -8.625 21.688 1.851 1 96.12 63 TRP B N 1
ATOM 2737 C CA . TRP B 1 63 ? -9.461 20.5 1.879 1 96.12 63 TRP B CA 1
ATOM 2738 C C . TRP B 1 63 ? -10.898 20.844 2.234 1 96.12 63 TRP B C 1
ATOM 2740 O O . TRP B 1 63 ? -11.844 20.391 1.588 1 96.12 63 TRP B O 1
ATOM 2750 N N . LEU B 1 64 ? -11.078 21.688 3.227 1 97.19 64 LEU B N 1
ATOM 2751 C CA . LEU B 1 64 ? -12.406 22.125 3.652 1 97.19 64 LEU B CA 1
ATOM 2752 C C . LEU B 1 64 ? -13.078 22.953 2.564 1 97.19 64 LEU B C 1
ATOM 2754 O O . LEU B 1 64 ? -14.289 22.828 2.342 1 97.19 64 LEU B O 1
ATOM 2758 N N . ARG B 1 65 ? -12.289 23.844 1.979 1 95 65 ARG B N 1
ATOM 2759 C CA . ARG B 1 65 ? -12.828 24.656 0.893 1 95 65 ARG B CA 1
ATOM 2760 C C . ARG B 1 65 ? -13.453 23.781 -0.188 1 95 65 ARG B C 1
ATOM 2762 O O . ARG B 1 65 ? -14.562 24.047 -0.659 1 95 65 ARG B O 1
ATOM 2769 N N . ASP B 1 66 ? -12.75 22.703 -0.543 1 94.44 66 ASP B N 1
ATOM 2770 C CA . ASP B 1 66 ? -13.219 21.812 -1.608 1 94.44 66 ASP B CA 1
ATOM 2771 C C . ASP B 1 66 ? -14.281 20.844 -1.093 1 94.44 66 ASP B C 1
ATOM 2773 O O . ASP B 1 66 ? -15.07 20.312 -1.873 1 94.44 66 ASP B O 1
ATOM 2777 N N . PHE B 1 67 ? -14.305 20.641 0.23 1 96.88 67 PHE B N 1
ATOM 2778 C CA . PHE B 1 67 ? -15.258 19.719 0.836 1 96.88 67 PHE B CA 1
ATOM 2779 C C . PHE B 1 67 ? -16.609 20.406 1.059 1 96.88 67 PHE B C 1
ATOM 2781 O O . PHE B 1 67 ? -17.656 19.75 1.018 1 96.88 67 PHE B O 1
ATOM 2788 N N . ALA B 1 68 ? -16.656 21.609 1.245 1 96.38 68 ALA B N 1
ATOM 2789 C CA . ALA B 1 68 ? -17.828 22.375 1.626 1 96.38 68 ALA B CA 1
ATOM 2790 C C . ALA B 1 68 ? -18.969 22.172 0.635 1 96.38 68 ALA B C 1
ATOM 2792 O O . ALA B 1 68 ? -20.109 21.922 1.034 1 96.38 68 ALA B O 1
ATOM 2793 N N . PRO B 1 69 ? -18.719 22.172 -0.684 1 94.12 69 PRO B N 1
ATOM 2794 C CA . PRO B 1 69 ? -19.812 22 -1.643 1 94.12 69 PRO B CA 1
ATOM 2795 C C . PRO B 1 69 ? -20.391 20.578 -1.607 1 94.12 69 PRO B C 1
ATOM 2797 O O . PRO B 1 69 ? -21.453 20.344 -2.176 1 94.12 69 PRO B O 1
ATOM 2800 N N . GLU B 1 70 ? -19.719 19.625 -0.94 1 93 70 GLU B N 1
ATOM 2801 C CA . GLU B 1 70 ? -20.141 18.234 -0.971 1 93 70 GLU B CA 1
ATOM 2802 C C . GLU B 1 70 ? -21.078 17.922 0.184 1 93 70 GLU B C 1
ATOM 2804 O O . GLU B 1 70 ? -21.656 16.828 0.243 1 93 70 GLU B O 1
ATOM 2809 N N . VAL B 1 71 ? -21.234 18.844 1.084 1 93.75 71 VAL B N 1
ATOM 2810 C CA . VAL B 1 71 ? -22.062 18.594 2.254 1 93.75 71 VAL B CA 1
ATOM 2811 C C . VAL B 1 71 ? -23.141 19.656 2.369 1 93.75 71 VAL B C 1
ATOM 2813 O O . VAL B 1 71 ? -23.188 20.594 1.572 1 93.75 71 VAL B O 1
ATOM 2816 N N . HIS B 1 72 ? -24.031 19.453 3.387 1 91.06 72 HIS B N 1
ATOM 2817 C CA . HIS B 1 72 ? -25.109 20.391 3.645 1 91.06 72 HIS B CA 1
ATOM 2818 C C . HIS B 1 72 ? -24.578 21.812 3.855 1 91.06 72 HIS B C 1
ATOM 2820 O O . HIS B 1 72 ? -23.547 22 4.516 1 91.06 72 HIS B O 1
ATOM 2826 N N . GLN B 1 73 ? -25.281 22.797 3.398 1 91.5 73 GLN B N 1
ATOM 2827 C CA . GLN B 1 73 ? -24.828 24.188 3.463 1 91.5 73 GLN B CA 1
ATOM 2828 C C . GLN B 1 73 ? -24.656 24.641 4.91 1 91.5 73 GLN B C 1
ATOM 2830 O O . GLN B 1 73 ? -23.812 25.5 5.199 1 91.5 73 GLN B O 1
ATOM 2835 N N . ASP B 1 74 ? -25.391 24.031 5.793 1 95.44 74 ASP B N 1
ATOM 2836 C CA . ASP B 1 74 ? -25.344 24.422 7.195 1 95.44 74 ASP B CA 1
ATOM 2837 C C . ASP B 1 74 ? -24.375 23.531 7.984 1 95.44 74 ASP B C 1
ATOM 2839 O O . ASP B 1 74 ? -24.344 23.578 9.219 1 95.44 74 ASP B O 1
ATOM 2843 N N . ALA B 1 75 ? -23.641 22.734 7.281 1 97.81 75 ALA B N 1
ATOM 2844 C CA . ALA B 1 75 ? -22.641 21.922 7.957 1 97.81 75 ALA B CA 1
ATOM 2845 C C . ALA B 1 75 ? -21.609 22.797 8.688 1 97.81 75 ALA B C 1
ATOM 2847 O O . ALA B 1 75 ? -21.266 23.875 8.211 1 97.81 75 ALA B O 1
ATOM 2848 N N . ARG B 1 76 ? -21.203 22.359 9.82 1 98 76 ARG B N 1
ATOM 2849 C CA . ARG B 1 76 ? -20.109 23 10.547 1 98 76 ARG B CA 1
ATOM 2850 C C . ARG B 1 76 ? -18.766 22.438 10.125 1 98 76 ARG B C 1
ATOM 2852 O O . ARG B 1 76 ? -18.469 21.266 10.352 1 98 76 ARG B O 1
ATOM 2859 N N . LEU B 1 77 ? -17.953 23.266 9.539 1 98.56 77 LEU B N 1
ATOM 2860 C CA . LEU B 1 77 ? -16.641 22.859 9.055 1 98.56 77 LEU B CA 1
ATOM 2861 C C . LEU B 1 77 ? -15.531 23.625 9.766 1 98.56 77 LEU B C 1
ATOM 2863 O O . LEU B 1 77 ? -15.312 24.812 9.477 1 98.56 77 LEU B O 1
ATOM 2867 N N . ASP B 1 78 ? -14.828 22.938 10.633 1 98.25 78 ASP B N 1
ATOM 2868 C CA . ASP B 1 78 ? -13.789 23.578 11.43 1 98.25 78 ASP B CA 1
ATOM 2869 C C . ASP B 1 78 ? -12.406 23.047 11.055 1 98.25 78 ASP B C 1
ATOM 2871 O O . ASP B 1 78 ? -12.203 21.844 10.969 1 98.25 78 ASP B O 1
ATOM 2875 N N . GLY B 1 79 ? -11.477 23.938 10.805 1 97.88 79 GLY B N 1
ATOM 2876 C CA . GLY B 1 79 ? -10.078 23.594 10.57 1 97.88 79 GLY B CA 1
ATOM 2877 C C . GLY B 1 79 ? -9.164 24.047 11.695 1 97.88 79 GLY B C 1
ATOM 2878 O O . GLY B 1 79 ? -9.289 25.172 12.188 1 97.88 79 GLY B O 1
ATOM 2879 N N . PHE B 1 80 ? -8.281 23.172 12.07 1 96.12 80 PHE B N 1
ATOM 2880 C CA . PHE B 1 80 ? -7.336 23.469 13.141 1 96.12 80 PHE B CA 1
ATOM 2881 C C . PHE B 1 80 ? -5.898 23.297 12.664 1 96.12 80 PHE B C 1
ATOM 2883 O O . PHE B 1 80 ? -5.586 22.328 11.961 1 96.12 80 PHE B O 1
ATOM 2890 N N . ASP B 1 81 ? -5.082 24.219 13.039 1 93.75 81 ASP B N 1
ATOM 2891 C CA . ASP B 1 81 ? -3.65 24.125 12.781 1 93.75 81 ASP B CA 1
ATOM 2892 C C . ASP B 1 81 ? -2.842 24.875 13.828 1 93.75 81 ASP B C 1
ATOM 2894 O O . ASP B 1 81 ? -3.314 25.875 14.383 1 93.75 81 ASP B O 1
ATOM 2898 N N . ILE B 1 82 ? -1.695 24.359 14.094 1 90.38 82 ILE B N 1
ATOM 2899 C CA . ILE B 1 82 ? -0.828 25.016 15.062 1 90.38 82 ILE B CA 1
ATOM 2900 C C . ILE B 1 82 ? -0.233 26.281 14.453 1 90.38 82 ILE B C 1
ATOM 2902 O O . ILE B 1 82 ? 0.143 27.219 15.164 1 90.38 82 ILE B O 1
ATOM 2906 N N . ASP B 1 83 ? -0.111 26.297 13.156 1 87.69 83 ASP B N 1
ATOM 2907 C CA . ASP B 1 83 ? 0.388 27.438 12.414 1 87.69 83 ASP B CA 1
ATOM 2908 C C . ASP B 1 83 ? -0.741 28.141 11.648 1 87.69 83 ASP B C 1
ATOM 2910 O O . ASP B 1 83 ? -1.18 27.656 10.609 1 87.69 83 ASP B O 1
ATOM 2914 N N . ASP B 1 84 ? -1.149 29.281 12.078 1 86.94 84 ASP B N 1
ATOM 2915 C CA . ASP B 1 84 ? -2.285 29.969 11.477 1 86.94 84 ASP B CA 1
ATOM 2916 C C . ASP B 1 84 ? -1.828 30.906 10.359 1 86.94 84 ASP B C 1
ATOM 2918 O O . ASP B 1 84 ? -2.648 31.594 9.742 1 86.94 84 ASP B O 1
ATOM 2922 N N . SER B 1 85 ? -0.53 30.859 10.07 1 85.25 85 SER B N 1
ATOM 2923 C CA . SER B 1 85 ? 0.011 31.797 9.086 1 85.25 85 SER B CA 1
ATOM 2924 C C . SER B 1 85 ? -0.4 31.422 7.672 1 85.25 85 SER B C 1
ATOM 2926 O O . SER B 1 85 ? -0.359 32.25 6.762 1 85.25 85 SER B O 1
ATOM 2928 N N . LYS B 1 86 ? -0.865 30.219 7.504 1 84.88 86 LYS B N 1
ATOM 2929 C CA . LYS B 1 86 ? -1.146 29.734 6.16 1 84.88 86 LYS B CA 1
ATOM 2930 C C . LYS B 1 86 ? -2.645 29.734 5.875 1 84.88 86 LYS B C 1
ATOM 2932 O O . LYS B 1 86 ? -3.074 29.375 4.773 1 84.88 86 LYS B O 1
ATOM 2937 N N . PHE B 1 87 ? -3.432 30.188 6.805 1 90.38 87 PHE B N 1
ATOM 2938 C CA . PHE B 1 87 ? -4.879 30.141 6.648 1 90.38 87 PHE B CA 1
ATOM 2939 C C . PHE B 1 87 ? -5.328 31 5.469 1 90.38 87 PHE B C 1
ATOM 2941 O O . PHE B 1 87 ? -4.852 32.125 5.293 1 90.38 87 PHE B O 1
ATOM 2948 N N . PHE B 1 88 ? -6.203 30.453 4.723 1 89.19 88 PHE B N 1
ATOM 2949 C CA . PHE B 1 88 ? -6.918 31.312 3.783 1 89.19 88 PHE B CA 1
ATOM 2950 C C . PHE B 1 88 ? -7.684 32.406 4.52 1 89.19 88 PHE B C 1
ATOM 2952 O O . PHE B 1 88 ? -8.125 32.188 5.656 1 89.19 88 PHE B O 1
ATOM 2959 N N . SER B 1 89 ? -7.84 33.469 3.781 1 90.56 89 SER B N 1
ATOM 2960 C CA . SER B 1 89 ? -8.711 34.5 4.328 1 90.56 89 SER B CA 1
ATOM 2961 C C . SER B 1 89 ? -10.156 34.031 4.387 1 90.56 89 SER B C 1
ATOM 2963 O O . SER B 1 89 ? -10.586 33.219 3.562 1 90.56 89 SER B O 1
ATOM 2965 N N . PRO B 1 90 ? -10.797 34.562 5.383 1 90.62 90 PRO B N 1
ATOM 2966 C CA . PRO B 1 90 ? -12.211 34.188 5.5 1 90.62 90 PRO B CA 1
ATOM 2967 C C . PRO B 1 90 ? -13 34.438 4.219 1 90.62 90 PRO B C 1
ATOM 2969 O O . PRO B 1 90 ? -13.969 33.719 3.93 1 90.62 90 PRO B O 1
ATOM 2972 N N . THR B 1 91 ? -12.617 35.375 3.443 1 91.19 91 THR B N 1
ATOM 2973 C CA . THR B 1 91 ? -13.336 35.75 2.221 1 91.19 91 THR B CA 1
ATOM 2974 C C . THR B 1 91 ? -13.07 34.688 1.128 1 91.19 91 THR B C 1
ATOM 2976 O O . THR B 1 91 ? -13.805 34.625 0.139 1 91.19 91 THR B O 1
ATOM 2979 N N . GLU B 1 92 ? -12.055 33.906 1.336 1 91.19 92 GLU B N 1
ATOM 2980 C CA . GLU B 1 92 ? -11.695 32.875 0.352 1 91.19 92 GLU B CA 1
ATOM 2981 C C . GLU B 1 92 ? -12.312 31.531 0.701 1 91.19 92 GLU B C 1
ATOM 2983 O O . GLU B 1 92 ? -12.125 30.562 -0.023 1 91.19 92 GLU B O 1
ATOM 2988 N N . LEU B 1 93 ? -13.078 31.578 1.768 1 94.31 93 LEU B N 1
ATOM 2989 C CA . LEU B 1 93 ? -13.664 30.328 2.252 1 94.31 93 LEU B CA 1
ATOM 2990 C C . LEU B 1 93 ? -15.188 30.422 2.283 1 94.31 93 LEU B C 1
ATOM 2992 O O . LEU B 1 93 ? -15.75 31.5 2.451 1 94.31 93 LEU B O 1
ATOM 2996 N N . PRO B 1 94 ? -15.797 29.297 2.088 1 94.88 94 PRO B N 1
ATOM 2997 C CA . PRO B 1 94 ? -17.234 29.297 2.326 1 94.88 94 PRO B CA 1
ATOM 2998 C C . PRO B 1 94 ? -17.609 29.75 3.736 1 94.88 94 PRO B C 1
ATOM 3000 O O . PRO B 1 94 ? -16.828 29.562 4.676 1 94.88 94 PRO B O 1
ATOM 3003 N N . PRO B 1 95 ? -18.781 30.281 3.9 1 93.75 95 PRO B N 1
ATOM 3004 C CA . PRO B 1 95 ? -19.156 30.891 5.18 1 93.75 95 PRO B CA 1
ATOM 3005 C C . PRO B 1 95 ? -19.25 29.875 6.312 1 93.75 95 PRO B C 1
ATOM 3007 O O . PRO B 1 95 ? -19.172 30.25 7.488 1 93.75 95 PRO B O 1
ATOM 3010 N N . ASN B 1 96 ? -19.406 28.625 5.996 1 95.38 96 ASN B N 1
ATOM 3011 C CA . ASN B 1 96 ? -19.547 27.625 7.047 1 95.38 96 ASN B CA 1
ATOM 3012 C C . ASN B 1 96 ? -18.203 27 7.41 1 95.38 96 ASN B C 1
ATOM 3014 O O . ASN B 1 96 ? -18.141 25.984 8.109 1 95.38 96 ASN B O 1
ATOM 3018 N N . VAL B 1 97 ? -17.062 27.547 6.898 1 97.69 97 VAL B N 1
ATOM 3019 C CA . VAL B 1 97 ? -15.727 27.094 7.234 1 97.69 97 VAL B CA 1
ATOM 3020 C C . VAL B 1 97 ? -15.086 28.047 8.234 1 97.69 97 VAL B C 1
ATOM 3022 O O . VAL B 1 97 ? -15.031 29.25 7.992 1 97.69 97 VAL B O 1
ATOM 3025 N N . ASN B 1 98 ? -14.648 27.516 9.312 1 96.88 98 ASN B N 1
ATOM 3026 C CA . ASN B 1 98 ? -13.945 28.281 10.336 1 96.88 98 ASN B CA 1
ATOM 3027 C C . ASN B 1 98 ? -12.555 27.703 10.617 1 96.88 98 ASN B C 1
ATOM 3029 O O . ASN B 1 98 ? -12.43 26.531 10.969 1 96.88 98 ASN B O 1
ATOM 3033 N N . LEU B 1 99 ? -11.578 28.531 10.453 1 97.56 99 LEU B N 1
ATOM 3034 C CA . LEU B 1 99 ? -10.211 28.125 10.758 1 97.56 99 LEU B CA 1
ATOM 3035 C C . LEU B 1 99 ? -9.734 28.734 12.062 1 97.56 99 LEU B C 1
ATOM 3037 O O . LEU B 1 99 ? -10 29.906 12.336 1 97.56 99 LEU B O 1
ATOM 3041 N N . SER B 1 100 ? -9.109 27.984 12.914 1 95.75 100 SER B N 1
ATOM 3042 C CA . SER B 1 100 ? -8.594 28.484 14.18 1 95.75 100 SER B CA 1
ATOM 3043 C C . SER B 1 100 ? -7.379 27.688 14.641 1 95.75 100 SER B C 1
ATOM 3045 O O . SER B 1 100 ? -7.059 26.641 14.055 1 95.75 100 SER B O 1
ATOM 3047 N N . PHE B 1 101 ? -6.781 28.203 15.586 1 94.44 101 PHE B N 1
ATOM 3048 C CA . PHE B 1 101 ? -5.629 27.547 16.203 1 94.44 101 PHE B CA 1
ATOM 3049 C C . PHE B 1 101 ? -6.043 26.25 16.875 1 94.44 101 PHE B C 1
ATOM 3051 O O . PHE B 1 101 ? -7.086 26.188 17.531 1 94.44 101 PHE B O 1
ATOM 3058 N N . GLY B 1 102 ? -5.242 25.188 16.719 1 92.19 102 GLY B N 1
ATOM 3059 C CA . GLY B 1 102 ? -5.422 23.922 17.406 1 92.19 102 GLY B CA 1
ATOM 3060 C C . GLY B 1 102 ? -4.145 23.109 17.5 1 92.19 102 GLY B C 1
ATOM 3061 O O . GLY B 1 102 ? -3.354 23.078 16.562 1 92.19 102 GLY B O 1
ATOM 3062 N N . ASN B 1 103 ? -3.945 22.562 18.688 1 90.25 103 ASN B N 1
ATOM 3063 C CA . ASN B 1 103 ? -2.805 21.688 18.953 1 90.25 103 ASN B CA 1
ATOM 3064 C C . ASN B 1 103 ? -3.254 20.297 19.422 1 90.25 103 ASN B C 1
ATOM 3066 O O . ASN B 1 103 ? -3.613 20.109 20.578 1 90.25 103 ASN B O 1
ATOM 3070 N N . VAL B 1 104 ? -3.133 19.312 18.578 1 86.06 104 VAL B N 1
ATOM 3071 C CA . VAL B 1 104 ? -3.699 18 18.844 1 86.06 104 VAL B CA 1
ATOM 3072 C C . VAL B 1 104 ? -2.77 17.219 19.766 1 86.06 104 VAL B C 1
ATOM 3074 O O . VAL B 1 104 ? -3.121 16.125 20.25 1 86.06 104 VAL B O 1
ATOM 3077 N N . PHE B 1 105 ? -1.603 17.719 20.031 1 87.12 105 PHE B N 1
ATOM 3078 C CA . PHE B 1 105 ? -0.692 17.094 20.984 1 87.12 105 PHE B CA 1
ATOM 3079 C C . PHE B 1 105 ? -1.144 17.359 22.422 1 87.12 105 PHE B C 1
ATOM 3081 O O . PHE B 1 105 ? -0.683 16.688 23.344 1 87.12 105 PHE B O 1
ATOM 3088 N N . GLU B 1 106 ? -1.96 18.312 22.531 1 89.88 106 GLU B N 1
ATOM 3089 C CA . GLU B 1 106 ? -2.553 18.641 23.828 1 89.88 106 GLU B CA 1
ATOM 3090 C C . GLU B 1 106 ? -3.996 18.156 23.922 1 89.88 106 GLU B C 1
ATOM 3092 O O . GLU B 1 106 ? -4.641 17.922 22.891 1 89.88 106 GLU B O 1
ATOM 3097 N N . PRO B 1 107 ? -4.422 18.031 25.156 1 91.12 107 PRO B N 1
ATOM 3098 C CA . PRO B 1 107 ? -5.824 17.625 25.297 1 91.12 107 PRO B CA 1
ATOM 3099 C C . PRO B 1 107 ? -6.785 18.562 24.578 1 91.12 107 PRO B C 1
ATOM 3101 O O . PRO B 1 107 ? -6.586 19.781 24.594 1 91.12 107 PRO B O 1
ATOM 3104 N N . ILE B 1 108 ? -7.711 17.969 24.031 1 93.94 108 ILE B N 1
ATOM 3105 C CA . ILE B 1 108 ? -8.703 18.719 23.266 1 93.94 108 ILE B CA 1
ATOM 3106 C C . ILE B 1 108 ? -9.531 19.594 24.219 1 93.94 108 ILE B C 1
ATOM 3108 O O . ILE B 1 108 ? -9.961 19.125 25.281 1 93.94 108 ILE B O 1
ATOM 3112 N N . PRO B 1 109 ? -9.758 20.797 23.797 1 95.12 109 PRO B N 1
ATOM 3113 C CA . PRO B 1 109 ? -10.633 21.656 24.609 1 95.12 109 PRO B CA 1
ATOM 3114 C C . PRO B 1 109 ? -12.023 21.062 24.812 1 95.12 109 PRO B C 1
ATOM 3116 O O . PRO B 1 109 ? -12.578 20.453 23.875 1 95.12 109 PRO B O 1
ATOM 3119 N N . GLU B 1 110 ? -12.617 21.297 25.953 1 95.5 110 GLU B N 1
ATOM 3120 C CA . GLU B 1 110 ? -13.883 20.688 26.359 1 95.5 110 GLU B CA 1
ATOM 3121 C C . GLU B 1 110 ? -15 21.047 25.391 1 95.5 110 GLU B C 1
ATOM 3123 O O . GLU B 1 110 ? -15.875 20.234 25.109 1 95.5 110 GLU B O 1
ATOM 3128 N N . ASN B 1 111 ? -14.984 22.203 24.906 1 95.56 111 ASN B N 1
ATOM 3129 C CA . ASN B 1 111 ? -16.062 22.688 24.047 1 95.56 111 ASN B CA 1
ATOM 3130 C C . ASN B 1 111 ? -16.031 22 22.688 1 95.56 111 ASN B C 1
ATOM 3132 O O . ASN B 1 111 ? -17 22.109 21.906 1 95.56 111 ASN B O 1
ATOM 3136 N N . LEU B 1 112 ? -15 21.281 22.391 1 97.12 112 LEU B N 1
ATOM 3137 C CA . LEU B 1 112 ? -14.867 20.609 21.094 1 97.12 112 LEU B CA 1
ATOM 3138 C C . LEU B 1 112 ? -15.07 19.109 21.25 1 97.12 112 LEU B C 1
ATOM 3140 O O . LEU B 1 112 ? -15.211 18.391 20.266 1 97.12 112 LEU B O 1
ATOM 3144 N N . VAL B 1 113 ? -15.094 18.594 22.484 1 97.62 113 VAL B N 1
ATOM 3145 C CA . VAL B 1 113 ? -15.195 17.172 22.75 1 97.62 113 VAL B CA 1
ATOM 3146 C C . VAL B 1 113 ? -16.562 16.641 22.297 1 97.62 113 VAL B C 1
ATOM 3148 O O . VAL B 1 113 ? -17.594 17.219 22.641 1 97.62 113 VAL B O 1
ATOM 3151 N N . GLY B 1 114 ? -16.531 15.68 21.453 1 98 114 GLY B N 1
ATOM 3152 C CA . GLY B 1 114 ? -17.75 15 21.031 1 98 114 GLY B CA 1
ATOM 3153 C C . GLY B 1 114 ? -18.609 15.844 20.109 1 98 114 GLY B C 1
ATOM 3154 O O . GLY B 1 114 ? -19.844 15.75 20.156 1 98 114 GLY B O 1
ATOM 3155 N N . LYS B 1 115 ? -17.984 16.641 19.328 1 98.19 115 LYS B N 1
ATOM 3156 C CA . LYS B 1 115 ? -18.797 17.609 18.578 1 98.19 115 LYS B CA 1
ATOM 3157 C C . LYS B 1 115 ? -18.812 17.266 17.094 1 98.19 115 LYS B C 1
ATOM 3159 O O . LYS B 1 115 ? -19.609 17.828 16.328 1 98.19 115 LYS B O 1
ATOM 3164 N N . TYR B 1 116 ? -18.062 16.312 16.672 1 98.75 116 TYR B N 1
ATOM 3165 C CA . TYR B 1 116 ? -17.875 16.141 15.227 1 98.75 116 TYR B CA 1
ATOM 3166 C C . TYR B 1 116 ? -18.297 14.758 14.773 1 98.75 116 TYR B C 1
ATOM 3168 O O . TYR B 1 116 ? -18.141 13.781 15.5 1 98.75 116 TYR B O 1
ATOM 3176 N N . ASP B 1 117 ? -18.766 14.703 13.555 1 98.81 117 ASP B N 1
ATOM 3177 C CA . ASP B 1 117 ? -19.172 13.453 12.914 1 98.81 117 ASP B CA 1
ATOM 3178 C C . ASP B 1 117 ? -18.031 12.867 12.094 1 98.81 117 ASP B C 1
ATOM 3180 O O . ASP B 1 117 ? -18 11.664 11.836 1 98.81 117 ASP B O 1
ATOM 3184 N N . LEU B 1 118 ? -17.156 13.703 11.695 1 98.81 118 LEU B N 1
ATOM 3185 C CA . LEU B 1 118 ? -15.984 13.32 10.922 1 98.81 118 LEU B CA 1
ATOM 3186 C C . LEU B 1 118 ? -14.766 14.141 11.344 1 98.81 118 LEU B C 1
ATOM 3188 O O . LEU B 1 118 ? -14.852 15.367 11.453 1 98.81 118 LEU B O 1
ATOM 3192 N N . VAL B 1 119 ? -13.703 13.445 11.609 1 98.75 119 VAL B N 1
ATOM 3193 C CA . VAL B 1 119 ? -12.398 14.062 11.781 1 98.75 119 VAL B CA 1
ATOM 3194 C C . VAL B 1 119 ? -11.477 13.656 10.633 1 98.75 119 VAL B C 1
ATOM 3196 O O . VAL B 1 119 ? -11.258 12.469 10.398 1 98.75 119 VAL B O 1
ATOM 3199 N N . HIS B 1 120 ? -11.047 14.609 9.93 1 98.38 120 HIS B N 1
ATOM 3200 C CA . HIS B 1 120 ? -10.094 14.406 8.844 1 98.38 120 HIS B CA 1
ATOM 3201 C C . HIS B 1 120 ? -8.695 14.867 9.242 1 98.38 120 HIS B C 1
ATOM 3203 O O . HIS B 1 120 ? -8.539 15.898 9.898 1 98.38 120 HIS B O 1
ATOM 3209 N N . VAL B 1 121 ? -7.719 14.07 8.93 1 96.56 121 VAL B N 1
ATOM 3210 C CA . VAL B 1 121 ? -6.309 14.375 9.148 1 96.56 121 VAL B CA 1
ATOM 3211 C C . VAL B 1 121 ? -5.512 14.062 7.887 1 96.56 121 VAL B C 1
ATOM 3213 O O . VAL B 1 121 ? -5.723 13.023 7.254 1 96.56 121 VAL B O 1
ATOM 3216 N N . ARG B 1 122 ? -4.664 14.945 7.52 1 94.06 122 ARG B N 1
ATOM 3217 C CA . ARG B 1 122 ? -3.814 14.656 6.371 1 94.06 122 ARG B CA 1
ATOM 3218 C C . ARG B 1 122 ? -2.393 15.156 6.602 1 94.06 122 ARG B C 1
ATOM 3220 O O . ARG B 1 122 ? -2.191 16.312 6.973 1 94.06 122 ARG B O 1
ATOM 3227 N N . LEU B 1 123 ? -1.388 14.266 6.324 1 89.75 123 LEU B N 1
ATOM 3228 C CA . LEU B 1 123 ? 0.041 14.562 6.309 1 89.75 123 LEU B CA 1
ATOM 3229 C C . LEU B 1 123 ? 0.483 15.195 7.625 1 89.75 123 LEU B C 1
ATOM 3231 O O . LEU B 1 123 ? 1.164 16.219 7.629 1 89.75 123 LEU B O 1
ATOM 3235 N N . LEU B 1 124 ? 0.051 14.578 8.711 1 83.88 124 LEU B N 1
ATOM 3236 C CA . LEU B 1 124 ? 0.426 15.031 10.047 1 83.88 124 LEU B CA 1
ATOM 3237 C C . LEU B 1 124 ? 1.545 14.164 10.617 1 83.88 124 LEU B C 1
ATOM 3239 O O . LEU B 1 124 ? 2.207 14.562 11.578 1 83.88 124 LEU B O 1
ATOM 3243 N N . MET B 1 125 ? 1.841 13.102 10.031 1 75.56 125 MET B N 1
ATOM 3244 C CA . MET B 1 125 ? 2.709 12.078 10.609 1 75.56 125 MET B CA 1
ATOM 3245 C C . MET B 1 125 ? 4.141 12.586 10.742 1 75.56 125 MET B C 1
ATOM 3247 O O . MET B 1 125 ? 4.867 12.172 11.648 1 75.56 125 MET B O 1
ATOM 3251 N N . VAL B 1 126 ? 4.465 13.383 9.875 1 69.5 126 VAL B N 1
ATOM 3252 C CA . VAL B 1 126 ? 5.836 13.891 9.906 1 69.5 126 VAL B CA 1
ATOM 3253 C C . VAL B 1 126 ? 6.07 14.688 11.188 1 69.5 126 VAL B C 1
ATOM 3255 O O . VAL B 1 126 ? 7.207 14.82 11.641 1 69.5 126 VAL B O 1
ATOM 3258 N N . ALA B 1 127 ? 4.961 15.039 11.766 1 69.94 127 ALA B N 1
ATOM 3259 C CA . ALA B 1 127 ? 5.074 15.844 12.977 1 69.94 127 ALA B CA 1
ATOM 3260 C C . ALA B 1 127 ? 5.07 14.953 14.219 1 69.94 127 ALA B C 1
ATOM 3262 O O . ALA B 1 127 ? 5.348 15.422 15.328 1 69.94 127 ALA B O 1
ATOM 3263 N N . LEU B 1 128 ? 4.773 13.734 14.008 1 78.12 128 LEU B N 1
ATOM 3264 C CA . LEU B 1 128 ? 4.582 12.852 15.156 1 78.12 128 LEU B CA 1
ATOM 3265 C C . LEU B 1 128 ? 5.824 11.992 15.391 1 78.12 128 LEU B C 1
ATOM 3267 O O . LEU B 1 128 ? 6.438 11.5 14.438 1 78.12 128 LEU B O 1
ATOM 3271 N N . LYS B 1 129 ? 6.219 12.055 16.656 1 79.5 129 LYS B N 1
ATOM 3272 C CA . LYS B 1 129 ? 7.195 11.062 17.078 1 79.5 129 LYS B CA 1
ATOM 3273 C C . LYS B 1 129 ? 6.52 9.742 17.438 1 79.5 129 LYS B C 1
ATOM 3275 O O . LYS B 1 129 ? 5.297 9.68 17.578 1 79.5 129 LYS B O 1
ATOM 3280 N N . ALA B 1 130 ? 7.348 8.688 17.547 1 75.25 130 ALA B N 1
ATOM 3281 C CA . ALA B 1 130 ? 6.824 7.34 17.766 1 75.25 130 ALA B CA 1
ATOM 3282 C C . ALA B 1 130 ? 5.922 7.301 19 1 75.25 130 ALA B C 1
ATOM 3284 O O . ALA B 1 130 ? 4.879 6.641 18.984 1 75.25 130 ALA B O 1
ATOM 3285 N N . GLY B 1 131 ? 6.188 8.047 19.984 1 78.69 131 GLY B N 1
ATOM 3286 C CA . GLY B 1 131 ? 5.438 8.031 21.234 1 78.69 131 GLY B CA 1
ATOM 3287 C C . GLY B 1 131 ? 4.207 8.922 21.203 1 78.69 131 GLY B C 1
ATOM 3288 O O . GLY B 1 131 ? 3.355 8.844 22.078 1 78.69 131 GLY B O 1
ATOM 3289 N N . ASP B 1 132 ? 4.035 9.656 20.125 1 84.38 132 ASP B N 1
ATOM 3290 C CA . ASP B 1 132 ? 2.961 10.648 20.062 1 84.38 132 ASP B CA 1
ATOM 3291 C C . ASP B 1 132 ? 1.685 10.039 19.484 1 84.38 132 ASP B C 1
ATOM 3293 O O . ASP B 1 132 ? 0.593 10.578 19.672 1 84.38 132 ASP B O 1
ATOM 3297 N N . TRP B 1 133 ? 1.813 8.938 18.922 1 82.62 133 TRP B N 1
ATOM 3298 C CA . TRP B 1 133 ? 0.706 8.414 18.141 1 82.62 133 TRP B CA 1
ATOM 3299 C C . TRP B 1 133 ? -0.491 8.086 19.016 1 82.62 133 TRP B C 1
ATOM 3301 O O . TRP B 1 133 ? -1.611 8.523 18.75 1 82.62 133 TRP B O 1
ATOM 3311 N N . ALA B 1 134 ? -0.25 7.391 20.078 1 81.44 134 ALA B N 1
ATOM 3312 C CA . ALA B 1 134 ? -1.343 6.918 20.922 1 81.44 134 ALA B CA 1
ATOM 3313 C C . ALA B 1 134 ? -2.107 8.086 21.531 1 81.44 134 ALA B C 1
ATOM 3315 O O . ALA B 1 134 ? -3.332 8.172 21.406 1 81.44 134 ALA B O 1
ATOM 3316 N N . PRO B 1 135 ? -1.428 9.047 22.078 1 86.19 135 PRO B N 1
ATOM 3317 C CA . PRO B 1 135 ? -2.174 10.164 22.672 1 86.19 135 PRO B CA 1
ATOM 3318 C C . PRO B 1 135 ? -2.885 11.008 21.625 1 86.19 135 PRO B C 1
ATOM 3320 O O . PRO B 1 135 ? -3.994 11.492 21.859 1 86.19 135 PRO B O 1
ATOM 3323 N N . VAL B 1 136 ? -2.271 11.195 20.484 1 90.38 136 VAL B N 1
ATOM 3324 C CA . VAL B 1 136 ? -2.885 11.992 19.438 1 90.38 136 VAL B CA 1
ATOM 3325 C C . VAL B 1 136 ? -4.129 11.289 18.906 1 90.38 136 VAL B C 1
ATOM 3327 O O . VAL B 1 136 ? -5.168 11.914 18.688 1 90.38 136 VAL B O 1
ATOM 3330 N N . ALA B 1 137 ? -4.023 9.961 18.703 1 89.56 137 ALA B N 1
ATOM 3331 C CA . ALA B 1 137 ? -5.18 9.195 18.25 1 89.56 137 ALA B CA 1
ATOM 3332 C C . ALA B 1 137 ? -6.336 9.305 19.234 1 89.56 137 ALA B C 1
ATOM 3334 O O . ALA B 1 137 ? -7.496 9.43 18.828 1 89.56 137 ALA B O 1
ATOM 3335 N N . LYS B 1 138 ? -6.016 9.289 20.469 1 90.88 138 LYS B N 1
ATOM 3336 C CA . LYS B 1 138 ? -7.035 9.414 21.516 1 90.88 138 LYS B CA 1
ATOM 3337 C C . LYS B 1 138 ? -7.652 10.805 21.516 1 90.88 138 LYS B C 1
ATOM 3339 O O . LYS B 1 138 ? -8.867 10.953 21.656 1 90.88 138 LYS B O 1
ATOM 3344 N N . ASN B 1 139 ? -6.773 11.781 21.438 1 93.62 139 ASN B N 1
ATOM 3345 C CA . ASN B 1 139 ? -7.27 13.148 21.359 1 93.62 139 ASN B CA 1
ATOM 3346 C C . ASN B 1 139 ? -8.195 13.344 20.156 1 93.62 139 ASN B C 1
ATOM 3348 O O . ASN B 1 139 ? -9.258 13.953 20.281 1 93.62 139 ASN B O 1
ATOM 3352 N N . LEU B 1 140 ? -7.797 12.781 19.078 1 96.06 140 LEU B N 1
ATOM 3353 C CA . LEU B 1 140 ? -8.609 12.898 17.875 1 96.06 140 LEU B CA 1
ATOM 3354 C C . LEU B 1 140 ? -9.945 12.18 18.062 1 96.06 140 LEU B C 1
ATOM 3356 O O . LEU B 1 140 ? -10.984 12.664 17.594 1 96.06 140 LEU B O 1
ATOM 3360 N N . GLN B 1 141 ? -9.906 11.07 18.703 1 96.25 141 GLN B N 1
ATOM 3361 C CA . GLN B 1 141 ? -11.141 10.344 18.969 1 96.25 141 GLN B CA 1
ATOM 3362 C C . GLN B 1 141 ? -12.086 11.164 19.844 1 96.25 141 GLN B C 1
ATOM 3364 O O . GLN B 1 141 ? -13.305 11.109 19.672 1 96.25 141 GLN B O 1
ATOM 3369 N N . SER B 1 142 ? -11.547 11.906 20.781 1 96.5 142 SER B N 1
ATOM 3370 C CA . SER B 1 142 ? -12.352 12.695 21.703 1 96.5 142 SER B CA 1
ATOM 3371 C C . SER B 1 142 ? -13.156 13.766 20.969 1 96.5 142 SER B C 1
ATOM 3373 O O . SER B 1 142 ? -14.172 14.242 21.484 1 96.5 142 SER B O 1
ATOM 3375 N N . LEU B 1 143 ? -12.703 14.156 19.812 1 97.94 143 LEU B N 1
ATOM 3376 C CA . LEU B 1 143 ? -13.43 15.125 19 1 97.94 143 LEU B CA 1
ATOM 3377 C C . LEU B 1 143 ? -14.719 14.523 18.453 1 97.94 143 LEU B C 1
ATOM 3379 O O . LEU B 1 143 ? -15.672 15.258 18.156 1 97.94 143 LEU B O 1
ATOM 3383 N N . LEU B 1 144 ? -14.758 13.25 18.328 1 98.56 144 LEU B N 1
ATOM 3384 C CA . LEU B 1 144 ? -15.805 12.57 17.578 1 98.56 144 LEU B CA 1
ATOM 3385 C C . LEU B 1 144 ? -17.031 12.336 18.453 1 98.56 144 LEU B C 1
ATOM 3387 O O . LEU B 1 144 ? -16.906 11.992 19.641 1 98.56 144 LEU B O 1
ATOM 3391 N N . ARG B 1 145 ? -18.188 12.484 17.859 1 98.38 145 ARG B N 1
ATOM 3392 C CA . ARG B 1 145 ? -19.422 11.922 18.406 1 98.38 145 ARG B CA 1
ATOM 3393 C C . ARG B 1 145 ? -19.375 10.398 18.391 1 98.38 145 ARG B C 1
ATOM 3395 O O . ARG B 1 145 ? -18.703 9.805 17.547 1 98.38 145 ARG B O 1
ATOM 3402 N N . PRO B 1 146 ? -20.156 9.805 19.375 1 97.88 146 PRO B N 1
ATOM 3403 C CA . PRO B 1 146 ? -20.312 8.359 19.219 1 97.88 146 PRO B CA 1
ATOM 3404 C C . PRO B 1 146 ? -20.797 7.973 17.828 1 97.88 146 PRO B C 1
ATOM 3406 O O . PRO B 1 146 ? -21.734 8.578 17.297 1 97.88 146 PRO B O 1
ATOM 3409 N N . GLY B 1 147 ? -20.094 7.051 17.203 1 97.94 147 GLY B N 1
ATOM 3410 C CA . GLY B 1 147 ? -20.453 6.617 15.867 1 97.94 147 GLY B CA 1
ATOM 3411 C C . GLY B 1 147 ? -19.75 7.406 14.773 1 97.94 147 GLY B C 1
ATOM 3412 O O . GLY B 1 147 ? -19.828 7.051 13.602 1 97.94 147 GLY B O 1
ATOM 3413 N N . GLY B 1 148 ? -19.047 8.492 15.141 1 98.62 148 GLY B N 1
ATOM 3414 C CA . GLY B 1 148 ? -18.344 9.305 14.164 1 98.62 148 GLY B CA 1
ATOM 3415 C C . GLY B 1 148 ? -17.109 8.617 13.594 1 98.62 148 GLY B C 1
ATOM 3416 O O . GLY B 1 148 ? -16.656 7.609 14.141 1 98.62 148 GLY B O 1
ATOM 3417 N N . TYR B 1 149 ? -16.594 9.148 12.445 1 98.69 149 TYR B N 1
ATOM 3418 C CA . TYR B 1 149 ? -15.469 8.531 11.742 1 98.69 149 TYR B CA 1
ATOM 3419 C C . TYR B 1 149 ? -14.242 9.438 11.789 1 98.69 149 TYR B C 1
ATOM 3421 O O . TYR B 1 149 ? -14.367 10.664 11.852 1 98.69 149 TYR B O 1
ATOM 3429 N N . ILE B 1 150 ? -13.141 8.797 11.758 1 98.44 150 ILE B N 1
ATOM 3430 C CA . ILE B 1 150 ? -11.891 9.477 11.445 1 98.44 150 ILE B CA 1
ATOM 3431 C C . ILE B 1 150 ? -11.344 8.984 10.109 1 98.44 150 ILE B C 1
ATOM 3433 O O . ILE B 1 150 ? -11.398 7.789 9.812 1 98.44 150 ILE B O 1
ATOM 3437 N N . LEU B 1 151 ? -10.953 9.883 9.266 1 98.38 151 LEU B N 1
ATOM 3438 C CA . LEU B 1 151 ? -10.219 9.617 8.039 1 98.38 151 LEU B CA 1
ATOM 3439 C C . LEU B 1 151 ? -8.828 10.234 8.094 1 98.38 151 LEU B C 1
ATOM 3441 O O . LEU B 1 151 ? -8.68 11.453 8.008 1 98.38 151 LEU B O 1
ATOM 3445 N N . TRP B 1 152 ? -7.891 9.383 8.258 1 96.69 152 TRP B N 1
ATOM 3446 C CA . TRP B 1 152 ? -6.5 9.828 8.273 1 96.69 152 TRP B CA 1
ATOM 3447 C C . TRP B 1 152 ? -5.812 9.508 6.953 1 96.69 152 TRP B C 1
ATOM 3449 O O . TRP B 1 152 ? -5.551 8.344 6.645 1 96.69 152 TRP B O 1
ATOM 3459 N N . ASP B 1 153 ? -5.492 10.516 6.219 1 95.88 153 ASP B N 1
ATOM 3460 C CA . ASP B 1 153 ? -4.906 10.453 4.883 1 95.88 153 ASP B CA 1
ATOM 3461 C C . ASP B 1 153 ? -3.406 10.734 4.926 1 95.88 153 ASP B C 1
ATOM 3463 O O . ASP B 1 153 ? -2.988 11.867 5.168 1 95.88 153 ASP B O 1
ATOM 3467 N N . GLU B 1 154 ? -2.59 9.695 4.648 1 94.88 154 GLU B N 1
ATOM 3468 C CA . GLU B 1 154 ? -1.154 9.828 4.879 1 94.88 154 GLU B CA 1
ATOM 3469 C C . GLU B 1 154 ? -0.355 9.148 3.77 1 94.88 154 GLU B C 1
ATOM 3471 O O . GLU B 1 154 ? -0.89 8.328 3.027 1 94.88 154 GLU B O 1
ATOM 3476 N N . THR B 1 155 ? 0.806 9.562 3.602 1 95 155 THR B N 1
ATOM 3477 C CA . THR B 1 155 ? 1.88 8.898 2.877 1 95 155 THR B CA 1
ATOM 3478 C C . THR B 1 155 ? 3.164 8.891 3.701 1 95 155 THR B C 1
ATOM 3480 O O . THR B 1 155 ? 3.168 9.305 4.859 1 95 155 THR B O 1
ATOM 3483 N N . GLY B 1 156 ? 4.238 8.258 3.178 1 92.94 156 GLY B N 1
ATOM 3484 C CA . GLY B 1 156 ? 5.508 8.18 3.881 1 92.94 156 GLY B CA 1
ATOM 3485 C C . GLY B 1 156 ? 6.59 7.477 3.08 1 92.94 156 GLY B C 1
ATOM 3486 O O . GLY B 1 156 ? 6.359 7.055 1.946 1 92.94 156 GLY B O 1
ATOM 3487 N N . PHE B 1 157 ? 7.703 7.367 3.727 1 93.06 157 PHE B N 1
ATOM 3488 C CA . PHE B 1 157 ? 8.883 6.828 3.059 1 93.06 157 PHE B CA 1
ATOM 3489 C C . PHE B 1 157 ? 8.602 5.438 2.502 1 93.06 157 PHE B C 1
ATOM 3491 O O . PHE B 1 157 ? 9.062 5.098 1.409 1 93.06 157 PHE B O 1
ATOM 3498 N N . THR B 1 158 ? 7.836 4.695 3.197 1 92.62 158 THR B N 1
ATOM 3499 C CA . THR B 1 158 ? 7.555 3.318 2.805 1 92.62 158 THR B CA 1
ATOM 3500 C C . THR B 1 158 ? 6.617 3.279 1.603 1 92.62 158 THR B C 1
ATOM 3502 O O . THR B 1 158 ? 6.371 2.211 1.035 1 92.62 158 THR B O 1
ATOM 3505 N N . LYS B 1 159 ? 6.109 4.449 1.21 1 95.81 159 LYS B N 1
ATOM 3506 C CA . LYS B 1 159 ? 5.145 4.523 0.117 1 95.81 159 LYS B CA 1
ATOM 3507 C C . LYS B 1 159 ? 5.742 5.238 -1.094 1 95.81 159 LYS B C 1
ATOM 3509 O O . LYS B 1 159 ? 5.062 5.426 -2.105 1 95.81 159 LYS B O 1
ATOM 3514 N N . PHE B 1 160 ? 7.02 5.652 -0.979 1 96.81 160 PHE B N 1
ATOM 3515 C CA . PHE B 1 160 ? 7.719 6.297 -2.084 1 96.81 160 PHE B CA 1
ATOM 3516 C C . PHE B 1 160 ? 8.453 5.266 -2.936 1 96.81 160 PHE B C 1
ATOM 3518 O O . PHE B 1 160 ? 8.969 4.277 -2.414 1 96.81 160 PHE B O 1
ATOM 3525 N N . ASN B 1 161 ? 8.461 5.504 -4.211 1 96.56 161 ASN B N 1
ATOM 3526 C CA . ASN B 1 161 ? 9.211 4.637 -5.113 1 96.56 161 ASN B CA 1
ATOM 3527 C C . ASN B 1 161 ? 9.641 5.375 -6.375 1 96.56 161 ASN B C 1
ATOM 3529 O O . ASN B 1 161 ? 9.211 6.504 -6.617 1 96.56 161 ASN B O 1
ATOM 3533 N N . ALA B 1 162 ? 10.531 4.75 -7.121 1 97.38 162 ALA B N 1
ATOM 3534 C CA . ALA B 1 162 ? 11 5.242 -8.414 1 97.38 162 ALA B CA 1
ATOM 3535 C C . ALA B 1 162 ? 11.297 4.09 -9.367 1 97.38 162 ALA B C 1
ATOM 3537 O O . ALA B 1 162 ? 11.789 3.039 -8.945 1 97.38 162 ALA B O 1
ATOM 3538 N N . VAL B 1 163 ? 11.008 4.266 -10.617 1 95.5 163 VAL B N 1
ATOM 3539 C CA . VAL B 1 163 ? 11.25 3.246 -11.633 1 95.5 163 VAL B CA 1
ATOM 3540 C C . VAL B 1 163 ? 11.906 3.883 -12.859 1 95.5 163 VAL B C 1
ATOM 3542 O O . VAL B 1 163 ? 11.281 4.676 -13.562 1 95.5 163 VAL B O 1
ATOM 3545 N N . PRO B 1 164 ? 13.164 3.586 -13.18 1 97.06 164 PRO B N 1
ATOM 3546 C CA . PRO B 1 164 ? 14.07 2.824 -12.32 1 97.06 164 PRO B CA 1
ATOM 3547 C C . PRO B 1 164 ? 14.469 3.59 -11.062 1 97.06 164 PRO B C 1
ATOM 3549 O O . PRO B 1 164 ? 14.203 4.789 -10.953 1 97.06 164 PRO B O 1
ATOM 3552 N N . ILE B 1 165 ? 15.031 2.846 -10.18 1 97.62 165 ILE B N 1
ATOM 3553 C CA . ILE B 1 165 ? 15.562 3.451 -8.969 1 97.62 165 ILE B CA 1
ATOM 3554 C C . ILE B 1 165 ? 16.953 4.043 -9.242 1 97.62 165 ILE B C 1
ATOM 3556 O O . ILE B 1 165 ? 17.938 3.309 -9.328 1 97.62 165 ILE B O 1
ATOM 3560 N N . THR B 1 166 ? 17.047 5.359 -9.312 1 97.81 166 THR B N 1
ATOM 3561 C CA . THR B 1 166 ? 18.297 6.023 -9.68 1 97.81 166 THR B CA 1
ATOM 3562 C C . THR B 1 166 ? 19.172 6.254 -8.445 1 97.81 166 THR B C 1
ATOM 3564 O O . THR B 1 166 ? 18.688 6.148 -7.312 1 97.81 166 THR B O 1
ATOM 3567 N N . GLU B 1 167 ? 20.375 6.574 -8.719 1 97.06 167 GLU B N 1
ATOM 3568 C CA . GLU B 1 167 ? 21.297 6.898 -7.629 1 97.06 167 GLU B CA 1
ATOM 3569 C C . GLU B 1 167 ? 20.844 8.141 -6.871 1 97.06 167 GLU B C 1
ATOM 3571 O O . GLU B 1 167 ? 20.969 8.211 -5.645 1 97.06 167 GLU B O 1
ATOM 3576 N N . ALA B 1 168 ? 20.375 9.125 -7.625 1 98 168 ALA B N 1
ATOM 3577 C CA . ALA B 1 168 ? 19.906 10.359 -6.992 1 98 168 ALA B CA 1
ATOM 3578 C C . ALA B 1 168 ? 18.734 10.086 -6.055 1 98 168 ALA B C 1
ATOM 3580 O O . ALA B 1 168 ? 18.688 10.609 -4.938 1 98 168 ALA B O 1
ATOM 3581 N N . TYR B 1 169 ? 17.797 9.273 -6.496 1 98.38 169 TYR B N 1
ATOM 3582 C CA . TYR B 1 169 ? 16.656 8.914 -5.664 1 98.38 169 TYR B CA 1
ATOM 3583 C C . TYR B 1 169 ? 17.109 8.195 -4.402 1 98.38 169 TYR B C 1
ATOM 3585 O O . TYR B 1 169 ? 16.641 8.508 -3.303 1 98.38 169 TYR B O 1
ATOM 3593 N N . GLN B 1 170 ? 18.031 7.23 -4.578 1 97.56 170 GLN B N 1
ATOM 3594 C CA . GLN B 1 170 ? 18.5 6.426 -3.459 1 97.56 170 GLN B CA 1
ATOM 3595 C C . GLN B 1 170 ? 19.203 7.293 -2.418 1 97.56 170 GLN B C 1
ATOM 3597 O O . GLN B 1 170 ? 19.016 7.102 -1.216 1 97.56 170 GLN B O 1
ATOM 3602 N N . LYS B 1 171 ? 20.016 8.164 -2.926 1 97.94 171 LYS B N 1
ATOM 3603 C CA . LYS B 1 171 ? 20.75 9.055 -2.02 1 97.94 171 LYS B CA 1
ATOM 3604 C C . LYS B 1 171 ? 19.797 9.906 -1.193 1 97.94 171 LYS B C 1
ATOM 3606 O O . LYS B 1 171 ? 19.938 10.016 0.025 1 97.94 171 LYS B O 1
ATOM 3611 N N . TRP B 1 172 ? 18.797 10.469 -1.83 1 98 172 TRP B N 1
ATOM 3612 C CA . TRP B 1 172 ? 17.812 11.289 -1.131 1 98 172 TRP B CA 1
ATOM 3613 C C . TRP B 1 172 ? 17.062 10.469 -0.094 1 98 172 TRP B C 1
ATOM 3615 O O . TRP B 1 172 ? 17.078 10.789 1.098 1 98 172 TRP B O 1
ATOM 3625 N N . ILE B 1 173 ? 16.406 9.367 -0.534 1 97.69 173 ILE B N 1
ATOM 3626 C CA . ILE B 1 173 ? 15.438 8.68 0.311 1 97.69 173 ILE B CA 1
ATOM 3627 C C . ILE B 1 173 ? 16.156 8.023 1.49 1 97.69 173 ILE B C 1
ATOM 3629 O O . ILE B 1 173 ? 15.648 8.039 2.615 1 97.69 173 ILE B O 1
ATOM 3633 N N . SER B 1 174 ? 17.375 7.492 1.259 1 97.38 174 SER B N 1
ATOM 3634 C CA . SER B 1 174 ? 18.109 6.855 2.352 1 97.38 174 SER B CA 1
ATOM 3635 C C . SER B 1 174 ? 18.547 7.879 3.393 1 97.38 174 SER B C 1
ATOM 3637 O O . SER B 1 174 ? 18.5 7.605 4.594 1 97.38 174 SER B O 1
ATOM 3639 N N . THR B 1 175 ? 18.953 9.055 2.922 1 97.12 175 THR B N 1
ATOM 3640 C CA . THR B 1 175 ? 19.344 10.117 3.84 1 97.12 175 THR B CA 1
ATOM 3641 C C . THR B 1 175 ? 18.156 10.609 4.656 1 97.12 175 THR B C 1
ATOM 3643 O O . THR B 1 175 ? 18.266 10.797 5.871 1 97.12 175 THR B O 1
ATOM 3646 N N . ASP B 1 176 ? 17.062 10.781 3.961 1 95.38 176 ASP B N 1
ATOM 3647 C CA . ASP B 1 176 ? 15.859 11.242 4.629 1 95.38 176 ASP B CA 1
ATOM 3648 C C . ASP B 1 176 ? 15.391 10.242 5.684 1 95.38 176 ASP B C 1
ATOM 3650 O O . ASP B 1 176 ? 14.992 10.625 6.781 1 95.38 176 ASP B O 1
ATOM 3654 N N . VAL B 1 177 ? 15.461 8.984 5.402 1 96 177 VAL B N 1
ATOM 3655 C CA . VAL B 1 177 ? 15.086 7.93 6.336 1 96 177 VAL B CA 1
ATOM 3656 C C . VAL B 1 177 ? 16.031 7.938 7.535 1 96 177 VAL B C 1
ATOM 3658 O O . VAL B 1 177 ? 15.586 7.887 8.688 1 96 177 VAL B O 1
ATOM 3661 N N . ARG B 1 178 ? 17.344 8.016 7.289 1 96.44 178 ARG B N 1
ATOM 3662 C CA . ARG B 1 178 ? 18.328 8.023 8.383 1 96.44 178 ARG B CA 1
ATOM 3663 C C . ARG B 1 178 ? 18.125 9.242 9.273 1 96.44 178 ARG B C 1
ATOM 3665 O O . ARG B 1 178 ? 18.234 9.141 10.5 1 96.44 178 ARG B O 1
ATOM 3672 N N . TYR B 1 179 ? 17.844 10.336 8.656 1 95 179 TYR B N 1
ATOM 3673 C CA . TYR B 1 179 ? 17.578 11.531 9.461 1 95 179 TYR B CA 1
ATOM 3674 C C . TYR B 1 179 ? 16.344 11.344 10.328 1 95 179 TYR B C 1
ATOM 3676 O O . TYR B 1 179 ? 16.359 11.648 11.516 1 95 179 TYR B O 1
ATOM 3684 N N . GLY B 1 180 ? 15.227 10.906 9.672 1 92.19 180 GLY B N 1
ATOM 3685 C CA . GLY B 1 180 ? 14.016 10.648 10.438 1 92.19 180 GLY B CA 1
ATOM 3686 C C . GLY B 1 180 ? 14.25 9.766 11.648 1 92.19 180 GLY B C 1
ATOM 3687 O O . GLY B 1 180 ? 13.766 10.062 12.742 1 92.19 180 GLY B O 1
ATOM 3688 N N . LEU B 1 181 ? 15.023 8.727 11.453 1 92.56 181 LEU B N 1
ATOM 3689 C CA . LEU B 1 181 ? 15.359 7.824 12.547 1 92.56 181 LEU B CA 1
ATOM 3690 C C . LEU B 1 181 ? 16.141 8.555 13.633 1 92.56 181 LEU B C 1
ATOM 3692 O O . LEU B 1 181 ? 15.883 8.367 14.828 1 92.56 181 LEU B O 1
ATOM 3696 N N . SER B 1 182 ? 17.062 9.383 13.25 1 92.88 182 SER B N 1
ATOM 3697 C CA . SER B 1 182 ? 17.938 10.078 14.188 1 92.88 182 SER B CA 1
ATOM 3698 C C . SER B 1 182 ? 17.156 11.031 15.078 1 92.88 182 SER B C 1
ATOM 3700 O O . SER B 1 182 ? 17.547 11.305 16.219 1 92.88 182 SER B O 1
ATOM 3702 N N . VAL B 1 183 ? 15.984 11.508 14.578 1 89 183 VAL B N 1
ATOM 3703 C CA . VAL B 1 183 ? 15.227 12.477 15.367 1 89 183 VAL B CA 1
ATOM 3704 C C . VAL B 1 183 ? 14.023 11.789 16 1 89 183 VAL B C 1
ATOM 3706 O O . VAL B 1 183 ? 13.109 12.453 16.484 1 89 183 VAL B O 1
ATOM 3709 N N . GLY B 1 184 ? 13.914 10.5 15.867 1 88.88 184 GLY B N 1
ATOM 3710 C CA . GLY B 1 184 ? 12.93 9.727 16.609 1 88.88 184 GLY B CA 1
ATOM 3711 C C . GLY B 1 184 ? 11.609 9.578 15.867 1 88.88 184 GLY B C 1
ATOM 3712 O O . GLY B 1 184 ? 10.602 9.195 16.469 1 88.88 184 GLY B O 1
ATOM 3713 N N . ARG B 1 185 ? 11.562 9.82 14.57 1 88.38 185 ARG B N 1
ATOM 3714 C CA . ARG B 1 185 ? 10.359 9.648 13.773 1 88.38 185 ARG B CA 1
ATOM 3715 C C . ARG B 1 185 ? 10.078 8.172 13.508 1 88.38 185 ARG B C 1
ATOM 3717 O O . ARG B 1 185 ? 11.008 7.371 13.398 1 88.38 185 ARG B O 1
ATOM 3724 N N . ASP B 1 186 ? 8.805 7.824 13.484 1 89.12 186 ASP B N 1
ATOM 3725 C CA . ASP B 1 186 ? 8.453 6.508 12.961 1 89.12 186 ASP B CA 1
ATOM 3726 C C . ASP B 1 186 ? 8.492 6.504 11.43 1 89.12 186 ASP B C 1
ATOM 3728 O O . ASP B 1 186 ? 7.5 6.84 10.781 1 89.12 186 ASP B O 1
ATOM 3732 N N . VAL B 1 187 ? 9.523 6.051 10.852 1 91.81 187 VAL B N 1
ATOM 3733 C CA . VAL B 1 187 ? 9.75 6.145 9.414 1 91.81 187 VAL B CA 1
ATOM 3734 C C . VAL B 1 187 ? 8.961 5.059 8.688 1 91.81 187 VAL B C 1
ATOM 3736 O O . VAL B 1 187 ? 8.938 5.016 7.453 1 91.81 187 VAL B O 1
ATOM 3739 N N . THR B 1 188 ? 8.242 4.176 9.422 1 91.44 188 THR B N 1
ATOM 3740 C CA . THR B 1 188 ? 7.445 3.129 8.789 1 91.44 188 THR B CA 1
ATOM 3741 C C . THR B 1 188 ? 6.02 3.609 8.539 1 91.44 188 THR B C 1
ATOM 3743 O O . THR B 1 188 ? 5.223 2.912 7.906 1 91.44 188 THR B O 1
ATOM 3746 N N . SER B 1 189 ? 5.691 4.77 9.039 1 89.38 189 SER B N 1
ATOM 3747 C CA . SER B 1 189 ? 4.371 5.332 8.766 1 89.38 189 SER B CA 1
ATOM 3748 C C . SER B 1 189 ? 4.098 5.414 7.27 1 89.38 189 SER B C 1
ATOM 3750 O O . SER B 1 189 ? 5.008 5.684 6.484 1 89.38 189 SER B O 1
ATOM 3752 N N . PRO B 1 190 ? 2.916 5.121 6.922 1 91.88 190 PRO B N 1
ATOM 3753 C CA . PRO B 1 190 ? 1.661 5.02 7.668 1 91.88 190 PRO B CA 1
ATOM 3754 C C . PRO B 1 190 ? 1.292 3.576 8.008 1 91.88 190 PRO B C 1
ATOM 3756 O O . PRO B 1 190 ? 0.18 3.312 8.469 1 91.88 190 PRO B O 1
ATOM 3759 N N . MET B 1 191 ? 2.146 2.697 7.93 1 91.75 191 MET B N 1
ATOM 3760 C CA . MET B 1 191 ? 1.843 1.271 7.996 1 91.75 191 MET B CA 1
ATOM 3761 C C . MET B 1 191 ? 1.224 0.907 9.336 1 91.75 191 MET B C 1
ATOM 3763 O O . MET B 1 191 ? 0.245 0.16 9.398 1 91.75 191 MET B O 1
ATOM 3767 N N . PRO B 1 192 ? 1.626 1.47 10.414 1 89.88 192 PRO B N 1
ATOM 3768 C CA . PRO B 1 192 ? 1.093 1.059 11.719 1 89.88 192 PRO B CA 1
ATOM 3769 C C . PRO B 1 192 ? -0.183 1.809 12.094 1 89.88 192 PRO B C 1
ATOM 3771 O O . PRO B 1 192 ? -0.758 1.56 13.156 1 89.88 192 PRO B O 1
ATOM 3774 N N . LEU B 1 193 ? -0.614 2.711 11.305 1 91.69 193 LEU B N 1
ATOM 3775 C CA . LEU B 1 193 ? -1.667 3.645 11.688 1 91.69 193 LEU B CA 1
ATOM 3776 C C . LEU B 1 193 ? -2.947 2.9 12.055 1 91.69 193 LEU B C 1
ATOM 3778 O O . LEU B 1 193 ? -3.598 3.227 13.047 1 91.69 193 LEU B O 1
ATOM 3782 N N . GLU B 1 194 ? -3.348 1.98 11.25 1 93.69 194 GLU B N 1
ATOM 3783 C CA . GLU B 1 194 ? -4.559 1.221 11.547 1 93.69 194 GLU B CA 1
ATOM 3784 C C . GLU B 1 194 ? -4.457 0.538 12.906 1 93.69 194 GLU B C 1
ATOM 3786 O O . GLU B 1 194 ? -5.426 0.516 13.672 1 93.69 194 GLU B O 1
ATOM 3791 N N . GLY B 1 195 ? -3.305 -0.033 13.211 1 90.94 195 GLY B N 1
ATOM 3792 C CA . GLY B 1 195 ? -3.072 -0.63 14.516 1 90.94 195 GLY B CA 1
ATOM 3793 C C . GLY B 1 195 ? -3.193 0.364 15.656 1 90.94 195 GLY B C 1
ATOM 3794 O O . GLY B 1 195 ? -3.742 0.041 16.719 1 90.94 195 GLY B O 1
ATOM 3795 N N . HIS B 1 196 ? -2.664 1.56 15.445 1 90.56 196 HIS B N 1
ATOM 3796 C CA . HIS B 1 196 ? -2.787 2.617 16.453 1 90.56 196 HIS B CA 1
ATOM 3797 C C . HIS B 1 196 ? -4.25 2.957 16.719 1 90.56 196 HIS B C 1
ATOM 3799 O O . HIS B 1 196 ? -4.633 3.213 17.859 1 90.56 196 HIS B O 1
ATOM 3805 N N . PHE B 1 197 ? -5.062 2.963 15.625 1 94.12 197 PHE B N 1
ATOM 3806 C CA . PHE B 1 197 ? -6.488 3.213 15.789 1 94.12 197 PHE B CA 1
ATOM 3807 C C . PHE B 1 197 ? -7.133 2.135 16.656 1 94.12 197 PHE B C 1
ATOM 3809 O O . PHE B 1 197 ? -7.859 2.445 17.594 1 94.12 197 PHE B O 1
ATOM 3816 N N . ARG B 1 198 ? -6.809 0.923 16.375 1 93.69 198 ARG B N 1
ATOM 3817 C CA . ARG B 1 198 ? -7.379 -0.176 17.156 1 93.69 198 ARG B CA 1
ATOM 3818 C C . ARG B 1 198 ? -6.984 -0.074 18.625 1 93.69 198 ARG B C 1
ATOM 3820 O O . ARG B 1 198 ? -7.824 -0.244 19.516 1 93.69 198 ARG B O 1
ATOM 3827 N N . LYS B 1 199 ? -5.777 0.249 18.875 1 91.12 199 LYS B N 1
ATOM 3828 C CA . LYS B 1 199 ? -5.273 0.377 20.25 1 91.12 199 LYS B CA 1
ATOM 3829 C C . LYS B 1 199 ? -5.945 1.541 20.969 1 91.12 199 LYS B C 1
ATOM 3831 O O . LYS B 1 199 ? -6.145 1.488 22.188 1 91.12 199 LYS B O 1
ATOM 3836 N N . ALA B 1 200 ? -6.301 2.516 20.188 1 92.25 200 ALA B N 1
ATOM 3837 C CA . ALA B 1 200 ? -6.938 3.697 20.766 1 92.25 200 ALA B CA 1
ATOM 3838 C C . ALA B 1 200 ? -8.43 3.469 20.984 1 92.25 200 ALA B C 1
ATOM 3840 O O . ALA B 1 200 ? -9.125 4.336 21.516 1 92.25 200 ALA B O 1
ATOM 3841 N N . GLY B 1 201 ? -8.977 2.354 20.516 1 94.25 201 GLY B N 1
ATOM 3842 C CA . GLY B 1 201 ? -10.352 1.997 20.812 1 94.25 201 GLY B CA 1
ATOM 3843 C C . GLY B 1 201 ? -11.289 2.227 19.641 1 94.25 201 GLY B C 1
ATOM 3844 O O . GLY B 1 201 ? -12.508 2.084 19.781 1 94.25 201 GLY B O 1
ATOM 3845 N N . TYR B 1 202 ? -10.734 2.57 18.484 1 97.19 202 TYR B N 1
ATOM 3846 C CA . TYR B 1 202 ? -11.586 2.666 17.297 1 97.19 202 TYR B CA 1
ATOM 3847 C C . TYR B 1 202 ? -12.07 1.287 16.859 1 97.19 202 TYR B C 1
ATOM 3849 O O . TYR B 1 202 ? -11.406 0.28 17.125 1 97.19 202 TYR B O 1
ATOM 3857 N N . VAL B 1 203 ? -13.188 1.276 16.234 1 97.25 203 VAL B N 1
ATOM 3858 C CA . VAL B 1 203 ? -13.727 0.048 15.664 1 97.25 203 VAL B CA 1
ATOM 3859 C C . VAL B 1 203 ? -13.898 0.21 14.148 1 97.25 203 VAL B C 1
ATOM 3861 O O . VAL B 1 203 ? -13.703 1.303 13.609 1 97.25 203 VAL B O 1
ATOM 3864 N N . GLU B 1 204 ? -14.164 -0.897 13.438 1 95.69 204 GLU B N 1
ATOM 3865 C CA . GLU B 1 204 ? -14.32 -0.905 11.992 1 95.69 204 GLU B CA 1
ATOM 3866 C C . GLU B 1 204 ? -13.125 -0.247 11.305 1 95.69 204 GLU B C 1
ATOM 3868 O O . GLU B 1 204 ? -13.305 0.569 10.391 1 95.69 204 GLU B O 1
ATOM 3873 N N . CYS B 1 205 ? -11.984 -0.521 11.828 1 96.69 205 CYS B N 1
ATOM 3874 C CA . CYS B 1 205 ? -10.766 0.048 11.266 1 96.69 205 CYS B CA 1
ATOM 3875 C C . CYS B 1 205 ? -10.422 -0.6 9.93 1 96.69 205 CYS B C 1
ATOM 3877 O O . CYS B 1 205 ? -10.578 -1.812 9.766 1 96.69 205 CYS B O 1
ATOM 3879 N N . SER B 1 206 ? -9.992 0.176 8.969 1 95.5 206 SER B N 1
ATOM 3880 C CA . SER B 1 206 ? -9.586 -0.289 7.648 1 95.5 206 SER B CA 1
ATOM 3881 C C . SER B 1 206 ? -8.688 0.727 6.957 1 95.5 206 SER B C 1
ATOM 3883 O O . SER B 1 206 ? -8.438 1.812 7.488 1 95.5 206 SER B O 1
ATOM 3885 N N . HIS B 1 207 ? -8.117 0.336 5.859 1 96.75 207 HIS B N 1
ATOM 3886 C CA . HIS B 1 207 ? -7.352 1.286 5.059 1 96.75 207 HIS B CA 1
ATOM 3887 C C . HIS B 1 207 ? -7.465 0.973 3.57 1 96.75 207 HIS B C 1
ATOM 3889 O O . HIS B 1 207 ? -7.82 -0.146 3.193 1 96.75 207 HIS B O 1
ATOM 3895 N N . ILE B 1 208 ? -7.23 1.929 2.781 1 94.75 208 ILE B N 1
ATOM 3896 C CA . ILE B 1 208 ? -7.199 1.825 1.326 1 94.75 208 ILE B CA 1
ATOM 3897 C C . ILE B 1 208 ? -5.992 2.588 0.781 1 94.75 208 ILE B C 1
ATOM 3899 O O . ILE B 1 208 ? -5.711 3.707 1.217 1 94.75 208 ILE B O 1
ATOM 3903 N N . ASP B 1 209 ? -5.309 1.984 -0.172 1 96.25 209 ASP B N 1
ATOM 3904 C CA . ASP B 1 209 ? -4.148 2.625 -0.781 1 96.25 209 ASP B CA 1
ATOM 3905 C C . ASP B 1 209 ? -4.441 3.047 -2.219 1 96.25 209 ASP B C 1
ATOM 3907 O O . ASP B 1 209 ? -5.156 2.348 -2.941 1 96.25 209 ASP B O 1
ATOM 3911 N N . PHE B 1 210 ? -3.898 4.172 -2.58 1 96.62 210 PHE B N 1
ATOM 3912 C CA . PHE B 1 210 ? -3.953 4.707 -3.936 1 96.62 210 PHE B CA 1
ATOM 3913 C C . PHE B 1 210 ? -2.551 4.984 -4.465 1 96.62 210 PHE B C 1
ATOM 3915 O O . PHE B 1 210 ? -1.752 5.648 -3.797 1 96.62 210 PHE B O 1
ATOM 3922 N N . SER B 1 211 ? -2.293 4.52 -5.637 1 96.81 211 SER B N 1
ATOM 3923 C CA . SER B 1 211 ? -0.921 4.633 -6.125 1 96.81 211 SER B CA 1
ATOM 3924 C C . SER B 1 211 ? -0.846 5.516 -7.367 1 96.81 211 SER B C 1
ATOM 3926 O O . SER B 1 211 ? -1.674 5.391 -8.273 1 96.81 211 SER B O 1
ATOM 3928 N N . SER B 1 212 ? 0.146 6.359 -7.422 1 97.38 212 SER B N 1
ATOM 3929 C CA . SER B 1 212 ? 0.38 7.156 -8.625 1 97.38 212 SER B CA 1
ATOM 3930 C C . SER B 1 212 ? 0.823 6.277 -9.789 1 97.38 212 SER B C 1
ATOM 3932 O O . SER B 1 212 ? 0.656 6.652 -10.953 1 97.38 212 SER B O 1
ATOM 3934 N N . PHE B 1 213 ? 1.348 5.105 -9.531 1 95.38 213 PHE B N 1
ATOM 3935 C CA . PHE B 1 213 ? 1.83 4.211 -10.578 1 95.38 213 PHE B CA 1
ATOM 3936 C C . PHE B 1 213 ? 0.665 3.557 -11.312 1 95.38 213 PHE B C 1
ATOM 3938 O O . PHE B 1 213 ? 0.847 2.977 -12.383 1 95.38 213 PHE B O 1
ATOM 3945 N N . SER B 1 214 ? -0.5 3.619 -10.703 1 93.38 214 SER B N 1
ATOM 3946 C CA . SER B 1 214 ? -1.69 3.057 -11.328 1 93.38 214 SER B CA 1
ATOM 3947 C C . SER B 1 214 ? -2.355 4.062 -12.258 1 93.38 214 SER B C 1
ATOM 3949 O O . SER B 1 214 ? -3.355 3.75 -12.906 1 93.38 214 SER B O 1
ATOM 3951 N N . GLU B 1 215 ? -1.812 5.281 -12.305 1 94.62 215 GLU B N 1
ATOM 3952 C CA . GLU B 1 215 ? -2.438 6.371 -13.055 1 94.62 215 GLU B CA 1
ATOM 3953 C C . GLU B 1 215 ? -1.739 6.598 -14.391 1 94.62 215 GLU B C 1
ATOM 3955 O O . GLU B 1 215 ? -0.732 5.949 -14.688 1 94.62 215 GLU B O 1
ATOM 3960 N N . GLY B 1 216 ? -2.301 7.445 -15.242 1 93.12 216 GLY B N 1
ATOM 3961 C CA . GLY B 1 216 ? -1.724 7.797 -16.531 1 93.12 216 GLY B CA 1
ATOM 3962 C C . GLY B 1 216 ? -0.491 8.672 -16.406 1 93.12 216 GLY B C 1
ATOM 3963 O O . GLY B 1 216 ? -0.15 9.133 -15.32 1 93.12 216 GLY B O 1
ATOM 3964 N N . PRO B 1 217 ? 0.153 8.938 -17.516 1 94.12 217 PRO B N 1
ATOM 3965 C CA . PRO B 1 217 ? 1.438 9.641 -17.531 1 94.12 217 PRO B CA 1
ATOM 3966 C C . PRO B 1 217 ? 1.346 11.047 -16.938 1 94.12 217 PRO B C 1
ATOM 3968 O O . PRO B 1 217 ? 2.285 11.508 -16.297 1 94.12 217 PRO B O 1
ATOM 3971 N N . GLU B 1 218 ? 0.225 11.719 -17.156 1 93.94 218 GLU B N 1
ATOM 3972 C CA . GLU B 1 218 ? 0.083 13.078 -16.641 1 93.94 218 GLU B CA 1
ATOM 3973 C C . GLU B 1 218 ? 0.071 13.094 -15.109 1 93.94 218 GLU B C 1
ATOM 3975 O O . GLU B 1 218 ? 0.75 13.906 -14.484 1 93.94 218 GLU B O 1
ATOM 3980 N N . VAL B 1 219 ? -0.697 12.227 -14.523 1 95.44 219 VAL B N 1
ATOM 3981 C CA . VAL B 1 219 ? -0.787 12.141 -13.07 1 95.44 219 VAL B CA 1
ATOM 3982 C C . VAL B 1 219 ? 0.536 11.641 -12.492 1 95.44 219 VAL B C 1
ATOM 3984 O O . VAL B 1 219 ? 0.974 12.094 -11.438 1 95.44 219 VAL B O 1
ATOM 3987 N N . GLN B 1 220 ? 1.188 10.742 -13.203 1 96.44 220 GLN B N 1
ATOM 3988 C CA . GLN B 1 220 ? 2.496 10.266 -12.766 1 96.44 220 GLN B CA 1
ATOM 3989 C C . GLN B 1 220 ? 3.518 11.398 -12.742 1 96.44 220 GLN B C 1
ATOM 3991 O O . GLN B 1 220 ? 4.316 11.5 -11.812 1 96.44 220 GLN B O 1
ATOM 3996 N N . LYS B 1 221 ? 3.475 12.203 -13.758 1 96.06 221 LYS B N 1
ATOM 3997 C CA . LYS B 1 221 ? 4.375 13.344 -13.797 1 96.06 221 LYS B CA 1
ATOM 3998 C C . LYS B 1 221 ? 4.113 14.289 -12.625 1 96.06 221 LYS B C 1
ATOM 4000 O O . LYS B 1 221 ? 5.051 14.742 -11.961 1 96.06 221 LYS B O 1
ATOM 4005 N N . ARG B 1 222 ? 2.859 14.586 -12.375 1 94.62 222 ARG B N 1
ATOM 4006 C CA . ARG B 1 222 ? 2.488 15.445 -11.25 1 94.62 222 ARG B CA 1
ATOM 4007 C C . ARG B 1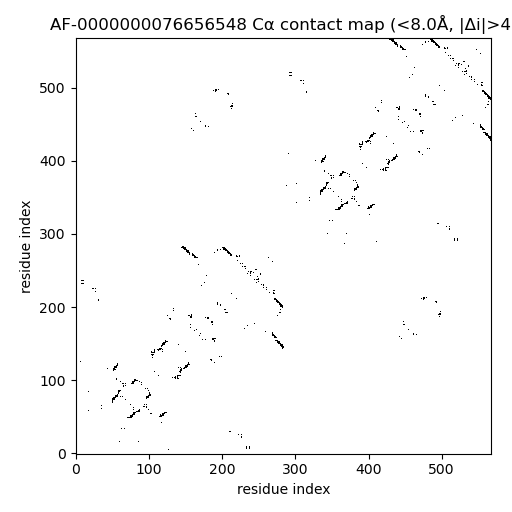 222 ? 2.977 14.852 -9.93 1 94.62 222 ARG B C 1
ATOM 4009 O O . ARG B 1 222 ? 3.449 15.586 -9.055 1 94.62 222 ARG B O 1
ATOM 4016 N N . ALA B 1 223 ? 2.76 13.562 -9.812 1 96.75 223 ALA B N 1
ATOM 4017 C CA . ALA B 1 223 ? 3.199 12.883 -8.594 1 96.75 223 ALA B CA 1
ATOM 4018 C C . ALA B 1 223 ? 4.715 12.977 -8.43 1 96.75 223 ALA B C 1
ATOM 4020 O O . ALA B 1 223 ? 5.211 13.195 -7.324 1 96.75 223 ALA B O 1
ATOM 4021 N N . GLY B 1 224 ? 5.434 12.781 -9.547 1 97.31 224 GLY B N 1
ATOM 4022 C CA . GLY B 1 224 ? 6.879 12.945 -9.508 1 97.31 224 GLY B CA 1
ATOM 4023 C C . GLY B 1 224 ? 7.312 14.336 -9.078 1 97.31 224 GLY B C 1
ATOM 4024 O O . GLY B 1 224 ? 8.18 14.477 -8.211 1 97.31 224 GLY B O 1
ATOM 4025 N N . ASP B 1 225 ? 6.672 15.352 -9.648 1 95.88 225 ASP B N 1
ATOM 4026 C CA . ASP B 1 225 ? 6.961 16.734 -9.281 1 95.88 225 ASP B CA 1
ATOM 4027 C C . ASP B 1 225 ? 6.68 16.969 -7.801 1 95.88 225 ASP B C 1
ATOM 4029 O O . ASP B 1 225 ? 7.457 17.641 -7.117 1 95.88 225 ASP B O 1
ATOM 4033 N N . THR B 1 226 ? 5.613 16.438 -7.348 1 94.94 226 THR B N 1
ATOM 4034 C CA . THR B 1 226 ? 5.227 16.594 -5.949 1 94.94 226 THR B CA 1
ATOM 4035 C C . THR B 1 226 ? 6.266 15.953 -5.027 1 94.94 226 THR B C 1
ATOM 4037 O O . THR B 1 226 ? 6.609 16.516 -3.988 1 94.94 226 THR B O 1
ATOM 4040 N N . LEU B 1 227 ? 6.727 14.82 -5.418 1 96 227 LEU B N 1
ATOM 4041 C CA . LEU B 1 227 ? 7.695 14.109 -4.59 1 96 227 LEU B CA 1
ATOM 4042 C C . LEU B 1 227 ? 9.023 14.859 -4.539 1 96 227 LEU B C 1
ATOM 4044 O O . LEU B 1 227 ? 9.672 14.914 -3.494 1 96 227 LEU B O 1
ATOM 4048 N N . VAL B 1 228 ? 9.453 15.422 -5.656 1 96.12 228 VAL B N 1
ATOM 4049 C CA . VAL B 1 228 ? 10.68 16.203 -5.676 1 96.12 228 VAL B CA 1
ATOM 4050 C C . VAL B 1 228 ? 10.523 17.438 -4.781 1 96.12 228 VAL B C 1
ATOM 4052 O O . VAL B 1 228 ? 11.445 17.797 -4.051 1 96.12 228 VAL B O 1
ATOM 4055 N N . ASN B 1 229 ? 9.367 18.047 -4.871 1 92.94 229 ASN B N 1
ATOM 4056 C CA . ASN B 1 229 ? 9.102 19.188 -3.998 1 92.94 229 ASN B CA 1
ATOM 4057 C C . ASN B 1 229 ? 9.156 18.781 -2.527 1 92.94 229 ASN B C 1
ATOM 4059 O O . ASN B 1 229 ? 9.664 19.531 -1.692 1 92.94 229 ASN B O 1
ATOM 4063 N N . TYR B 1 230 ? 8.648 17.688 -2.25 1 92.19 230 TYR B N 1
ATOM 4064 C CA . TYR B 1 230 ? 8.758 17.172 -0.892 1 92.19 230 TYR B CA 1
ATOM 4065 C C . TYR B 1 230 ? 10.211 16.984 -0.487 1 92.19 230 TYR B C 1
ATOM 4067 O O . TYR B 1 230 ? 10.617 17.375 0.61 1 92.19 230 TYR B O 1
ATOM 4075 N N . ALA B 1 231 ? 10.969 16.312 -1.346 1 95.12 231 ALA B N 1
ATOM 4076 C CA . ALA B 1 231 ? 12.391 16.094 -1.074 1 95.12 231 ALA B CA 1
ATOM 4077 C C . ALA B 1 231 ? 13.102 17.406 -0.771 1 95.12 231 ALA B C 1
ATOM 4079 O O . ALA B 1 231 ? 13.883 17.5 0.178 1 95.12 231 ALA B O 1
ATOM 4080 N N . ARG B 1 232 ? 12.781 18.359 -1.581 1 94.19 232 ARG B N 1
ATOM 4081 C CA . ARG B 1 232 ? 13.383 19.688 -1.424 1 94.19 232 ARG B CA 1
ATOM 4082 C C . ARG B 1 232 ? 13.047 20.281 -0.059 1 94.19 232 ARG B C 1
ATOM 4084 O O . ARG B 1 232 ? 13.93 20.781 0.639 1 94.19 232 ARG B O 1
ATOM 4091 N N . GLN B 1 233 ? 11.836 20.188 0.334 1 89.12 233 GLN B N 1
ATOM 4092 C CA . GLN B 1 233 ? 11.398 20.719 1.616 1 89.12 233 GLN B CA 1
ATOM 4093 C C . GLN B 1 233 ? 12.023 19.969 2.779 1 89.12 233 GLN B C 1
ATOM 4095 O O . GLN B 1 233 ? 12.516 20.578 3.732 1 89.12 233 GLN B O 1
ATOM 4100 N N . ALA B 1 234 ? 11.961 18.703 2.707 1 90.69 234 ALA B N 1
ATOM 4101 C CA . ALA B 1 234 ? 12.492 17.859 3.773 1 90.69 234 ALA B CA 1
ATOM 4102 C C . ALA B 1 234 ? 13.992 18.094 3.959 1 90.69 234 ALA B C 1
ATOM 4104 O O . ALA B 1 234 ? 14.461 18.297 5.082 1 90.69 234 ALA B O 1
ATOM 4105 N N . LEU B 1 235 ? 14.766 18.125 2.867 1 95.06 235 LEU B N 1
ATOM 4106 C CA . LEU B 1 235 ? 16.219 18.25 2.945 1 95.06 235 LEU B CA 1
ATOM 4107 C C . LEU B 1 235 ? 16.625 19.656 3.359 1 95.06 235 LEU B C 1
ATOM 4109 O O . LEU B 1 235 ? 17.609 19.844 4.074 1 95.06 235 LEU B O 1
ATOM 4113 N N . ASN B 1 236 ? 15.867 20.594 2.871 1 93.38 236 ASN B N 1
ATOM 4114 C CA . ASN B 1 236 ? 16.156 21.969 3.309 1 93.38 236 ASN B CA 1
ATOM 4115 C C . ASN B 1 236 ? 15.875 22.141 4.797 1 93.38 236 ASN B C 1
ATOM 4117 O O . ASN B 1 236 ? 16.562 22.922 5.473 1 93.38 236 ASN B O 1
ATOM 4121 N N . GLY B 1 237 ? 14.797 21.453 5.262 1 90 237 GLY B N 1
ATOM 4122 C CA . GLY B 1 237 ? 14.586 21.422 6.699 1 90 237 GLY B CA 1
ATOM 4123 C C . GLY B 1 237 ? 15.773 20.875 7.469 1 90 237 GLY B C 1
ATOM 4124 O O . GLY B 1 237 ? 16.125 21.406 8.523 1 90 237 GLY B O 1
ATOM 4125 N N . ILE B 1 238 ? 16.391 19.891 6.953 1 91.88 238 ILE B N 1
ATOM 4126 C CA . ILE B 1 238 ? 17.562 19.297 7.555 1 91.88 238 ILE B CA 1
ATOM 4127 C C . ILE B 1 238 ? 18.719 20.297 7.539 1 91.88 238 ILE B C 1
ATOM 4129 O O . ILE B 1 238 ? 19.406 20.484 8.547 1 91.88 238 ILE B O 1
ATOM 4133 N N . ALA B 1 239 ? 18.922 20.938 6.41 1 93.56 239 ALA B N 1
ATOM 4134 C CA . ALA B 1 239 ? 20 21.922 6.262 1 93.56 239 ALA B CA 1
ATOM 4135 C C . ALA B 1 239 ? 19.844 23.062 7.266 1 93.56 239 ALA B C 1
ATOM 4137 O O . ALA B 1 239 ? 20.828 23.547 7.82 1 93.56 239 ALA B O 1
ATOM 4138 N N . THR B 1 240 ? 18.672 23.5 7.504 1 92 240 THR B N 1
ATOM 4139 C CA . THR B 1 240 ? 18.391 24.594 8.414 1 92 240 THR B CA 1
ATOM 4140 C C . THR B 1 240 ? 18.766 24.219 9.852 1 92 240 THR B C 1
ATOM 4142 O O . THR B 1 240 ? 19.203 25.062 10.633 1 92 240 THR B O 1
ATOM 4145 N N . LYS B 1 241 ? 18.516 22.984 10.266 1 89.25 241 LYS B N 1
ATOM 4146 C CA . LYS B 1 241 ? 18.766 22.516 11.625 1 89.25 241 LYS B CA 1
ATOM 4147 C C . LYS B 1 241 ? 20.25 22.203 11.836 1 89.25 241 LYS B C 1
ATOM 4149 O O . LYS B 1 241 ? 20.703 22.031 12.969 1 89.25 241 LYS B O 1
ATOM 4154 N N . GLY B 1 242 ? 20.969 22.109 10.766 1 85.44 242 GLY B N 1
ATOM 4155 C CA . GLY B 1 242 ? 22.391 21.812 10.828 1 85.44 242 GLY B CA 1
ATOM 4156 C C . GLY B 1 242 ? 22.859 20.844 9.758 1 85.44 242 GLY B C 1
ATOM 4157 O O . GLY B 1 242 ? 22.109 20.531 8.828 1 85.44 242 GLY B O 1
ATOM 4158 N N . GLU B 1 243 ? 24.062 20.438 9.875 1 88 243 GLU B N 1
ATOM 4159 C CA . GLU B 1 243 ? 24.641 19.531 8.891 1 88 243 GLU B CA 1
ATOM 4160 C C . GLU B 1 243 ? 24.25 18.094 9.18 1 88 243 GLU B C 1
ATOM 4162 O O . GLU B 1 243 ? 24.109 17.703 10.344 1 88 243 GLU B O 1
ATOM 4167 N N . PHE B 1 244 ? 23.984 17.422 8.164 1 95.5 244 PHE B N 1
ATOM 4168 C CA . PHE B 1 244 ? 23.703 15.992 8.242 1 95.5 244 PHE B CA 1
ATOM 4169 C C . PHE B 1 244 ? 24.234 15.273 7.008 1 95.5 244 PHE B C 1
ATOM 4171 O O . PHE B 1 244 ? 23.734 15.469 5.902 1 95.5 244 PHE B O 1
ATOM 4178 N N . GLU B 1 245 ? 25.297 14.43 7.258 1 96.19 245 GLU B N 1
ATOM 4179 C CA . GLU B 1 245 ? 25.938 13.68 6.18 1 96.19 245 GLU B CA 1
ATOM 4180 C C . GLU B 1 245 ? 26.375 14.609 5.055 1 96.19 245 GLU B C 1
ATOM 4182 O O . GLU B 1 245 ? 27.125 15.57 5.285 1 96.19 245 GLU B O 1
ATOM 4187 N N . TRP B 1 246 ? 25.812 14.438 3.814 1 96.81 246 TRP B N 1
ATOM 4188 C CA . TRP B 1 246 ? 26.281 15.211 2.672 1 96.81 246 TRP B CA 1
ATOM 4189 C C . TRP B 1 246 ? 25.594 16.578 2.609 1 96.81 246 TRP B C 1
ATOM 4191 O O . TRP B 1 246 ? 25.922 17.406 1.775 1 96.81 246 TRP B O 1
ATOM 4201 N N . ILE B 1 247 ? 24.609 16.797 3.463 1 97.44 247 ILE B N 1
ATOM 4202 C CA . ILE B 1 247 ? 23.875 18.062 3.494 1 97.44 247 ILE B CA 1
ATOM 4203 C C . ILE B 1 247 ? 24.578 19.047 4.414 1 97.44 247 ILE B C 1
ATOM 4205 O O . ILE B 1 247 ? 24.391 19.016 5.633 1 97.44 247 ILE B O 1
ATOM 4209 N N . HIS B 1 248 ? 25.359 19.969 3.826 1 95.88 248 HIS B N 1
ATOM 4210 C CA . HIS B 1 248 ? 26.109 20.953 4.59 1 95.88 248 HIS B CA 1
ATOM 4211 C C . HIS B 1 248 ? 25.516 22.344 4.441 1 95.88 248 HIS B C 1
ATOM 4213 O O . HIS B 1 248 ? 25.797 23.25 5.242 1 95.88 248 HIS B O 1
ATOM 4219 N N . SER B 1 249 ? 24.703 22.516 3.35 1 95.31 249 SER B N 1
ATOM 4220 C CA . SER B 1 249 ? 24.109 23.812 3.037 1 95.31 249 SER B CA 1
ATOM 4221 C C . SER B 1 249 ? 22.828 23.641 2.215 1 95.31 249 SER B C 1
ATOM 4223 O O . SER B 1 249 ? 22.547 22.547 1.713 1 95.31 249 SER B O 1
ATOM 4225 N N . HIS B 1 250 ? 22.109 24.734 2.115 1 95.75 250 HIS B N 1
ATOM 4226 C CA . HIS B 1 250 ? 20.938 24.75 1.235 1 95.75 250 HIS B CA 1
ATOM 4227 C C . HIS B 1 250 ? 21.344 24.531 -0.219 1 95.75 250 HIS B C 1
ATOM 4229 O O . HIS B 1 250 ? 20.594 23.953 -1.002 1 95.75 250 HIS B O 1
ATOM 4235 N N . GLU B 1 251 ? 22.531 24.969 -0.528 1 96.5 251 GLU B N 1
ATOM 4236 C CA . GLU B 1 251 ? 23.031 24.781 -1.889 1 96.5 251 GLU B CA 1
ATOM 4237 C C . GLU B 1 251 ? 23.188 23.312 -2.23 1 96.5 251 GLU B C 1
ATOM 4239 O O . GLU B 1 251 ? 22.875 22.891 -3.344 1 96.5 251 GLU B O 1
ATOM 4244 N N . ASP B 1 252 ? 23.672 22.5 -1.274 1 97.44 252 ASP B N 1
ATOM 4245 C CA . ASP B 1 252 ? 23.781 21.062 -1.468 1 97.44 252 ASP B CA 1
ATOM 4246 C C . ASP B 1 252 ? 22.422 20.438 -1.803 1 97.44 252 ASP B C 1
ATOM 4248 O O . ASP B 1 252 ? 22.328 19.609 -2.703 1 97.44 252 ASP B O 1
ATOM 4252 N N . VAL B 1 253 ? 21.422 20.891 -1.084 1 97.38 253 VAL B N 1
ATOM 4253 C CA . VAL B 1 253 ? 20.062 20.375 -1.234 1 97.38 253 VAL B CA 1
ATOM 4254 C C . VAL B 1 253 ? 19.531 20.719 -2.619 1 97.38 253 VAL B C 1
ATOM 4256 O O . VAL B 1 253 ? 19.031 19.859 -3.342 1 97.38 253 VAL B O 1
ATOM 4259 N N . GLU B 1 254 ? 19.703 21.953 -3.004 1 97.25 254 GLU B N 1
ATOM 4260 C CA . GLU B 1 254 ? 19.141 22.422 -4.277 1 97.25 254 GLU B CA 1
ATOM 4261 C C . GLU B 1 254 ? 19.812 21.719 -5.453 1 97.25 254 GLU B C 1
ATOM 4263 O O . GLU B 1 254 ? 19.156 21.344 -6.422 1 97.25 254 GLU B O 1
ATOM 4268 N N . LYS B 1 255 ? 21.125 21.531 -5.379 1 98 255 LYS B N 1
ATOM 4269 C CA . LYS B 1 255 ? 21.859 20.828 -6.43 1 98 255 LYS B CA 1
ATOM 4270 C C . LYS B 1 255 ? 21.328 19.406 -6.609 1 98 255 LYS B C 1
ATOM 4272 O O . LYS B 1 255 ? 21.109 18.953 -7.738 1 98 255 LYS B O 1
ATOM 4277 N N . HIS B 1 256 ? 21.141 18.75 -5.504 1 98.44 256 HIS B N 1
ATOM 4278 C CA . HIS B 1 256 ? 20.688 17.375 -5.574 1 98.44 256 HIS B CA 1
ATOM 4279 C C . HIS B 1 256 ? 19.25 17.312 -6.09 1 98.44 256 HIS B C 1
ATOM 4281 O O . HIS B 1 256 ? 18.922 16.469 -6.926 1 98.44 256 HIS B O 1
ATOM 4287 N N . CYS B 1 257 ? 18.344 18.203 -5.594 1 97.88 257 CYS B N 1
ATOM 4288 C CA . CYS B 1 257 ? 16.953 18.188 -5.992 1 97.88 257 CYS B CA 1
ATOM 4289 C C . CYS B 1 257 ? 16.797 18.578 -7.457 1 97.88 257 CYS B C 1
ATOM 4291 O O . CYS B 1 257 ? 15.875 18.109 -8.141 1 97.88 257 CYS B O 1
ATOM 4293 N N . ASP B 1 258 ? 17.719 19.375 -7.949 1 98.06 258 ASP B N 1
ATOM 4294 C CA . ASP B 1 258 ? 17.703 19.688 -9.375 1 98.06 258 ASP B CA 1
ATOM 4295 C C . ASP B 1 258 ? 17.969 18.453 -10.219 1 98.06 258 ASP B C 1
ATOM 4297 O O . ASP B 1 258 ? 17.406 18.297 -11.297 1 98.06 258 ASP B O 1
ATOM 4301 N N . ILE B 1 259 ? 18.906 17.609 -9.742 1 98.62 259 ILE B N 1
ATOM 4302 C CA . ILE B 1 259 ? 19.156 16.359 -10.438 1 98.62 259 ILE B CA 1
ATOM 4303 C C . ILE B 1 259 ? 17.891 15.5 -10.445 1 98.62 259 ILE B C 1
ATOM 4305 O O . ILE B 1 259 ? 17.516 14.969 -11.484 1 98.62 259 ILE B O 1
ATOM 4309 N N . LEU B 1 260 ? 17.188 15.398 -9.273 1 98.44 260 LEU B N 1
ATOM 4310 C CA . LEU B 1 260 ? 15.953 14.641 -9.188 1 98.44 260 LEU B CA 1
ATOM 4311 C C . LEU B 1 260 ? 14.914 15.188 -10.164 1 98.44 260 LEU B C 1
ATOM 4313 O O . LEU B 1 260 ? 14.273 14.422 -10.883 1 98.44 260 LEU B O 1
ATOM 4317 N N . GLN B 1 261 ? 14.812 16.516 -10.148 1 97.62 261 GLN B N 1
ATOM 4318 C CA . GLN B 1 261 ? 13.82 17.141 -11.008 1 97.62 261 GLN B CA 1
ATOM 4319 C C . GLN B 1 261 ? 14.117 16.875 -12.484 1 97.62 261 GLN B C 1
ATOM 4321 O O . GLN B 1 261 ? 13.203 16.625 -13.266 1 97.62 261 GLN B O 1
ATOM 4326 N N . GLN B 1 262 ? 15.344 16.953 -12.859 1 98.12 262 GLN B N 1
ATOM 4327 C CA . GLN B 1 262 ? 15.75 16.703 -14.234 1 98.12 262 GLN B CA 1
ATOM 4328 C C . GLN B 1 262 ? 15.422 15.266 -14.648 1 98.12 262 GLN B C 1
ATOM 4330 O O . GLN B 1 262 ? 14.992 15.016 -15.773 1 98.12 262 GLN B O 1
ATOM 4335 N N . GLU B 1 263 ? 15.672 14.344 -13.75 1 98.06 263 GLU B N 1
ATOM 4336 C CA . GLU B 1 263 ? 15.375 12.945 -14.047 1 98.06 263 GLU B CA 1
ATOM 4337 C C . GLU B 1 263 ? 13.875 12.742 -14.281 1 98.06 263 GLU B C 1
ATOM 4339 O O . GLU B 1 263 ? 13.484 11.953 -15.141 1 98.06 263 GLU B O 1
ATOM 4344 N N . VAL B 1 264 ? 13.039 13.469 -13.5 1 97.25 264 VAL B N 1
ATOM 4345 C CA . VAL B 1 264 ? 11.594 13.398 -13.672 1 97.25 264 VAL B CA 1
ATOM 4346 C C . VAL B 1 264 ? 11.195 14.07 -14.984 1 97.25 264 VAL B C 1
ATOM 4348 O O . VAL B 1 264 ? 10.43 13.508 -15.773 1 97.25 264 VAL B O 1
ATOM 4351 N N . ASP B 1 265 ? 11.75 15.172 -15.305 1 96.81 265 ASP B N 1
ATOM 4352 C CA . ASP B 1 265 ? 11.398 15.961 -16.484 1 96.81 265 ASP B CA 1
ATOM 4353 C C . ASP B 1 265 ? 11.82 15.25 -17.766 1 96.81 265 ASP B C 1
ATOM 4355 O O . ASP B 1 265 ? 11.102 15.273 -18.766 1 96.81 265 ASP B O 1
ATOM 4359 N N . ASP B 1 266 ? 12.984 14.578 -17.75 1 97 266 ASP B N 1
ATOM 4360 C CA . ASP B 1 266 ? 13.539 13.945 -18.938 1 97 266 ASP B CA 1
ATOM 4361 C C . ASP B 1 266 ? 13 12.531 -19.109 1 97 266 ASP B C 1
ATOM 4363 O O . ASP B 1 266 ? 13.32 11.852 -20.094 1 97 266 ASP B O 1
ATOM 4367 N N . GLY B 1 267 ? 12.258 12.102 -18.156 1 94.5 267 GLY B N 1
ATOM 4368 C CA . GLY B 1 267 ? 11.688 10.773 -18.25 1 94.5 267 GLY B CA 1
ATOM 4369 C C . GLY B 1 267 ? 12.68 9.672 -17.906 1 94.5 267 GLY B C 1
ATOM 4370 O O . GLY B 1 267 ? 12.492 8.516 -18.281 1 94.5 267 GLY B O 1
ATOM 4371 N N . VAL B 1 268 ? 13.789 10.055 -17.219 1 96.12 268 VAL B N 1
ATOM 4372 C CA . VAL B 1 268 ? 14.797 9.086 -16.781 1 96.12 268 VAL B CA 1
ATOM 4373 C C . VAL B 1 268 ? 14.211 8.164 -15.719 1 96.12 268 VAL B C 1
ATOM 4375 O O . VAL B 1 268 ? 14.508 6.969 -15.695 1 96.12 268 VAL B O 1
ATOM 4378 N N . SER B 1 269 ? 13.352 8.703 -14.883 1 96.5 269 SER B N 1
ATOM 4379 C CA . SER B 1 269 ? 12.742 7.965 -13.781 1 96.5 269 SER B CA 1
ATOM 4380 C C . SER B 1 269 ? 11.32 8.453 -13.508 1 96.5 269 SER B C 1
ATOM 4382 O O . SER B 1 269 ? 11.055 9.656 -13.539 1 96.5 269 SER B O 1
ATOM 4384 N N . VAL B 1 270 ? 10.438 7.504 -13.383 1 96.69 270 VAL B N 1
ATOM 4385 C CA . VAL B 1 270 ? 9.109 7.824 -12.867 1 96.69 270 VAL B CA 1
ATOM 4386 C C . VAL B 1 270 ? 9.102 7.711 -11.344 1 96.69 270 VAL B C 1
ATOM 4388 O O . VAL B 1 270 ? 9.109 6.609 -10.797 1 96.69 270 VAL B O 1
ATOM 4391 N N . MET B 1 271 ? 9.156 8.859 -10.719 1 97.62 271 MET B N 1
ATOM 4392 C CA . MET B 1 271 ? 9.031 8.898 -9.266 1 97.62 271 MET B CA 1
ATOM 4393 C C . MET B 1 271 ? 7.57 9 -8.852 1 97.62 271 MET B C 1
ATOM 4395 O O . MET B 1 271 ? 6.793 9.734 -9.461 1 97.62 271 MET B O 1
ATOM 4399 N N . GLY B 1 272 ? 7.184 8.211 -7.867 1 96.75 272 GLY B N 1
ATOM 4400 C CA . GLY B 1 272 ? 5.793 8.203 -7.43 1 96.75 272 GLY B CA 1
ATOM 4401 C C . GLY B 1 272 ? 5.625 7.773 -5.988 1 96.75 272 GLY B C 1
ATOM 4402 O O . GLY B 1 272 ? 6.609 7.582 -5.27 1 96.75 272 GLY B O 1
ATOM 4403 N N . TYR B 1 273 ? 4.383 7.762 -5.543 1 97.12 273 TYR B N 1
ATOM 4404 C CA . TYR B 1 273 ? 4.055 7.402 -4.168 1 97.12 273 TYR B CA 1
ATOM 4405 C C . TYR B 1 273 ? 2.639 6.844 -4.07 1 97.12 273 TYR B C 1
ATOM 4407 O O . TYR B 1 273 ? 1.891 6.859 -5.055 1 97.12 273 TYR B O 1
ATOM 4415 N N . GLU B 1 274 ? 2.371 6.273 -2.945 1 96.75 274 GLU B N 1
ATOM 4416 C CA . GLU B 1 274 ? 1.018 5.867 -2.58 1 96.75 274 GLU B CA 1
ATOM 4417 C C . GLU B 1 274 ? 0.481 6.707 -1.425 1 96.75 274 GLU B C 1
ATOM 4419 O O . GLU B 1 274 ? 1.246 7.148 -0.565 1 96.75 274 GLU B O 1
ATOM 4424 N N . VAL B 1 275 ? -0.773 6.938 -1.514 1 96.69 275 VAL B N 1
ATOM 4425 C CA . VAL B 1 275 ? -1.486 7.566 -0.407 1 96.69 275 VAL B CA 1
ATOM 4426 C C . VAL B 1 275 ? -2.391 6.539 0.276 1 96.69 275 VAL B C 1
ATOM 4428 O O . VAL B 1 275 ? -3.004 5.703 -0.391 1 96.69 275 VAL B O 1
ATOM 4431 N N . ARG B 1 276 ? -2.373 6.578 1.574 1 96.69 276 ARG B N 1
ATOM 4432 C CA . ARG B 1 276 ? -3.209 5.652 2.33 1 96.69 276 ARG B CA 1
ATOM 4433 C C . ARG B 1 276 ? -4.289 6.395 3.104 1 96.69 276 ARG B C 1
ATOM 4435 O O . ARG B 1 276 ? -3.986 7.254 3.936 1 96.69 276 ARG B O 1
ATOM 4442 N N . TRP B 1 277 ? -5.566 6.043 2.777 1 97.69 277 TRP B N 1
ATOM 4443 C CA . TRP B 1 277 ? -6.672 6.379 3.664 1 97.69 277 TRP B CA 1
ATOM 4444 C C . TRP B 1 277 ? -6.793 5.367 4.797 1 97.69 277 TRP B C 1
ATOM 4446 O O . TRP B 1 277 ? -7 4.176 4.555 1 97.69 277 TRP B O 1
ATOM 4456 N N . THR B 1 278 ? -6.602 5.773 5.98 1 96.75 278 THR B N 1
ATOM 4457 C CA . THR B 1 278 ? -6.883 4.938 7.141 1 96.75 278 THR B CA 1
ATOM 4458 C C . THR B 1 278 ? -8.156 5.406 7.848 1 96.75 278 THR B C 1
ATOM 4460 O O . THR B 1 278 ? -8.289 6.59 8.164 1 96.75 278 THR B O 1
ATOM 4463 N N . ILE B 1 279 ? -9.055 4.477 8.062 1 98 279 ILE B N 1
ATOM 4464 C CA . ILE B 1 279 ? -10.383 4.797 8.57 1 98 279 ILE B CA 1
ATOM 4465 C C . ILE B 1 279 ? -10.586 4.145 9.938 1 98 279 ILE B C 1
ATOM 4467 O O . ILE B 1 279 ? -10.141 3.014 10.164 1 98 279 ILE B O 1
ATOM 4471 N N . GLY B 1 280 ? -11.156 4.84 10.852 1 97.75 280 GLY B N 1
ATOM 4472 C CA . GLY B 1 280 ? -11.648 4.328 12.125 1 97.75 280 GLY B CA 1
ATOM 4473 C C . GLY B 1 280 ? -12.984 4.922 12.531 1 97.75 280 GLY B C 1
ATOM 4474 O O . GLY B 1 280 ? -13.367 5.992 12.047 1 97.75 280 GLY B O 1
ATOM 4475 N N . ARG B 1 281 ? -13.695 4.188 13.359 1 98.44 281 ARG B N 1
ATOM 4476 C CA . ARG B 1 281 ? -14.984 4.645 13.867 1 98.44 281 ARG B CA 1
ATOM 4477 C C . ARG B 1 281 ? -15.008 4.648 15.391 1 98.44 281 ARG B C 1
ATOM 4479 O O . ARG B 1 281 ? -14.508 3.719 16.031 1 98.44 281 ARG B O 1
ATOM 4486 N N . LYS B 1 282 ? -15.461 5.75 15.945 1 98.06 282 LYS B N 1
ATOM 4487 C CA . LYS B 1 282 ? -15.695 5.742 17.391 1 98.06 282 LYS B CA 1
ATOM 4488 C C . LYS B 1 282 ? -16.875 4.855 17.75 1 98.06 282 LYS B C 1
ATOM 4490 O O . LYS B 1 282 ? -17.953 4.965 17.141 1 98.06 282 LYS B O 1
ATOM 4495 N N . PRO B 1 283 ? -16.688 4.039 18.734 1 96.31 283 PRO B N 1
ATOM 4496 C CA . PRO B 1 283 ? -17.812 3.189 19.125 1 96.31 283 PRO B CA 1
ATOM 4497 C C . PRO B 1 283 ? -19.047 3.994 19.531 1 96.31 283 PRO B C 1
ATOM 4499 O O . PRO B 1 283 ? -18.922 5.102 20.062 1 96.31 283 PRO B O 1
ATOM 4502 N N . GLU B 1 284 ? -20.188 3.314 19.312 1 92.19 284 GLU B N 1
ATOM 4503 C CA . GLU B 1 284 ? -21.453 3.953 19.672 1 92.19 284 GLU B CA 1
ATOM 4504 C C . GLU B 1 284 ? -21.688 3.922 21.188 1 92.19 284 GLU B C 1
ATOM 4506 O O . GLU B 1 284 ? -21.25 2.998 21.859 1 92.19 284 GLU B O 1
#

InterPro domains:
  IPR029063 S-adenosyl-L-methionine-dependent methyltransferase superfamily [G3DSA:3.40.50.150] (32-262)
  IPR029063 S-adenosyl-L-methionine-dependent methyltransferase superfamily [SSF53335] (28-211)

Solvent-accessible surface area (backbone atoms only — not comparable to full-atom values): 30061 Å² total; per-residue (Å²): 139,88,72,79,76,55,62,49,60,70,79,63,63,67,73,61,46,52,50,49,53,48,51,46,49,52,50,48,38,70,53,61,73,50,96,67,56,68,71,57,52,52,51,51,68,63,63,84,52,64,46,26,35,36,31,43,56,33,54,46,37,59,66,55,53,67,43,49,82,78,47,54,81,76,21,43,35,39,30,22,18,78,59,68,87,51,46,56,53,74,89,77,36,56,89,43,54,44,76,47,79,37,60,62,88,41,80,66,56,74,91,47,49,46,60,17,47,32,39,36,35,44,72,54,62,85,60,35,42,61,82,41,48,59,60,33,51,40,33,56,51,44,31,32,23,70,57,12,37,36,43,40,38,32,57,37,68,65,34,51,48,48,53,51,56,45,69,65,55,49,55,50,55,33,49,52,46,48,50,34,50,75,73,47,34,54,62,58,34,57,58,41,49,53,58,50,37,48,75,56,57,34,36,86,60,44,61,42,77,32,46,33,78,53,48,56,72,69,54,26,49,49,37,23,52,48,50,44,52,46,51,44,31,52,46,38,31,45,28,72,79,36,70,54,90,85,32,74,36,59,67,48,38,51,56,52,41,49,52,48,45,47,30,46,74,72,63,66,24,54,32,32,42,34,40,34,43,32,36,32,24,39,59,114,137,88,73,80,75,57,62,48,62,69,78,63,63,69,72,60,45,52,50,48,54,48,51,46,49,52,50,49,37,70,52,60,73,50,94,66,56,66,70,59,52,52,51,52,68,64,63,86,52,64,46,26,35,36,30,43,58,32,55,47,37,61,66,54,53,70,43,48,82,78,47,55,82,77,20,43,35,39,31,21,18,78,58,68,85,52,46,57,54,72,88,78,37,56,89,44,54,44,76,46,79,39,58,62,90,41,81,65,57,75,91,47,49,46,59,16,46,33,38,37,36,45,72,54,61,85,60,36,41,63,80,41,50,58,60,31,50,39,35,56,50,44,30,31,23,71,58,11,37,37,42,38,38,32,56,36,67,63,32,51,48,47,52,52,55,45,68,65,56,50,54,51,55,32,48,52,47,49,49,35,51,75,73,46,33,53,61,60,34,56,57,42,50,54,58,47,38,48,74,55,58,33,37,86,61,44,62,44,77,31,48,33,78,53,48,56,72,69,57,25,49,51,36,22,53,49,50,44,51,47,51,44,31,51,46,38,31,46,27,75,79,36,71,53,90,85,31,74,36,59,65,51,38,51,56,52,42,48,51,49,45,47,30,45,73,72,62,68,24,53,33,32,40,34,40,34,43,31,36,30,24,39,59,114

pLDDT: mean 90.82, std 13.22, range [23.38, 98.81]

Secondary structure (DSSP, 8-state):
--SSTT-TT--S-HHHHHHHHHHHHHHHHHHHSSSS-HHHHHHHHHSSS--EEEEET-TTSHHHHHHGGGS-TT-EEEEEES-GGGPPPGGGS-TTEEEEE--TTSPPPGGGTT-EEEEEEES-GGG-BGGGHHHHHHHHHHHEEEEEEEEEEE--GGGEEEES--HHHHHHHHHHHHHHHHTTB-TTTTTTHHHHHHHHT-EEEEEEEEEGGGS-HHHHHHHHHHHHHHHHHHHHHHHHH--BTTB-SHHHHHHHHHHHHHHHHTTS-EEEEEEEEEEEE---/---STT-TT--S-HHHHHHHHHHHHHHHHHHHSSSS-HHHHHHHHHSSS--EEEEET-TTSHHHHHHGGGS-TT-EEEEEES-GGGPPPGGGS-TTEEEEE--TTSPPPGGGTT-EEEEEEES-GGG-BGGGHHHHHHHHHHHEEEEEEEEEEE--GGGEEEES--HHHHHHHHHHHHHHHHTTB-TTTTTTHHHHHHHTT-EEEEEEEEEGGGS-HHHHHHHHHHHHHHHHHHHHHHHHH--BTTB-SHHHHHHHHHHHHHHHHTTS-EEEEEEEEEEEE---